Protein AF-A0A318ESX6-F1 (afdb_monomer)

Nearest PDB structures (foldseek):
  6gyp-assembly1_C  TM=5.063E-01  e=8.991E+00  Saccharomyces cerevisiae S288C
  4wpe-assembly1_A-2  TM=2.512E-01  e=9.941E+00  Saccharomyces cerevisiae S288C
  4wpc-assembly1_A  TM=1.739E-01  e=4.029E+00  Saccharomyces cerevisiae S288C

Organism: NCBI:txid1763509

Secondary structure (DSSP, 8-state):
------BPPPBPTT-EEEEEEETTEEEEEEEETTTTEEEEEPHHHHHHHHHHHHHHHH--BHHHHHHHHHHHTTTS--HHHHHHHHHHTT-BTT--S------GGGGTEEEEEEEE-HHHHHHHHHHHHHHHHHHHHHHHHHHHHHHHHHHH-HHHHHHHHHHS---GGG--HHHHHHHHHHHHHHHHHHHHHHHHHHHHTTPPEEEEEEEEETTTEEEEEEEETTGGGS-HHHHHHHHHHHHHHHHHHHHHHHHHHHHH--HHHHHHHHHHHHHHHHHHS-STT-HHHHHHHHHHT-TTHHHHHHHHHHHHHH-HHHHTTT--HHHHHHHHHHHHHHHHHHHHHHHHHHHHHHHHHHTT--HHHHHHHHHHHHHHHHHHHHHHHHHHHHH----

Foldseek 3Di:
DPDPQQFAFQFDPQWDKFWAQDPNDIWIWIDHLVLLFIDTDDPLRRQLCVVLVVVSNPGGRQVVSQVVSCVSSVNPDGVVNVSVVCVLRVRGPPRPDRRDNPPLQVLQKDWDDKDFCQVVCVVCLVVLQVVLVVVVVLLVVLVVVLCCCVVPVVVLLVVLCVLQDDDPVPDDPVNVVLLVVLLVVLVVQLQSQLVSLCSVLPWGWGIWIWIDGLVFRTDTDTDTPPLVRDYLVSNLSSLCRSLSSLVSQLSVLSVVCSVPSHNSSVSSNVSSVVVNVVLLPLADPHSVVCNVCSVVVVNCLLVLLLLLVLCCVVPVVPNVPPDDPVSVVSVVRNVVSVVVVVVVSVVVLVVVLVVCVVVVHPSPVCNCVSCVVSVVSSVVSVVSSSVVSNVSDSD

Mean predicted aligned error: 9.8 Å

pLDDT: mean 81.58, std 10.4, range [35.53, 94.94]

Structure (mmCIF, N/CA/C/O backbone):
data_AF-A0A318ESX6-F1
#
_entry.id   AF-A0A318ESX6-F1
#
loop_
_atom_site.group_PDB
_atom_site.id
_atom_site.type_symbol
_atom_site.label_atom_id
_atom_site.label_alt_id
_atom_site.label_comp_id
_atom_site.label_asym_id
_atom_site.label_entity_id
_atom_site.label_seq_id
_atom_site.pdbx_PDB_ins_code
_atom_site.Cartn_x
_atom_site.Cartn_y
_atom_site.Cartn_z
_atom_site.occupancy
_atom_site.B_iso_or_equiv
_atom_site.auth_seq_id
_atom_site.auth_comp_id
_atom_site.auth_asym_id
_atom_site.auth_atom_id
_atom_site.pdbx_PDB_model_num
ATOM 1 N N . MET A 1 1 ? -51.715 1.535 31.528 1.00 37.56 1 MET A N 1
ATOM 2 C CA . MET A 1 1 ? -5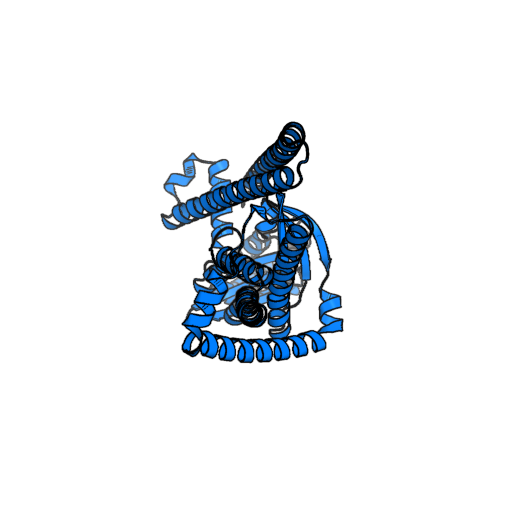0.611 2.458 31.181 1.00 37.56 1 MET A CA 1
ATOM 3 C C . MET A 1 1 ? -49.317 1.659 31.133 1.00 37.56 1 MET A C 1
ATOM 5 O O . MET A 1 1 ? -48.632 1.553 32.142 1.00 37.56 1 MET A O 1
ATOM 9 N N . LEU A 1 2 ? -49.022 1.033 29.993 1.00 35.53 2 LEU A N 1
ATOM 10 C CA . LEU A 1 2 ? -47.687 0.500 29.727 1.00 35.53 2 LEU A CA 1
ATOM 11 C C . LEU A 1 2 ? -46.808 1.723 29.458 1.00 35.53 2 LEU A C 1
ATOM 13 O O . LEU A 1 2 ? -47.060 2.452 28.505 1.00 35.53 2 LEU A O 1
ATOM 17 N N . LYS A 1 3 ? -45.884 2.030 30.374 1.00 40.41 3 LYS A N 1
ATOM 18 C CA . LYS A 1 3 ? -44.843 3.034 30.125 1.00 40.41 3 LYS A CA 1
ATOM 19 C C . LYS A 1 3 ? -44.093 2.573 28.882 1.00 40.41 3 LYS A C 1
ATOM 21 O O . LYS A 1 3 ? -43.575 1.463 28.920 1.00 40.41 3 LYS A O 1
ATOM 26 N N . ASP A 1 4 ? -44.050 3.408 27.847 1.00 44.81 4 ASP A N 1
ATOM 27 C CA . ASP A 1 4 ? -43.221 3.192 26.663 1.00 44.81 4 ASP A CA 1
ATOM 28 C C . ASP A 1 4 ? -41.825 2.747 27.110 1.00 44.81 4 ASP A C 1
ATOM 30 O O . ASP A 1 4 ? -41.072 3.502 27.736 1.00 44.81 4 ASP A O 1
ATOM 34 N N . GLU A 1 5 ? -41.512 1.473 26.882 1.00 55.41 5 GLU A N 1
ATOM 35 C CA . GLU A 1 5 ? -40.172 0.962 27.101 1.00 55.41 5 GLU A CA 1
ATOM 36 C C . GLU A 1 5 ? -39.287 1.615 26.048 1.00 55.41 5 GLU A C 1
ATOM 38 O O . GLU A 1 5 ? -39.493 1.453 24.845 1.00 55.41 5 GLU A O 1
ATOM 43 N N . CYS A 1 6 ? -38.339 2.431 26.505 1.00 72.56 6 CYS A N 1
ATOM 44 C CA . CYS A 1 6 ? -37.398 3.100 25.624 1.00 72.56 6 CYS A CA 1
ATOM 45 C C . CYS A 1 6 ? -36.512 2.018 24.992 1.00 72.56 6 CYS A C 1
ATOM 47 O O . CYS A 1 6 ? -35.630 1.453 25.643 1.00 72.56 6 CYS A O 1
ATOM 49 N N . MET A 1 7 ? -36.821 1.662 23.747 1.00 82.50 7 MET A N 1
ATOM 50 C CA . MET A 1 7 ? -36.078 0.668 22.984 1.00 82.50 7 MET A CA 1
ATOM 51 C C . MET A 1 7 ? -34.867 1.328 22.338 1.00 82.50 7 MET A C 1
ATOM 53 O O . MET A 1 7 ? -34.997 2.323 21.621 1.00 82.50 7 MET A O 1
ATOM 57 N N . ILE A 1 8 ? -33.686 0.751 22.537 1.00 84.25 8 ILE A N 1
ATOM 58 C CA . ILE A 1 8 ? -32.487 1.221 21.852 1.00 84.25 8 ILE A CA 1
ATOM 59 C C . ILE A 1 8 ? -32.527 0.836 20.360 1.00 84.25 8 ILE A C 1
ATOM 61 O O . ILE A 1 8 ? -33.114 -0.192 19.983 1.00 84.25 8 ILE A O 1
ATOM 65 N N . PRO A 1 9 ? -31.917 1.643 19.472 1.00 82.88 9 PRO A N 1
ATOM 66 C CA . PRO A 1 9 ? -31.775 1.291 18.063 1.00 82.88 9 PRO A CA 1
ATOM 67 C C . PRO A 1 9 ? -30.940 0.021 17.891 1.00 82.88 9 PRO A C 1
ATOM 69 O O . PRO A 1 9 ? -30.005 -0.225 18.653 1.00 82.88 9 PRO A O 1
ATOM 72 N N . GLN A 1 10 ? -31.256 -0.765 16.863 1.00 85.50 10 GLN A N 1
ATOM 73 C CA . GLN A 1 10 ? -30.525 -1.992 16.569 1.00 85.50 10 GLN A CA 1
ATOM 74 C C . GLN A 1 10 ? -29.088 -1.672 16.143 1.00 85.50 10 GLN A C 1
ATOM 76 O O . GLN A 1 10 ? -28.847 -0.821 15.277 1.00 85.50 10 GLN A O 1
ATOM 81 N N . ILE A 1 11 ? -28.123 -2.331 16.782 1.00 87.25 11 ILE A N 1
ATOM 82 C CA . ILE A 1 11 ? -26.711 -2.253 16.405 1.00 87.25 11 ILE A CA 1
ATOM 83 C C . ILE A 1 11 ? -26.443 -3.138 15.191 1.00 87.25 11 ILE A C 1
ATOM 85 O O . ILE A 1 11 ? -27.156 -4.111 14.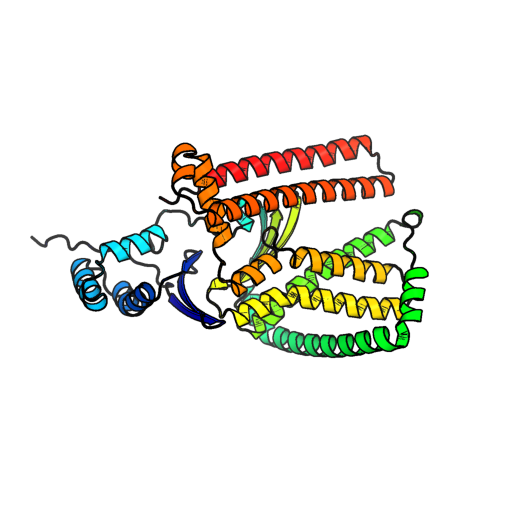959 1.00 87.25 11 ILE A O 1
ATOM 89 N N . VAL A 1 12 ? -25.404 -2.822 14.422 1.00 86.19 12 VAL A N 1
ATOM 90 C CA . VAL A 1 12 ? -25.008 -3.686 13.307 1.00 86.19 12 VAL A CA 1
ATOM 91 C C . VAL A 1 12 ? -24.542 -5.054 13.814 1.00 86.19 12 VAL A C 1
ATOM 93 O O . VAL A 1 12 ? -23.795 -5.173 14.787 1.00 86.19 12 VAL A O 1
ATOM 96 N N . ASP A 1 13 ? -25.006 -6.101 13.147 1.00 85.19 13 ASP A N 1
ATOM 97 C CA . ASP A 1 13 ? -24.739 -7.507 13.469 1.00 85.19 13 ASP A CA 1
ATOM 98 C C . ASP A 1 13 ? -23.251 -7.889 13.360 1.00 85.19 13 ASP A C 1
ATOM 100 O O . ASP A 1 13 ? -22.760 -8.745 14.103 1.00 85.19 13 ASP A O 1
ATOM 104 N N . ASP A 1 14 ? -22.517 -7.213 12.480 1.00 85.94 14 ASP A N 1
ATOM 105 C CA . ASP A 1 14 ? -21.124 -7.491 12.146 1.00 85.94 14 ASP A CA 1
ATOM 106 C C . ASP A 1 14 ? -20.102 -6.766 13.035 1.00 85.94 14 ASP A C 1
ATOM 108 O O . ASP A 1 14 ? -18.926 -6.705 12.680 1.00 85.94 14 ASP A O 1
ATOM 112 N N . ILE A 1 15 ? -20.509 -6.225 14.192 1.00 87.75 15 ILE A N 1
ATOM 113 C CA . ILE A 1 15 ? -19.540 -5.714 15.169 1.00 87.75 15 ILE A CA 1
ATOM 114 C C . ILE A 1 15 ? -18.765 -6.883 15.777 1.00 87.75 15 ILE A C 1
ATOM 116 O O . ILE A 1 15 ? -19.356 -7.821 16.330 1.00 87.75 15 ILE A O 1
ATOM 120 N N . PHE A 1 16 ? -17.439 -6.773 15.744 1.00 86.94 16 PHE A N 1
ATOM 121 C CA . PHE A 1 16 ? -16.528 -7.680 16.431 1.00 86.94 16 PHE A CA 1
ATOM 122 C C . PHE A 1 16 ? -15.358 -6.938 17.079 1.00 86.94 16 PHE A C 1
ATOM 124 O O . PHE A 1 16 ? -15.046 -5.785 16.758 1.00 86.94 16 PHE A O 1
ATOM 131 N N . LEU A 1 17 ? -14.716 -7.630 18.018 1.00 88.88 17 LEU A N 1
ATOM 132 C CA . LEU A 1 17 ? -13.588 -7.141 18.796 1.00 88.88 17 LEU A CA 1
ATOM 133 C C . LEU A 1 17 ? -12.337 -7.946 18.475 1.00 88.88 17 LEU A C 1
ATOM 135 O O . LEU A 1 17 ? -12.408 -9.142 18.198 1.00 88.88 17 LEU A O 1
ATOM 139 N N . ALA A 1 18 ? -11.181 -7.297 18.553 1.00 87.19 18 ALA A N 1
ATOM 140 C CA . ALA A 1 18 ? -9.905 -7.979 18.413 1.00 87.19 18 ALA A CA 1
ATOM 141 C C . ALA A 1 18 ? -8.823 -7.383 19.305 1.00 87.19 18 ALA A C 1
ATOM 143 O O . ALA A 1 18 ? -8.853 -6.205 19.672 1.00 87.19 18 ALA A O 1
ATOM 144 N N . LYS A 1 19 ? -7.829 -8.217 19.591 1.00 89.25 19 LYS A N 1
ATOM 145 C CA . LYS A 1 19 ? -6.649 -7.896 20.383 1.00 89.25 19 LYS A CA 1
ATOM 146 C C . LYS A 1 19 ? -5.401 -8.253 19.583 1.00 89.25 19 LYS A C 1
ATOM 148 O O . LYS A 1 19 ? -5.312 -9.344 19.026 1.00 89.25 19 LYS A O 1
ATOM 153 N N . ASP A 1 20 ? -4.431 -7.348 19.565 1.00 87.06 20 ASP A N 1
ATOM 154 C CA . ASP A 1 20 ? -3.139 -7.535 18.906 1.00 87.06 20 ASP A CA 1
ATOM 155 C C . ASP A 1 20 ? -2.006 -7.205 19.880 1.00 87.06 20 ASP A C 1
ATOM 157 O O . ASP A 1 20 ? -1.933 -6.095 20.408 1.00 87.06 20 ASP A O 1
ATOM 161 N N . CYS A 1 21 ? -1.123 -8.170 20.124 1.00 85.19 21 CYS A N 1
ATOM 162 C CA . CYS A 1 21 ? 0.046 -8.003 20.982 1.00 85.19 21 CYS A CA 1
ATOM 163 C C . CYS A 1 21 ? 1.294 -7.895 20.103 1.00 85.19 21 CYS A C 1
ATOM 165 O O . CYS A 1 21 ? 1.694 -8.869 19.468 1.00 85.19 21 CYS A O 1
ATOM 167 N N . PHE A 1 22 ? 1.931 -6.724 20.082 1.00 85.88 22 PHE A N 1
ATOM 168 C CA . PHE A 1 22 ? 3.110 -6.479 19.254 1.00 85.88 22 PHE A CA 1
ATOM 169 C C . PHE A 1 22 ? 4.143 -5.619 19.983 1.00 85.88 22 PHE A C 1
ATOM 171 O O . PHE A 1 22 ? 3.813 -4.561 20.517 1.00 85.88 22 PHE A O 1
ATOM 178 N N . ARG A 1 23 ? 5.408 -6.071 20.003 1.00 82.38 23 ARG A N 1
ATOM 179 C CA . ARG A 1 23 ? 6.535 -5.404 20.696 1.00 82.38 23 ARG A CA 1
ATOM 180 C C . ARG A 1 23 ? 6.207 -5.003 22.146 1.00 82.38 23 ARG A C 1
ATOM 182 O O . ARG A 1 23 ? 6.456 -3.874 22.558 1.00 82.38 23 ARG A O 1
ATOM 189 N N . GLY A 1 24 ? 5.580 -5.909 22.898 1.00 77.12 24 GLY A N 1
ATOM 190 C CA . GLY A 1 24 ? 5.195 -5.676 24.297 1.00 77.12 24 GLY A CA 1
ATOM 191 C C . GLY A 1 24 ? 4.026 -4.703 24.501 1.00 77.12 24 GLY A C 1
ATOM 192 O O . GLY A 1 24 ? 3.639 -4.458 25.638 1.00 77.12 24 GLY A O 1
ATOM 193 N N . LYS A 1 25 ? 3.434 -4.161 23.428 1.00 82.06 25 LYS A N 1
ATOM 194 C CA . LYS A 1 25 ? 2.236 -3.318 23.490 1.00 82.06 25 LYS A CA 1
ATOM 195 C C . LYS A 1 25 ? 1.015 -4.109 23.043 1.00 82.06 25 LYS A C 1
ATOM 197 O O . LYS A 1 25 ? 1.012 -4.708 21.967 1.00 82.06 25 LYS A O 1
ATOM 202 N N . THR A 1 26 ? -0.039 -4.047 23.845 1.00 85.69 26 THR A N 1
ATOM 203 C CA . THR A 1 26 ? -1.344 -4.610 23.498 1.00 85.69 26 THR A CA 1
ATOM 204 C C . THR A 1 26 ? -2.225 -3.521 22.904 1.00 85.69 26 THR A C 1
ATOM 206 O O . THR A 1 26 ? -2.413 -2.462 23.503 1.00 85.69 26 THR A O 1
ATOM 209 N N . LYS A 1 27 ? -2.764 -3.772 21.713 1.00 85.56 27 LYS A N 1
ATOM 210 C CA . LYS A 1 27 ? -3.733 -2.911 21.040 1.00 85.56 27 LYS A CA 1
ATOM 211 C C . LYS A 1 27 ? -5.089 -3.618 21.023 1.00 85.56 27 LYS A C 1
ATOM 213 O O . LYS A 1 27 ? -5.158 -4.816 20.752 1.00 85.56 27 LYS A O 1
ATOM 218 N N . TYR A 1 28 ? -6.149 -2.866 21.295 1.00 87.69 28 TYR A N 1
ATOM 219 C CA . TYR A 1 28 ? -7.520 -3.364 21.322 1.00 87.69 28 TYR A CA 1
ATOM 220 C C . TYR A 1 28 ? -8.353 -2.645 20.268 1.00 87.69 28 TYR A C 1
ATOM 222 O O . TYR A 1 28 ? -8.212 -1.431 20.090 1.00 87.69 28 TYR A O 1
ATOM 230 N N . PHE A 1 29 ? -9.216 -3.380 19.575 1.00 87.25 29 PHE A N 1
ATOM 231 C CA . PHE A 1 29 ? -9.964 -2.861 18.438 1.00 87.25 29 PHE A CA 1
ATOM 232 C C . PHE A 1 29 ? -11.421 -3.303 18.450 1.00 87.25 29 PHE A C 1
ATOM 234 O O . PHE A 1 29 ? -11.741 -4.401 18.899 1.00 87.25 29 PHE A O 1
ATOM 241 N N . MET A 1 30 ? -12.271 -2.445 17.892 1.00 87.12 30 MET A N 1
ATOM 242 C CA . MET A 1 30 ? -13.645 -2.737 17.499 1.00 87.12 30 MET A CA 1
ATOM 243 C C . MET A 1 30 ? -13.832 -2.346 16.038 1.00 87.12 30 MET A C 1
ATOM 245 O O . MET A 1 30 ? -13.343 -1.293 15.613 1.00 87.12 30 MET A O 1
ATOM 249 N N . ALA A 1 31 ? -14.554 -3.160 15.275 1.00 84.50 31 ALA A N 1
ATOM 250 C CA . ALA A 1 31 ? -14.853 -2.843 13.889 1.00 84.50 31 ALA A CA 1
ATOM 251 C C . ALA A 1 31 ? -16.209 -3.363 13.422 1.00 84.50 31 ALA A C 1
ATOM 253 O O . ALA A 1 31 ? -16.748 -4.300 14.001 1.00 84.50 31 ALA A O 1
ATOM 254 N N . SER A 1 32 ? -16.697 -2.746 12.346 1.00 83.50 32 SER A N 1
ATOM 255 C CA . SER A 1 32 ? -17.818 -3.198 11.518 1.00 83.50 32 SER A CA 1
ATOM 256 C C . SER A 1 32 ? -17.427 -3.008 10.055 1.00 83.50 32 SER A C 1
ATOM 258 O O . SER A 1 32 ? -17.035 -1.912 9.634 1.00 83.50 32 SER A O 1
ATOM 260 N N . GLU A 1 33 ? -17.530 -4.070 9.269 1.00 75.94 33 GLU A N 1
ATOM 261 C CA . GLU A 1 33 ? -17.241 -4.050 7.842 1.00 75.94 33 GLU A CA 1
ATOM 262 C C . GLU A 1 33 ? -18.374 -3.378 7.054 1.00 75.94 33 GLU A C 1
ATOM 264 O O . GLU A 1 33 ? -18.102 -2.525 6.200 1.00 75.94 33 GLU A O 1
ATOM 269 N N . LYS A 1 34 ? -19.634 -3.691 7.388 1.00 77.19 34 LYS A N 1
ATOM 270 C CA . LYS A 1 34 ? -20.853 -3.109 6.809 1.00 77.19 34 LYS A CA 1
ATOM 271 C C . LYS A 1 34 ? -20.837 -1.591 6.905 1.00 77.19 34 LYS A C 1
ATOM 273 O O . LYS A 1 34 ? -21.171 -0.909 5.939 1.00 77.19 34 LYS A O 1
ATOM 278 N N . LYS A 1 35 ? -20.398 -1.045 8.042 1.00 75.19 35 LYS A N 1
ATOM 279 C CA . LYS A 1 35 ? -20.288 0.408 8.238 1.00 75.19 35 LYS A CA 1
ATOM 280 C C . LYS A 1 35 ? -18.910 0.965 7.861 1.00 75.19 35 LYS A C 1
ATOM 282 O O . LYS A 1 35 ? -18.741 2.182 7.867 1.00 75.19 35 LYS A O 1
ATOM 287 N N . SER A 1 36 ? -17.941 0.114 7.496 1.00 69.25 36 SER A N 1
ATOM 288 C CA . SER A 1 36 ? -16.538 0.481 7.220 1.00 69.25 36 SER A CA 1
ATOM 289 C C . SER A 1 36 ? -15.908 1.287 8.362 1.00 69.25 36 SER A C 1
ATOM 291 O O . SER A 1 36 ? -15.229 2.297 8.157 1.00 69.25 36 SER A O 1
ATOM 293 N N . GLN A 1 37 ? -16.168 0.840 9.59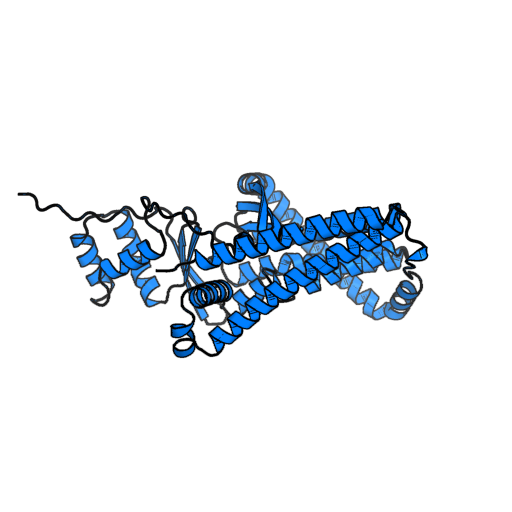1 1.00 75.19 37 GLN A N 1
ATOM 294 C CA . GLN A 1 37 ? -15.752 1.505 10.817 1.00 75.19 37 GLN A CA 1
ATOM 295 C C . GLN A 1 37 ? -14.710 0.687 11.556 1.00 75.19 37 GLN A C 1
ATOM 297 O O . GLN A 1 37 ? -14.815 -0.527 11.693 1.00 75.19 37 GLN A O 1
ATOM 302 N N . TYR A 1 38 ? -13.713 1.403 12.059 1.00 76.56 38 TYR A N 1
ATOM 303 C CA . TYR A 1 38 ? -12.636 0.867 12.871 1.00 76.56 38 TYR A CA 1
ATOM 304 C C . TYR A 1 38 ? -12.327 1.842 14.001 1.00 76.56 38 TYR A C 1
ATOM 306 O O . TYR A 1 38 ? -12.190 3.056 13.775 1.00 76.56 38 TYR A O 1
ATOM 314 N N . LEU A 1 39 ? -12.231 1.291 15.206 1.00 80.25 39 LEU A N 1
ATOM 315 C CA . LEU A 1 39 ? -12.031 2.004 16.453 1.00 80.25 39 LEU A CA 1
ATOM 316 C C . LEU A 1 39 ? -10.930 1.327 17.269 1.00 80.25 39 LEU A C 1
ATOM 318 O O . LEU A 1 39 ? -10.974 0.125 17.515 1.00 80.25 39 LEU A O 1
ATOM 322 N N . LYS A 1 40 ? -9.963 2.124 17.727 1.00 81.94 40 LYS A N 1
ATOM 323 C CA . LYS A 1 40 ? -8.985 1.713 18.734 1.00 81.94 40 LYS A CA 1
ATOM 324 C C . LYS A 1 40 ? -9.586 1.929 20.120 1.00 81.94 40 LYS A C 1
ATOM 326 O O . LYS A 1 40 ? -10.022 3.036 20.427 1.00 81.94 40 LYS A O 1
ATOM 331 N N . LEU A 1 41 ? -9.599 0.877 20.926 1.00 85.31 41 LEU A N 1
ATOM 332 C CA . LEU A 1 41 ? -10.094 0.871 22.297 1.00 85.31 41 LEU A CA 1
ATOM 333 C C . LEU A 1 41 ? -8.923 0.880 23.283 1.00 85.31 41 LEU A C 1
ATOM 335 O O . LEU A 1 41 ? -7.824 0.408 22.974 1.00 85.31 41 LEU A O 1
ATOM 339 N N . ASN A 1 42 ? -9.164 1.398 24.485 1.00 87.00 42 ASN A N 1
ATOM 340 C CA . ASN A 1 42 ? -8.326 1.067 25.634 1.00 87.00 42 ASN A CA 1
ATOM 341 C C . ASN A 1 42 ? -8.749 -0.292 26.231 1.00 87.00 42 ASN A C 1
ATOM 343 O O . ASN A 1 42 ? -9.781 -0.854 25.864 1.00 87.00 42 ASN A O 1
ATOM 347 N N . GLU A 1 43 ? -7.939 -0.830 27.141 1.00 87.50 43 GLU A N 1
ATOM 348 C CA . GLU A 1 43 ? -8.179 -2.149 27.742 1.00 87.50 43 GLU A CA 1
ATOM 349 C C . GLU A 1 43 ? -9.521 -2.239 28.470 1.00 87.50 43 GLU A C 1
ATOM 351 O O . GLU A 1 43 ? -10.270 -3.194 28.283 1.00 87.50 43 GLU A O 1
ATOM 356 N N . PHE A 1 44 ? -9.856 -1.207 29.240 1.00 86.00 44 PHE A N 1
ATOM 357 C CA . PHE A 1 44 ? -11.103 -1.147 29.993 1.00 86.00 44 PHE A CA 1
ATOM 358 C C . PHE A 1 44 ? -12.334 -1.147 29.076 1.00 86.00 44 PHE A C 1
ATOM 360 O O . PHE A 1 44 ? -13.282 -1.895 29.291 1.00 86.00 44 PHE A O 1
ATOM 367 N N . GLN A 1 45 ? -12.299 -0.348 28.008 1.00 87.56 45 GLN A N 1
ATOM 368 C CA . GLN A 1 45 ? -13.340 -0.321 26.986 1.00 87.56 45 GLN A CA 1
ATOM 369 C C . GLN A 1 45 ? -13.466 -1.676 26.297 1.00 87.56 45 GLN A C 1
ATOM 371 O O . GLN A 1 45 ? -14.580 -2.137 26.085 1.00 87.56 45 GLN A O 1
ATOM 376 N N . TYR A 1 46 ? -12.347 -2.315 25.952 1.00 90.06 46 TYR A N 1
ATOM 377 C CA . TYR A 1 46 ? -12.361 -3.633 25.328 1.00 90.06 46 TYR A CA 1
ATOM 378 C C . TYR A 1 46 ? -13.024 -4.679 26.220 1.00 90.06 46 TYR A C 1
ATOM 380 O O . TYR A 1 46 ? -13.875 -5.412 25.732 1.00 90.06 46 TYR A O 1
ATOM 388 N N . GLN A 1 47 ? -12.677 -4.717 27.509 1.00 88.75 47 GLN A N 1
ATOM 389 C CA . GLN A 1 47 ? -13.281 -5.639 28.474 1.00 88.75 47 GLN A CA 1
ATOM 390 C C . GLN A 1 47 ? -14.796 -5.426 28.561 1.00 88.75 47 GLN A C 1
ATOM 392 O O . GLN A 1 47 ? -15.559 -6.364 28.336 1.00 88.75 47 GLN A O 1
ATOM 397 N N . ILE A 1 48 ? -15.230 -4.174 28.746 1.00 88.06 48 ILE A N 1
ATOM 398 C CA . ILE A 1 48 ? -16.657 -3.830 28.790 1.00 88.06 48 ILE A CA 1
ATOM 399 C C . ILE A 1 48 ? -17.364 -4.268 27.516 1.00 88.06 48 ILE A C 1
ATOM 401 O O . ILE A 1 48 ? -18.381 -4.947 27.580 1.00 88.06 48 ILE A O 1
ATOM 405 N N . PHE A 1 49 ? -16.831 -3.907 26.350 1.00 89.88 49 PHE A N 1
ATOM 406 C CA . PHE A 1 49 ? -17.456 -4.275 25.090 1.00 89.88 49 PHE A CA 1
ATOM 407 C C . PHE A 1 49 ? -17.442 -5.784 24.861 1.00 89.88 49 PHE A C 1
ATOM 409 O O . PHE A 1 49 ? -18.405 -6.292 24.306 1.00 89.88 49 PHE A O 1
ATOM 416 N N . SER A 1 50 ? -16.410 -6.510 25.294 1.00 88.44 50 SER A N 1
ATOM 417 C CA . SER A 1 50 ? -16.333 -7.963 25.110 1.00 88.44 50 SER A CA 1
ATOM 418 C C . SER A 1 50 ? -17.407 -8.719 25.876 1.00 88.44 50 SER A C 1
ATOM 420 O O . SER A 1 50 ? -17.948 -9.690 25.356 1.00 88.44 50 SER A O 1
ATOM 422 N N . GLU A 1 51 ? -17.764 -8.227 27.058 1.00 88.12 51 GLU A N 1
ATOM 423 C CA . GLU A 1 51 ? -18.822 -8.811 27.874 1.00 88.12 51 GLU A CA 1
ATOM 424 C C . GLU A 1 51 ? -20.203 -8.280 27.484 1.00 88.12 51 GLU A C 1
ATOM 426 O O . GLU A 1 51 ? -21.177 -9.021 27.529 1.00 88.12 51 GLU A O 1
ATOM 431 N N . PHE A 1 52 ? -20.302 -7.013 27.071 1.00 88.50 52 PHE A N 1
ATOM 432 C CA . PHE A 1 52 ? -21.586 -6.344 26.862 1.00 88.50 52 PHE A CA 1
ATOM 433 C C . PHE A 1 52 ? -22.152 -6.473 25.438 1.00 88.50 52 PHE A C 1
ATOM 435 O O . PHE A 1 52 ? -23.369 -6.435 25.263 1.00 88.50 52 PHE A O 1
ATOM 442 N N . LEU A 1 53 ? -21.311 -6.651 24.408 1.00 87.88 53 LEU A N 1
ATOM 443 C CA . LEU A 1 53 ? -21.778 -6.776 23.017 1.00 87.88 53 LEU A CA 1
ATOM 444 C C . LEU A 1 53 ? -22.772 -7.920 22.772 1.00 87.88 53 LEU A C 1
ATOM 446 O O . LEU A 1 53 ? -23.718 -7.681 22.028 1.00 87.88 53 LEU A O 1
ATOM 450 N N . PRO A 1 54 ? -22.587 -9.130 23.337 1.00 87.56 54 PRO A N 1
ATOM 451 C CA . PRO A 1 54 ? -23.554 -10.214 23.180 1.00 87.56 54 PRO A CA 1
ATOM 452 C C . PRO A 1 54 ? -24.959 -9.804 23.640 1.00 87.56 54 PRO A C 1
ATOM 454 O O . PRO A 1 54 ? -25.912 -9.958 22.886 1.00 87.56 54 PRO A O 1
ATOM 457 N N . TYR A 1 55 ? -25.066 -9.155 24.804 1.00 87.19 55 TYR A N 1
ATOM 458 C CA . TYR A 1 55 ? -26.343 -8.658 25.328 1.00 87.19 55 TYR A CA 1
ATOM 459 C C . TYR A 1 55 ? -26.951 -7.568 24.441 1.00 87.19 55 TYR A C 1
ATOM 461 O O . TYR A 1 55 ? -28.140 -7.601 24.157 1.00 87.19 55 TYR A O 1
ATOM 469 N N . LEU A 1 56 ? -26.133 -6.632 23.951 1.00 85.50 56 LEU A N 1
ATOM 470 C CA . LEU A 1 56 ? -26.562 -5.580 23.019 1.00 85.50 56 LEU A CA 1
ATOM 471 C C . LEU A 1 56 ? -27.107 -6.116 21.682 1.00 85.50 56 LEU A C 1
ATOM 473 O O . LEU A 1 56 ? -27.810 -5.381 20.990 1.00 85.50 56 LEU A O 1
ATOM 477 N N . LYS A 1 57 ? -26.741 -7.342 21.281 1.00 84.62 57 LYS A N 1
ATOM 478 C CA . LYS A 1 57 ? -27.252 -7.980 20.055 1.00 84.62 57 LYS A CA 1
ATOM 479 C C . LYS A 1 57 ? -28.612 -8.652 20.261 1.00 84.62 57 LYS A C 1
ATOM 481 O O . LYS A 1 57 ? -29.333 -8.823 19.284 1.00 84.62 57 LYS A O 1
ATOM 486 N N . GLU A 1 58 ? -28.951 -9.024 21.492 1.00 85.31 58 GLU A N 1
ATOM 487 C CA . GLU A 1 58 ? -30.149 -9.811 21.816 1.00 85.31 58 GLU A CA 1
ATOM 488 C C . GLU A 1 58 ? -31.241 -8.978 22.499 1.00 85.31 58 GLU A C 1
ATOM 490 O O . GLU A 1 58 ? -32.424 -9.169 22.228 1.00 85.31 58 GLU A O 1
ATOM 495 N N . GLU A 1 59 ? -30.854 -8.027 23.348 1.00 86.50 59 GLU A N 1
ATOM 496 C CA . GLU A 1 59 ? -31.759 -7.199 24.142 1.00 86.50 59 GLU A CA 1
ATOM 497 C C . GLU A 1 59 ? -31.772 -5.751 23.632 1.00 86.50 59 GLU A C 1
ATOM 499 O O . GLU A 1 59 ? -30.747 -5.199 23.226 1.00 86.50 59 GLU A O 1
ATOM 504 N N . ARG A 1 60 ? -32.947 -5.113 23.667 1.00 85.56 60 ARG A N 1
ATOM 505 C CA . ARG A 1 60 ? -33.163 -3.729 23.215 1.00 85.56 60 ARG A CA 1
ATOM 506 C C . ARG A 1 60 ? -33.772 -2.824 24.280 1.00 85.56 60 ARG A C 1
ATOM 508 O O . ARG A 1 60 ? -33.797 -1.610 24.086 1.00 85.56 60 ARG A O 1
ATOM 515 N N . ASN A 1 61 ? -34.241 -3.362 25.397 1.00 86.75 61 ASN A N 1
ATOM 516 C CA . ASN A 1 61 ? -34.792 -2.564 26.478 1.00 86.75 61 ASN A CA 1
ATOM 517 C C . ASN A 1 61 ? -33.674 -1.775 27.185 1.00 86.75 61 ASN A C 1
ATOM 519 O O . ASN A 1 61 ? -32.778 -2.352 27.809 1.00 86.75 61 ASN A O 1
ATOM 523 N N . GLU A 1 62 ? -33.726 -0.438 27.110 1.00 85.69 62 GLU A N 1
ATOM 524 C CA . GLU A 1 62 ? -32.683 0.441 27.657 1.00 85.69 62 GLU A CA 1
ATOM 525 C C . GLU A 1 62 ? -32.454 0.223 29.159 1.00 85.69 62 GLU A C 1
ATOM 527 O O . GLU A 1 62 ? -31.316 0.316 29.616 1.00 85.69 62 GLU A O 1
ATOM 532 N N . LYS A 1 63 ? -33.498 -0.095 29.938 1.00 85.12 63 LYS A N 1
ATOM 533 C CA . LYS A 1 63 ? -33.360 -0.287 31.391 1.00 85.12 63 LYS A CA 1
ATOM 534 C C . LYS A 1 63 ? -32.574 -1.546 31.725 1.00 85.12 63 LYS A C 1
ATOM 536 O O . LYS A 1 63 ? -31.613 -1.462 32.485 1.00 85.12 63 LYS A O 1
ATOM 541 N N . ILE A 1 64 ? -32.946 -2.668 31.107 1.00 86.06 64 ILE A N 1
ATOM 542 C CA . ILE A 1 64 ? -32.282 -3.966 31.294 1.00 86.06 64 ILE A CA 1
ATOM 543 C C . ILE A 1 64 ? -30.809 -3.848 30.890 1.00 86.06 64 ILE A C 1
ATOM 545 O O . ILE A 1 64 ? -29.902 -4.229 31.633 1.00 86.06 64 ILE A O 1
ATOM 549 N N . LEU A 1 65 ? -30.554 -3.222 29.740 1.00 87.31 65 LEU A N 1
ATOM 550 C CA . LEU A 1 65 ? -29.201 -2.971 29.254 1.00 87.31 65 LEU A CA 1
ATOM 551 C C . LEU A 1 65 ? -28.408 -2.025 30.155 1.00 87.31 65 LEU A C 1
ATOM 553 O O . LEU A 1 65 ? -27.203 -2.212 30.320 1.00 87.31 65 LEU A O 1
ATOM 557 N N . ASN A 1 66 ? -29.043 -1.011 30.745 1.00 86.94 66 ASN A N 1
ATOM 558 C CA . ASN A 1 66 ? -28.367 -0.093 31.654 1.00 86.94 66 ASN A CA 1
ATOM 559 C C . ASN A 1 66 ? -27.958 -0.770 32.959 1.00 86.94 66 ASN A C 1
ATOM 561 O O . ASN A 1 66 ? -26.826 -0.576 33.390 1.00 86.94 66 ASN A O 1
ATOM 565 N N . GLU A 1 67 ? -28.829 -1.586 33.551 1.00 86.12 67 GLU A N 1
ATOM 566 C CA . GLU A 1 67 ? -28.506 -2.375 34.744 1.00 86.12 67 GLU A CA 1
ATOM 567 C C . GLU A 1 67 ? -27.342 -3.329 34.463 1.00 86.12 67 GLU A C 1
ATOM 569 O O . GLU A 1 67 ? -26.348 -3.331 35.194 1.00 86.12 67 GLU A O 1
ATOM 574 N N . LYS A 1 68 ? -27.392 -4.045 33.332 1.00 86.06 68 LYS A N 1
ATOM 575 C CA . LYS A 1 68 ? -26.326 -4.970 32.933 1.00 86.06 68 LYS A CA 1
ATOM 576 C C . LYS A 1 68 ? -25.005 -4.260 32.621 1.00 86.06 68 LYS A C 1
ATOM 578 O O . LYS A 1 68 ? -23.940 -4.717 33.032 1.00 86.06 68 LYS A O 1
ATOM 583 N N . CYS A 1 69 ? -25.052 -3.110 31.946 1.00 85.94 69 CYS A N 1
ATOM 584 C CA . CYS A 1 69 ? -23.875 -2.275 31.691 1.00 85.94 69 CYS A CA 1
ATOM 585 C C . CYS A 1 69 ? -23.262 -1.749 32.998 1.00 85.94 69 CYS A C 1
ATOM 587 O O . CYS A 1 69 ? -22.036 -1.677 33.135 1.00 85.94 69 CYS A O 1
ATOM 589 N N . TYR A 1 70 ? -24.099 -1.375 33.966 1.00 86.25 70 TYR A N 1
ATOM 590 C CA . TYR A 1 70 ? -23.649 -0.888 35.265 1.00 86.25 70 TYR A CA 1
ATOM 591 C C . TYR A 1 70 ? -22.974 -2.003 36.076 1.00 86.25 70 TYR A C 1
ATOM 593 O O . TYR A 1 70 ? -21.913 -1.774 36.653 1.00 86.25 70 TYR A O 1
ATOM 601 N N . GLU A 1 71 ? -23.526 -3.219 36.043 1.00 86.75 71 GLU A N 1
ATOM 602 C CA . GLU A 1 71 ? -22.941 -4.419 36.654 1.00 86.75 71 GLU A CA 1
ATOM 603 C C . GLU A 1 71 ? -21.561 -4.746 36.050 1.00 86.75 71 GLU A C 1
ATOM 605 O O . GLU A 1 71 ? -20.557 -4.764 36.766 1.00 86.75 71 GLU A O 1
ATOM 610 N N . ILE A 1 72 ? -21.484 -4.903 34.721 1.00 85.62 72 ILE A N 1
ATOM 611 C CA . ILE A 1 72 ? -20.251 -5.256 33.989 1.00 85.62 72 ILE A CA 1
ATOM 612 C C . ILE A 1 72 ? -19.161 -4.195 34.182 1.00 85.62 72 ILE A C 1
ATOM 614 O O . ILE A 1 72 ? -17.988 -4.501 34.400 1.00 85.62 72 ILE A O 1
ATOM 618 N N . SER A 1 73 ? -19.533 -2.914 34.145 1.00 83.94 73 SER A N 1
ATOM 619 C CA . SER A 1 73 ? -18.575 -1.818 34.311 1.00 83.94 73 SER A CA 1
ATOM 620 C C . SER A 1 73 ? -18.185 -1.542 35.768 1.00 83.94 73 SER A C 1
ATOM 622 O O . SER A 1 73 ? -17.378 -0.637 36.011 1.00 83.94 73 SER A O 1
ATOM 624 N N . LYS A 1 74 ? -18.737 -2.287 36.740 1.00 83.69 74 LYS A N 1
ATOM 625 C CA . LYS A 1 74 ? -18.584 -2.042 38.186 1.00 83.69 74 LYS A CA 1
ATOM 626 C C . LYS A 1 74 ? -18.957 -0.602 38.567 1.00 83.69 74 LYS A C 1
ATOM 628 O O . LYS A 1 74 ? -18.218 0.080 39.275 1.00 83.69 74 LYS A O 1
ATOM 633 N N . GLY A 1 75 ? -20.069 -0.121 38.016 1.00 78.31 75 GLY A N 1
ATOM 634 C CA . GLY A 1 75 ? -20.644 1.205 38.252 1.00 78.31 75 GLY A CA 1
ATOM 635 C C . GLY A 1 75 ? -19.933 2.375 37.566 1.00 78.31 75 GLY A C 1
ATOM 636 O O . GLY A 1 75 ? -20.285 3.530 37.801 1.00 78.31 75 GLY A O 1
ATOM 637 N N . LYS A 1 76 ? -18.930 2.113 36.719 1.00 79.31 76 LYS A N 1
ATOM 638 C CA . LYS A 1 76 ? -18.110 3.167 36.097 1.00 79.31 76 LYS A CA 1
ATOM 639 C C . LYS A 1 76 ? -18.694 3.728 34.803 1.00 79.31 76 LYS A C 1
ATOM 641 O O . LYS A 1 76 ? -18.335 4.839 34.418 1.00 79.31 76 LYS A O 1
ATOM 646 N N . ILE A 1 77 ? -19.527 2.966 34.094 1.00 82.94 77 ILE A N 1
ATOM 647 C CA . ILE A 1 77 ? -20.064 3.342 32.782 1.00 82.94 77 ILE A CA 1
ATOM 648 C C . ILE A 1 77 ? -21.579 3.111 32.750 1.00 82.94 77 ILE A C 1
ATOM 650 O O . ILE A 1 77 ? -22.076 2.092 33.218 1.00 82.94 77 ILE A O 1
ATOM 654 N N . THR A 1 78 ? -22.310 4.056 32.156 1.00 84.12 78 THR A N 1
ATOM 655 C CA . THR A 1 78 ? -23.751 3.919 31.882 1.00 84.12 78 THR A CA 1
ATOM 656 C C . THR A 1 78 ? -24.010 3.504 30.435 1.00 84.12 78 THR A C 1
ATOM 658 O O . THR A 1 78 ? -23.170 3.741 29.560 1.00 84.12 78 THR A O 1
ATOM 661 N N . ILE A 1 79 ? -25.206 2.978 30.145 1.00 84.31 79 ILE A N 1
ATOM 662 C CA . ILE A 1 79 ? -25.596 2.634 28.768 1.00 84.31 79 ILE A CA 1
ATOM 663 C C . ILE A 1 79 ? -25.486 3.831 27.823 1.00 84.31 79 ILE A C 1
ATOM 665 O O . ILE A 1 79 ? -25.058 3.683 26.683 1.00 84.31 79 ILE A O 1
ATOM 669 N N . LYS A 1 80 ? -25.767 5.048 28.307 1.00 84.75 80 LYS A N 1
ATOM 670 C CA . LYS A 1 80 ? -25.668 6.275 27.506 1.00 84.75 80 LYS A CA 1
ATOM 671 C C . LYS A 1 80 ? -24.256 6.509 26.986 1.00 84.75 80 LYS A C 1
ATOM 673 O O . LYS A 1 80 ? -24.089 6.918 25.843 1.00 84.75 80 LYS A O 1
ATOM 678 N N . ASN A 1 81 ? -23.231 6.217 27.785 1.00 84.19 81 ASN A N 1
ATOM 679 C CA . ASN A 1 81 ? -21.842 6.323 27.340 1.00 84.19 81 ASN A CA 1
ATOM 680 C C . ASN A 1 81 ? -21.552 5.334 26.202 1.00 84.19 81 ASN A C 1
ATOM 682 O O . ASN A 1 81 ? -20.906 5.703 25.222 1.00 84.19 81 ASN A O 1
ATOM 686 N N . VAL A 1 82 ? -22.048 4.100 26.320 1.00 84.94 82 VAL A N 1
ATOM 687 C CA . VAL A 1 82 ? -21.892 3.057 25.299 1.00 84.94 82 VAL A CA 1
ATOM 688 C C . VAL A 1 82 ? -22.628 3.444 24.014 1.00 84.94 82 VAL A C 1
ATOM 690 O O . VAL A 1 82 ? -22.024 3.453 22.941 1.00 84.94 82 VAL A O 1
ATOM 693 N N . LEU A 1 83 ? -23.894 3.852 24.120 1.00 85.50 83 LEU A N 1
ATOM 694 C CA . LEU A 1 83 ? -24.709 4.300 22.989 1.00 85.50 83 LEU A CA 1
ATOM 695 C C . LEU A 1 83 ? -24.099 5.526 22.303 1.00 85.50 83 LEU A C 1
ATOM 697 O O . LEU A 1 83 ? -24.064 5.571 21.078 1.00 85.50 83 LEU A O 1
ATOM 701 N N . ASN A 1 84 ? -23.542 6.477 23.057 1.00 83.50 84 ASN A N 1
ATOM 702 C CA . ASN A 1 84 ? -22.843 7.632 22.491 1.00 83.50 84 ASN A CA 1
ATOM 703 C C . ASN A 1 84 ? -21.619 7.220 21.667 1.00 83.50 84 ASN A C 1
ATOM 705 O O . ASN A 1 84 ? -21.382 7.793 20.604 1.00 83.50 84 ASN A O 1
ATOM 709 N N . ILE A 1 85 ? -20.850 6.221 22.118 1.00 82.75 85 ILE A N 1
ATOM 710 C CA . ILE A 1 85 ? -19.733 5.674 21.334 1.00 82.75 85 ILE A CA 1
ATOM 711 C C . ILE A 1 85 ? -20.274 5.048 20.044 1.00 82.75 85 ILE A C 1
ATOM 713 O O . ILE A 1 85 ? -19.836 5.418 18.956 1.00 82.75 85 ILE A O 1
ATOM 717 N N . LEU A 1 86 ? -21.258 4.152 20.136 1.00 85.06 86 LEU A N 1
ATOM 718 C CA . LEU A 1 86 ? -21.837 3.479 18.967 1.00 85.06 86 LEU A CA 1
ATOM 719 C C . LEU A 1 86 ? -22.449 4.475 17.967 1.00 85.06 86 LEU A C 1
ATOM 721 O O . LEU A 1 86 ? -22.262 4.332 16.757 1.00 85.06 86 LEU A O 1
ATOM 725 N N . TYR A 1 87 ? -23.097 5.529 18.465 1.00 81.62 87 TYR A N 1
ATOM 726 C CA . TYR A 1 87 ? -23.682 6.594 17.655 1.00 81.62 87 TYR A CA 1
ATOM 727 C C . TYR A 1 87 ? -22.599 7.405 16.944 1.00 81.62 87 TYR A C 1
ATOM 729 O O . TYR A 1 87 ? -22.647 7.577 15.726 1.00 81.62 87 TYR A O 1
ATOM 737 N N . LYS A 1 88 ? -21.568 7.832 17.686 1.00 76.88 88 LYS A N 1
ATOM 738 C CA . LYS A 1 88 ? -20.416 8.569 17.149 1.00 76.88 88 LYS A CA 1
ATOM 739 C C . LYS A 1 88 ? -19.709 7.805 16.031 1.00 76.88 88 LYS A C 1
ATOM 741 O O . LYS A 1 88 ? -19.220 8.414 15.081 1.00 76.88 88 LYS A O 1
ATOM 746 N N . TYR A 1 89 ? -19.656 6.479 16.133 1.00 74.38 89 TYR A N 1
ATOM 747 C CA . TYR A 1 89 ? -19.039 5.618 15.126 1.00 74.38 89 TYR A CA 1
ATOM 748 C C . TYR A 1 89 ? -20.024 5.049 14.103 1.00 74.38 89 TYR A C 1
ATOM 750 O O . TYR A 1 89 ? -19.609 4.234 13.291 1.00 74.38 89 TYR A O 1
ATOM 758 N N . ASN A 1 90 ? -21.279 5.505 14.061 1.00 78.00 90 ASN A N 1
ATOM 759 C CA . ASN A 1 90 ? -22.269 5.085 13.064 1.00 78.00 90 ASN A CA 1
ATOM 760 C C . ASN A 1 90 ? -22.542 3.565 13.049 1.00 78.00 90 ASN A C 1
ATOM 762 O O . ASN A 1 90 ? -22.702 2.969 11.984 1.00 78.00 90 ASN A O 1
ATOM 766 N N . LEU A 1 91 ? -22.557 2.932 14.225 1.00 85.00 91 LEU A N 1
ATOM 767 C CA . LEU A 1 91 ? -22.661 1.475 14.396 1.00 85.00 91 LEU A CA 1
ATOM 768 C C . LEU A 1 91 ? -24.102 0.971 14.608 1.00 85.00 91 LEU A C 1
ATOM 770 O O . LEU A 1 91 ? -24.300 -0.188 14.960 1.00 85.00 91 LEU A O 1
ATOM 774 N N . PHE A 1 92 ? -25.106 1.816 14.369 1.00 86.19 92 PHE A N 1
ATOM 775 C CA . PHE A 1 92 ? -26.525 1.435 14.365 1.00 86.19 92 PHE A CA 1
ATOM 776 C C . PHE A 1 92 ? -27.022 1.159 12.943 1.00 86.19 92 PHE A C 1
ATOM 778 O O . PHE A 1 92 ? -26.572 1.824 12.002 1.00 86.19 92 PHE A O 1
ATOM 785 N N . GLU A 1 93 ? -27.958 0.224 12.767 1.00 81.12 93 GLU A N 1
ATOM 786 C CA . GLU A 1 93 ? -28.523 -0.124 11.455 1.00 81.12 93 GLU A CA 1
ATOM 787 C C . GLU A 1 93 ? -29.179 1.092 10.786 1.00 81.12 93 GLU A C 1
ATOM 789 O O . GLU A 1 93 ? -28.720 1.504 9.716 1.00 81.12 93 GLU A O 1
ATOM 794 N N . ASP A 1 94 ? -30.100 1.757 11.491 1.00 71.19 94 ASP A N 1
ATOM 795 C CA . ASP A 1 94 ? -30.925 2.888 11.018 1.00 71.19 94 ASP A CA 1
ATOM 796 C C . ASP A 1 94 ? -30.195 4.236 10.905 1.00 71.19 94 ASP A C 1
ATOM 798 O O . ASP A 1 94 ? -30.796 5.294 10.685 1.00 71.19 94 ASP A O 1
ATOM 802 N N . SER A 1 95 ? -28.876 4.241 11.071 1.00 63.62 95 SER A N 1
ATOM 803 C CA . SER A 1 95 ? -28.105 5.472 10.981 1.00 63.62 95 SER A CA 1
ATOM 804 C C . SER A 1 95 ? -28.102 6.029 9.546 1.00 63.62 95 SER A C 1
ATOM 806 O O . SER A 1 95 ? -27.418 5.529 8.655 1.00 63.62 95 SER A O 1
ATOM 808 N N . LYS A 1 96 ? -28.862 7.115 9.324 1.00 56.00 96 LYS A N 1
ATOM 809 C CA . LYS A 1 96 ? -28.953 7.844 8.037 1.00 56.00 96 LYS A CA 1
ATOM 810 C C . LYS A 1 96 ? -27.658 8.559 7.629 1.00 56.00 96 LYS A C 1
ATOM 812 O O . LYS A 1 96 ? -27.568 9.087 6.519 1.00 56.00 96 LYS A O 1
ATOM 817 N N . ASN A 1 97 ? -26.657 8.610 8.507 1.00 54.00 97 ASN A N 1
ATOM 818 C CA . ASN A 1 97 ? -25.394 9.263 8.202 1.00 54.00 97 ASN A CA 1
ATOM 819 C C . ASN A 1 97 ? -24.605 8.412 7.203 1.00 54.00 97 ASN A C 1
ATOM 821 O O . ASN A 1 97 ? -24.233 7.270 7.487 1.00 54.00 97 ASN A O 1
ATOM 825 N N . LYS A 1 98 ? -24.321 8.992 6.028 1.00 47.59 98 LYS A N 1
ATOM 826 C CA . LYS A 1 98 ? -23.363 8.425 5.074 1.00 47.59 98 LYS A CA 1
ATOM 827 C C . LYS A 1 98 ? -22.054 8.170 5.815 1.00 47.59 98 LYS A C 1
ATOM 829 O O . LYS A 1 98 ? -21.462 9.098 6.366 1.00 47.59 98 LYS A O 1
ATOM 834 N N . SER A 1 99 ? -21.600 6.919 5.822 1.00 47.94 99 SER A N 1
ATOM 835 C CA . SER A 1 99 ? -20.273 6.569 6.316 1.00 47.94 99 SER A CA 1
ATOM 836 C C . SER A 1 99 ? -19.243 7.366 5.517 1.00 47.94 99 SER A C 1
ATOM 838 O O . SER A 1 99 ? -19.063 7.127 4.321 1.00 47.94 99 SER A O 1
ATOM 840 N N . VAL A 1 100 ? -18.580 8.331 6.154 1.00 49.81 100 VAL A N 1
ATOM 841 C CA . VAL A 1 100 ? -17.412 8.972 5.552 1.00 49.81 100 VAL A CA 1
ATOM 842 C C . VAL A 1 100 ? -16.339 7.895 5.463 1.00 49.81 100 VAL A C 1
ATOM 844 O O . VAL A 1 100 ? -15.893 7.377 6.489 1.00 49.81 100 VAL A O 1
ATOM 847 N N . SER A 1 101 ? -15.968 7.516 4.240 1.00 46.31 101 SER A N 1
ATOM 848 C CA . SER A 1 101 ? -14.871 6.580 4.013 1.00 46.31 101 SER A CA 1
ATOM 849 C C . SER A 1 101 ? -13.622 7.129 4.698 1.00 46.31 101 SER A C 1
ATOM 851 O O . SER A 1 101 ? -13.146 8.212 4.369 1.00 46.31 101 SER A O 1
ATOM 853 N N . LYS A 1 102 ? -13.090 6.388 5.674 1.00 53.06 102 LYS A N 1
ATOM 854 C CA . LYS A 1 102 ? -11.797 6.690 6.312 1.00 53.06 102 LYS A CA 1
ATOM 855 C C . LYS A 1 102 ? -10.612 6.311 5.417 1.00 53.06 102 LYS A C 1
ATOM 857 O O . LYS A 1 102 ? -9.463 6.455 5.832 1.00 53.06 102 LYS A O 1
ATOM 862 N N . VAL A 1 103 ? -10.867 5.799 4.208 1.00 53.66 103 VAL A N 1
ATOM 863 C CA . VAL A 1 103 ? -9.814 5.482 3.244 1.00 53.66 103 VAL A CA 1
ATOM 864 C C . VAL A 1 103 ? -9.247 6.802 2.739 1.00 53.66 103 VAL A C 1
ATOM 866 O O . VAL A 1 103 ? -9.887 7.529 1.991 1.00 53.66 103 VAL A O 1
ATOM 869 N N . MET A 1 104 ? -8.038 7.129 3.189 1.00 55.06 104 MET A N 1
ATOM 870 C CA . MET A 1 104 ? -7.399 8.433 2.968 1.00 55.06 104 MET A CA 1
ATOM 871 C C . MET A 1 104 ? -7.258 8.794 1.486 1.00 55.06 104 MET A C 1
ATOM 873 O O . MET A 1 104 ? -7.371 9.965 1.133 1.00 55.06 104 MET A O 1
ATOM 877 N N . ILE A 1 105 ? -7.067 7.785 0.632 1.00 54.69 105 ILE A N 1
ATOM 878 C CA . ILE A 1 105 ? -6.988 7.926 -0.826 1.00 54.69 105 ILE A CA 1
ATOM 879 C C . ILE A 1 105 ? -8.295 8.512 -1.388 1.00 54.69 105 ILE A C 1
ATOM 881 O O . ILE A 1 105 ? -8.269 9.252 -2.365 1.00 54.69 105 ILE A O 1
ATOM 885 N N . ASP A 1 106 ? -9.444 8.287 -0.750 1.00 57.25 106 ASP A N 1
ATOM 886 C CA . ASP A 1 106 ? -10.743 8.762 -1.243 1.00 57.25 106 ASP A CA 1
ATOM 887 C C . ASP A 1 106 ? -10.912 10.296 -1.112 1.00 57.25 106 ASP A C 1
ATOM 889 O O . ASP A 1 106 ? -11.819 10.863 -1.717 1.00 57.25 106 ASP A O 1
ATOM 893 N N . PHE A 1 107 ? -10.042 10.998 -0.365 1.00 59.50 107 PHE A N 1
ATOM 894 C CA . PHE A 1 107 ? -10.142 12.456 -0.169 1.00 59.50 107 PHE A CA 1
ATOM 895 C C . PHE A 1 107 ? -9.602 13.276 -1.335 1.00 59.50 107 PHE A C 1
ATOM 897 O O . PHE A 1 107 ? -10.128 14.349 -1.635 1.00 59.50 107 PHE A O 1
ATOM 904 N N . ASN A 1 108 ? -8.529 12.803 -1.960 1.00 65.94 108 ASN A N 1
ATOM 905 C CA . ASN A 1 108 ? -7.814 13.512 -3.017 1.00 65.94 108 ASN A CA 1
ATOM 906 C C . ASN A 1 108 ? -7.775 12.723 -4.329 1.00 65.94 108 ASN A C 1
ATOM 908 O O . ASN A 1 108 ? -7.078 13.136 -5.257 1.00 65.94 108 ASN A O 1
ATOM 912 N N . SER A 1 109 ? -8.500 11.606 -4.416 1.00 68.75 109 SER A N 1
ATOM 913 C CA . SER A 1 109 ? -8.557 10.796 -5.624 1.00 68.75 109 SER A CA 1
ATOM 914 C C . SER A 1 109 ? -9.952 10.732 -6.232 1.00 68.75 109 SER A C 1
ATOM 916 O O . SER A 1 109 ? -10.972 10.857 -5.553 1.00 68.75 109 SER A O 1
ATOM 918 N N . LYS A 1 110 ? -9.992 10.513 -7.546 1.00 76.50 110 LYS A N 1
ATOM 919 C CA . LYS A 1 110 ? -11.192 10.046 -8.232 1.00 76.50 110 LYS A CA 1
ATOM 920 C C . LYS A 1 110 ? -11.038 8.571 -8.519 1.00 76.50 110 LYS A C 1
ATOM 922 O O . LYS A 1 110 ? -10.172 8.170 -9.291 1.00 76.50 110 LYS A O 1
ATOM 927 N N . LYS A 1 111 ? -11.926 7.792 -7.922 1.00 79.38 111 LYS A N 1
ATOM 928 C CA . LYS A 1 111 ? -12.090 6.383 -8.232 1.00 79.38 111 LYS A CA 1
ATOM 929 C C . LYS A 1 111 ? -12.593 6.215 -9.664 1.00 79.38 111 LYS A C 1
ATOM 931 O O . LYS A 1 111 ? -13.560 6.867 -10.057 1.00 79.38 111 LYS A O 1
ATOM 936 N N . ILE A 1 112 ? -11.918 5.363 -10.425 1.00 81.75 112 ILE A N 1
ATOM 937 C CA . ILE A 1 112 ? -12.245 5.075 -11.825 1.00 81.75 112 ILE A CA 1
ATOM 938 C C . ILE A 1 112 ? -12.907 3.706 -11.908 1.00 81.75 112 ILE A C 1
ATOM 940 O O . ILE A 1 112 ? -13.993 3.576 -12.461 1.00 81.75 112 ILE A O 1
ATOM 944 N N . VAL A 1 113 ? -12.252 2.699 -11.328 1.00 85.75 113 VAL A N 1
ATOM 945 C CA . VAL A 1 113 ? -12.647 1.294 -11.427 1.00 85.75 113 VAL A CA 1
ATOM 946 C C . VAL A 1 113 ? -12.519 0.634 -10.058 1.00 85.75 113 VAL A C 1
ATOM 948 O O . VAL A 1 113 ? -11.546 0.865 -9.337 1.00 85.75 113 VAL A O 1
ATOM 951 N N . GLU A 1 114 ? -13.504 -0.195 -9.711 1.00 85.56 114 GLU A N 1
ATOM 952 C CA . GLU A 1 114 ? -13.428 -1.157 -8.611 1.00 85.56 114 GLU A CA 1
ATOM 953 C C . GLU A 1 114 ? -13.723 -2.548 -9.135 1.00 85.56 114 GLU A C 1
ATOM 955 O O . GLU A 1 114 ? -14.798 -2.795 -9.676 1.00 85.56 114 GLU A O 1
ATOM 960 N N . ILE A 1 115 ? -12.779 -3.457 -8.935 1.00 87.69 115 ILE A N 1
ATOM 961 C CA . ILE A 1 115 ? -12.933 -4.858 -9.303 1.00 87.69 115 ILE A CA 1
ATOM 962 C C . ILE A 1 115 ? -13.035 -5.651 -8.009 1.00 87.69 115 ILE A C 1
ATOM 964 O O . ILE A 1 115 ? -12.111 -5.629 -7.197 1.00 87.69 115 ILE A O 1
ATOM 968 N N . SER A 1 116 ? -14.162 -6.333 -7.796 1.00 90.25 116 SER A N 1
ATOM 969 C CA . SER A 1 116 ? -14.320 -7.239 -6.654 1.00 90.25 116 SER A CA 1
ATOM 970 C C . SER A 1 116 ? -13.388 -8.437 -6.812 1.00 90.25 116 SER A C 1
ATOM 972 O O . SER A 1 116 ? -13.395 -9.098 -7.850 1.00 90.25 116 SER A O 1
ATOM 974 N N . LEU A 1 117 ? -12.591 -8.719 -5.782 1.00 90.12 117 LEU A N 1
ATOM 975 C CA . LEU A 1 117 ? -11.589 -9.788 -5.812 1.00 90.12 117 LEU A CA 1
ATOM 976 C C . LEU A 1 117 ? -11.962 -11.001 -4.954 1.00 90.12 117 LEU A C 1
ATOM 978 O O . LEU A 1 117 ? -11.280 -12.019 -5.022 1.00 90.12 117 LEU A O 1
ATOM 982 N N . GLU A 1 118 ? -13.040 -10.934 -4.174 1.00 89.56 118 GLU A N 1
ATOM 983 C CA . GLU A 1 118 ? -13.342 -11.962 -3.172 1.00 89.56 118 GLU A CA 1
ATOM 984 C C . GLU A 1 118 ? -13.611 -13.337 -3.800 1.00 89.56 118 GLU A C 1
ATOM 986 O O . GLU A 1 118 ? -13.051 -14.350 -3.376 1.00 89.56 118 GLU A O 1
ATOM 991 N N . ASN A 1 119 ? -14.442 -13.381 -4.843 1.00 90.44 119 ASN A N 1
ATOM 992 C CA . ASN A 1 119 ? -14.760 -14.630 -5.538 1.00 90.44 119 ASN A CA 1
ATOM 993 C C . ASN A 1 119 ? -13.545 -15.172 -6.299 1.00 90.44 119 ASN A C 1
ATOM 995 O O . ASN A 1 119 ? -13.311 -16.380 -6.315 1.00 90.44 119 ASN A O 1
ATOM 999 N N . PHE A 1 120 ? -12.745 -14.273 -6.875 1.00 91.19 120 PHE A N 1
ATOM 1000 C CA . PHE A 1 120 ? -11.521 -14.616 -7.589 1.00 91.19 120 PHE A CA 1
ATOM 1001 C C . PHE A 1 120 ? -10.479 -15.237 -6.650 1.00 91.19 120 PHE A C 1
ATOM 1003 O O . PHE A 1 120 ? -9.934 -16.300 -6.943 1.00 91.19 120 PHE A O 1
ATOM 1010 N N . GLN A 1 121 ? -10.273 -14.644 -5.471 1.00 93.06 121 GLN A N 1
ATOM 1011 C CA . GLN A 1 121 ? -9.402 -15.207 -4.445 1.00 93.06 121 GLN A CA 1
ATOM 1012 C C . GLN A 1 121 ? -9.864 -16.605 -4.026 1.00 93.06 121 GLN A C 1
ATOM 1014 O O . GLN A 1 121 ? -9.052 -17.526 -3.969 1.00 93.06 121 GLN A O 1
ATOM 1019 N N . LYS A 1 122 ? -11.163 -16.783 -3.744 1.00 91.62 122 LYS A N 1
ATOM 1020 C CA . LYS A 1 122 ? -11.711 -18.080 -3.315 1.00 91.62 122 LYS A CA 1
ATOM 1021 C C . LYS A 1 122 ? -11.472 -19.162 -4.369 1.00 91.62 122 LYS A C 1
ATOM 1023 O O . LYS A 1 122 ? -10.977 -20.233 -4.018 1.00 91.62 122 LYS A O 1
ATOM 1028 N N . ALA A 1 123 ? -11.747 -18.858 -5.638 1.00 93.69 123 ALA A N 1
ATOM 1029 C CA . ALA A 1 123 ? -11.569 -19.789 -6.751 1.00 93.69 123 ALA A CA 1
ATOM 1030 C C . ALA A 1 123 ? -10.104 -20.228 -6.939 1.00 93.69 123 ALA A C 1
ATOM 1032 O O . ALA A 1 123 ? -9.840 -21.410 -7.151 1.00 93.69 123 ALA A O 1
ATOM 1033 N N . TYR A 1 124 ? -9.149 -19.302 -6.805 1.00 94.25 124 TYR A N 1
ATOM 1034 C CA . TYR A 1 124 ? -7.739 -19.541 -7.146 1.00 94.25 124 TYR A CA 1
ATOM 1035 C C . TYR A 1 124 ? -6.784 -19.579 -5.941 1.00 94.25 124 TYR A C 1
ATOM 1037 O O . TYR A 1 124 ? -5.565 -19.606 -6.107 1.00 94.25 124 TYR A O 1
ATOM 1045 N N . SER A 1 125 ? -7.311 -19.646 -4.716 1.00 92.19 125 SER A N 1
ATOM 1046 C CA . SER A 1 125 ? -6.538 -19.603 -3.460 1.00 92.19 125 SER A CA 1
ATOM 1047 C C . SER A 1 125 ? -5.373 -20.599 -3.403 1.00 92.19 125 SER A C 1
ATOM 1049 O O . SER A 1 125 ? -4.283 -20.256 -2.939 1.00 92.19 125 SER A O 1
ATOM 1051 N N . LYS A 1 126 ? -5.576 -21.827 -3.902 1.00 93.00 126 LYS A N 1
ATOM 1052 C CA . LYS A 1 126 ? -4.533 -22.864 -3.976 1.00 93.00 126 LYS A CA 1
ATOM 1053 C C . LYS A 1 126 ? -3.407 -22.478 -4.935 1.00 93.00 126 LYS A C 1
ATOM 1055 O O . LYS A 1 126 ? -2.244 -22.661 -4.590 1.00 93.00 126 LYS A O 1
ATOM 1060 N N . ILE A 1 127 ? -3.745 -21.911 -6.094 1.00 94.38 127 ILE A N 1
ATOM 1061 C CA . ILE A 1 127 ? -2.764 -21.466 -7.091 1.00 94.38 127 ILE A CA 1
ATOM 1062 C C . ILE A 1 127 ? -1.910 -20.343 -6.506 1.00 94.38 127 ILE A C 1
ATOM 1064 O O . ILE A 1 127 ? -0.688 -20.426 -6.559 1.00 94.38 127 ILE A O 1
ATOM 1068 N N . PHE A 1 128 ? -2.526 -19.355 -5.851 1.00 93.38 128 PHE A N 1
ATOM 1069 C CA . PHE A 1 128 ? -1.782 -18.278 -5.191 1.00 93.38 128 PHE A CA 1
ATOM 1070 C C . PHE A 1 128 ? -0.834 -18.787 -4.102 1.00 93.38 128 PHE A C 1
ATOM 1072 O O . PHE A 1 128 ? 0.277 -18.280 -3.967 1.00 93.38 128 PHE A O 1
ATOM 1079 N N . ASN A 1 129 ? -1.221 -19.824 -3.357 1.00 92.31 129 ASN A N 1
ATOM 1080 C CA . ASN A 1 129 ? -0.323 -20.441 -2.381 1.00 92.31 129 ASN A CA 1
ATOM 1081 C C . ASN A 1 129 ? 0.880 -21.121 -3.045 1.00 92.31 129 ASN A C 1
ATOM 1083 O O . ASN A 1 129 ? 1.995 -20.981 -2.552 1.00 92.31 129 ASN A O 1
ATOM 1087 N N . VAL A 1 130 ? 0.682 -21.825 -4.162 1.00 94.25 130 VAL A N 1
ATOM 1088 C CA . VAL A 1 130 ? 1.789 -22.425 -4.925 1.00 94.25 130 VAL A CA 1
ATOM 1089 C C . VAL A 1 130 ? 2.697 -21.337 -5.500 1.00 94.25 130 VAL A C 1
ATOM 1091 O O . VAL A 1 130 ? 3.910 -21.397 -5.313 1.00 94.25 130 VAL A O 1
ATOM 1094 N N . MET A 1 131 ? 2.119 -20.302 -6.117 1.00 93.44 131 MET A N 1
ATOM 1095 C CA . MET A 1 131 ? 2.861 -19.153 -6.645 1.00 93.44 131 MET A CA 1
ATOM 1096 C C . MET A 1 131 ? 3.704 -18.469 -5.569 1.00 93.44 131 MET A C 1
ATOM 1098 O O . MET A 1 131 ? 4.843 -18.109 -5.837 1.00 93.44 131 MET A O 1
ATOM 1102 N N . TYR A 1 132 ? 3.185 -18.334 -4.345 1.00 93.06 132 TYR A N 1
ATOM 1103 C CA . TYR A 1 132 ? 3.942 -17.788 -3.220 1.00 93.06 132 TYR A CA 1
ATOM 1104 C C . TYR A 1 132 ? 5.218 -18.595 -2.924 1.00 93.06 132 TYR A C 1
ATOM 1106 O O . TYR A 1 132 ? 6.284 -18.008 -2.753 1.00 93.06 132 TYR A O 1
ATOM 1114 N N . TYR A 1 133 ? 5.142 -19.931 -2.897 1.00 93.38 133 TYR A N 1
ATOM 1115 C CA . TYR A 1 133 ? 6.320 -20.772 -2.651 1.00 93.38 133 TYR A CA 1
ATOM 1116 C C . TYR A 1 133 ? 7.314 -20.752 -3.814 1.00 93.38 133 TYR A C 1
ATOM 1118 O O . TYR A 1 133 ? 8.519 -20.705 -3.575 1.00 93.38 133 TYR A O 1
ATOM 1126 N N . ILE A 1 134 ? 6.824 -20.735 -5.057 1.00 92.69 134 ILE A N 1
ATOM 1127 C CA . ILE A 1 134 ? 7.674 -20.573 -6.245 1.00 92.69 134 ILE A CA 1
ATOM 1128 C C . ILE A 1 134 ? 8.421 -19.240 -6.169 1.00 92.69 134 ILE A C 1
ATOM 1130 O O . ILE A 1 134 ? 9.635 -19.202 -6.336 1.00 92.69 134 ILE A O 1
ATOM 1134 N N . LEU A 1 135 ? 7.714 -18.155 -5.853 1.00 90.44 135 LEU A N 1
ATOM 1135 C CA . LEU A 1 135 ? 8.298 -16.825 -5.725 1.00 90.44 135 LEU A CA 1
ATOM 1136 C C . LEU A 1 135 ? 9.351 -16.763 -4.617 1.00 90.44 135 LEU A C 1
ATOM 1138 O O . LEU A 1 135 ? 10.392 -16.147 -4.805 1.00 90.44 135 LEU A O 1
ATOM 1142 N N . LEU A 1 136 ? 9.110 -17.429 -3.485 1.00 88.88 136 LEU A N 1
ATOM 1143 C CA . LEU A 1 136 ? 10.082 -17.535 -2.397 1.00 88.88 136 LEU A CA 1
ATOM 1144 C C . LEU A 1 136 ? 11.348 -18.290 -2.836 1.00 88.88 136 LEU A C 1
ATOM 1146 O O . LEU A 1 136 ? 12.454 -17.872 -2.499 1.00 88.88 136 LEU A O 1
ATOM 1150 N N . ALA A 1 137 ? 11.193 -19.373 -3.601 1.00 91.56 137 ALA A N 1
ATOM 1151 C CA . ALA A 1 137 ? 12.317 -20.132 -4.142 1.00 91.56 137 ALA A CA 1
ATOM 1152 C C . ALA A 1 137 ? 13.128 -19.307 -5.153 1.00 91.56 137 ALA A C 1
ATOM 1154 O O . ALA A 1 137 ? 14.353 -19.263 -5.052 1.00 91.56 137 ALA A O 1
ATOM 1155 N N . ILE A 1 138 ? 12.448 -18.603 -6.070 1.00 89.81 138 ILE A N 1
ATOM 1156 C CA . ILE A 1 138 ? 13.084 -17.671 -7.013 1.00 89.81 138 ILE A CA 1
ATOM 1157 C C . ILE A 1 138 ? 13.836 -16.596 -6.234 1.00 89.81 138 ILE A C 1
ATOM 1159 O O . ILE A 1 138 ? 15.014 -16.389 -6.493 1.00 89.81 138 ILE A O 1
ATOM 1163 N N . LEU A 1 139 ? 13.198 -15.981 -5.235 1.00 88.75 139 LEU A N 1
ATOM 1164 C CA . LEU A 1 139 ? 13.803 -14.931 -4.423 1.00 88.75 139 LEU A CA 1
ATOM 1165 C C . LEU A 1 139 ? 15.070 -15.392 -3.713 1.00 88.75 139 LEU A C 1
ATOM 1167 O O . LEU A 1 139 ? 16.071 -14.679 -3.717 1.00 88.75 139 LEU A O 1
ATOM 1171 N N . PHE A 1 140 ? 15.043 -16.587 -3.130 1.00 89.31 140 PHE A N 1
ATOM 1172 C CA . PHE A 1 140 ? 16.214 -17.163 -2.485 1.00 89.31 140 PHE A CA 1
ATOM 1173 C C . PHE A 1 140 ? 17.344 -17.428 -3.489 1.00 89.31 140 PHE A C 1
ATOM 1175 O O . PHE A 1 140 ? 18.486 -17.042 -3.241 1.00 89.31 140 PHE A O 1
ATOM 1182 N N . ALA A 1 141 ? 17.028 -18.020 -4.644 1.00 91.88 141 ALA A N 1
ATOM 1183 C CA . ALA A 1 141 ? 18.008 -18.307 -5.688 1.00 91.88 141 ALA A CA 1
ATOM 1184 C C . ALA A 1 141 ? 18.636 -17.026 -6.263 1.00 91.88 141 ALA A C 1
ATOM 1186 O O . ALA A 1 141 ? 19.859 -16.906 -6.318 1.00 91.88 141 ALA A O 1
ATOM 1187 N N . THR A 1 142 ? 17.820 -16.034 -6.632 1.00 89.81 142 THR A N 1
ATOM 1188 C CA . THR A 1 142 ? 18.302 -14.764 -7.192 1.00 89.81 142 THR A CA 1
ATOM 1189 C C . THR A 1 142 ? 19.108 -13.968 -6.179 1.00 89.81 142 THR A C 1
ATOM 1191 O O . THR A 1 142 ? 20.072 -13.309 -6.555 1.00 89.81 142 THR A O 1
ATOM 1194 N N . PHE A 1 143 ? 18.746 -14.033 -4.896 1.00 87.62 143 PHE A N 1
ATOM 1195 C CA . PHE A 1 143 ? 19.488 -13.368 -3.831 1.00 87.62 143 PHE A CA 1
ATOM 1196 C C . PHE A 1 143 ? 20.889 -13.968 -3.661 1.00 87.62 143 PHE A C 1
ATOM 1198 O O . PHE A 1 143 ? 21.865 -13.221 -3.633 1.00 87.62 143 PHE A O 1
ATOM 1205 N N . LEU A 1 144 ? 21.008 -15.302 -3.619 1.00 90.75 144 LEU A N 1
ATOM 1206 C CA . LEU A 1 144 ? 22.311 -15.977 -3.554 1.00 90.75 144 LEU A CA 1
ATOM 1207 C C . LEU A 1 144 ? 23.181 -15.668 -4.777 1.00 90.75 144 LEU A C 1
ATOM 1209 O O . LEU A 1 144 ? 24.363 -15.363 -4.624 1.00 90.75 144 LEU A O 1
ATOM 1213 N N . LEU A 1 145 ? 22.589 -15.697 -5.973 1.00 89.75 145 LEU A N 1
ATOM 1214 C CA . LEU A 1 145 ? 23.278 -15.340 -7.214 1.00 89.75 145 LEU A CA 1
ATOM 1215 C C . LEU A 1 145 ? 23.748 -13.881 -7.206 1.00 89.75 145 LEU A C 1
ATOM 1217 O O . LEU A 1 145 ? 24.900 -13.614 -7.519 1.00 89.75 145 LEU A O 1
ATOM 1221 N N . THR A 1 146 ? 22.901 -12.951 -6.758 1.00 87.94 146 THR A N 1
ATOM 1222 C CA . THR A 1 146 ? 23.267 -11.528 -6.653 1.00 87.94 146 THR A CA 1
ATOM 1223 C C . THR A 1 146 ? 24.432 -11.324 -5.684 1.00 87.94 146 THR A C 1
ATOM 1225 O O . THR A 1 146 ? 25.349 -10.563 -5.977 1.00 87.94 146 THR A O 1
ATOM 1228 N N . ILE A 1 147 ? 24.431 -12.009 -4.532 1.00 88.75 147 ILE A N 1
ATOM 1229 C CA . ILE A 1 147 ? 25.557 -11.956 -3.584 1.00 88.75 147 ILE A CA 1
ATOM 1230 C C . ILE A 1 147 ? 26.836 -12.461 -4.247 1.00 88.75 147 ILE A C 1
ATOM 1232 O O . ILE A 1 147 ? 27.881 -11.827 -4.101 1.00 88.75 147 ILE A O 1
ATOM 1236 N N . TYR A 1 148 ? 26.762 -13.583 -4.963 1.00 89.62 148 TYR A N 1
ATOM 1237 C CA . TYR A 1 148 ? 27.906 -14.132 -5.680 1.00 89.62 148 TYR A CA 1
ATOM 1238 C C . TYR A 1 148 ? 28.447 -13.135 -6.720 1.00 89.62 148 TYR A C 1
ATOM 1240 O O . TYR A 1 148 ? 29.631 -12.808 -6.694 1.00 89.62 148 TYR A O 1
ATOM 1248 N N . GLU A 1 149 ? 27.585 -12.575 -7.567 1.00 85.50 149 GLU A N 1
ATOM 1249 C CA . GLU A 1 149 ? 27.960 -11.604 -8.603 1.00 85.50 149 GLU A CA 1
ATOM 1250 C C . GLU A 1 149 ? 28.580 -10.334 -8.012 1.00 85.50 149 GLU A C 1
ATOM 1252 O O . GLU A 1 149 ? 29.644 -9.898 -8.447 1.00 85.50 149 GLU A O 1
ATOM 1257 N N . VAL A 1 150 ? 27.972 -9.760 -6.972 1.00 85.19 150 VAL A N 1
ATOM 1258 C CA . VAL A 1 150 ? 28.503 -8.558 -6.311 1.00 85.19 150 VAL A CA 1
ATOM 1259 C C . VAL A 1 150 ? 29.828 -8.843 -5.601 1.00 85.19 150 VAL A C 1
ATOM 1261 O O . VAL A 1 150 ? 30.697 -7.978 -5.579 1.00 85.19 150 VAL A O 1
ATOM 1264 N N . SER A 1 151 ? 30.013 -10.036 -5.030 1.00 87.44 151 SER A N 1
ATOM 1265 C CA . SER A 1 151 ? 31.236 -10.359 -4.278 1.00 87.44 151 SER A CA 1
ATOM 1266 C C . SER A 1 151 ? 32.407 -10.732 -5.187 1.00 87.44 151 SER A C 1
ATOM 1268 O O . SER A 1 151 ? 33.546 -10.385 -4.886 1.00 87.44 151 SER A O 1
ATOM 1270 N N . PHE A 1 152 ? 32.141 -11.439 -6.289 1.00 87.50 152 PHE A N 1
ATOM 1271 C CA . PHE A 1 152 ? 33.181 -12.054 -7.120 1.00 87.50 152 PHE A CA 1
ATOM 1272 C C . PHE A 1 152 ? 33.291 -11.455 -8.528 1.00 87.50 152 PHE A C 1
ATOM 1274 O O . PHE A 1 152 ? 34.349 -11.565 -9.136 1.00 87.50 152 PHE A O 1
ATOM 1281 N N . MET A 1 153 ? 32.251 -10.787 -9.036 1.00 85.31 153 MET A N 1
ATOM 1282 C CA . MET A 1 153 ? 32.181 -10.236 -10.402 1.00 85.31 153 MET A CA 1
ATOM 1283 C C . MET A 1 153 ? 31.934 -8.717 -10.418 1.00 85.31 153 MET A C 1
ATOM 1285 O O . MET A 1 153 ? 31.385 -8.161 -11.370 1.00 85.31 153 MET A O 1
ATOM 1289 N N . HIS A 1 154 ? 32.335 -8.015 -9.355 1.00 81.31 154 HIS A N 1
ATOM 1290 C CA . HIS A 1 154 ? 32.075 -6.580 -9.205 1.00 81.31 154 HIS A CA 1
ATOM 1291 C C . HIS A 1 154 ? 32.670 -5.722 -10.338 1.00 81.31 154 HIS A C 1
ATOM 1293 O O . HIS A 1 154 ? 32.037 -4.755 -10.767 1.00 81.31 154 HIS A O 1
ATOM 1299 N N . GLU A 1 155 ? 33.854 -6.070 -10.856 1.00 83.81 155 GLU A N 1
ATOM 1300 C CA . GLU A 1 155 ? 34.474 -5.351 -11.977 1.00 83.81 155 GLU A CA 1
ATOM 1301 C C . GLU A 1 155 ? 33.660 -5.502 -13.268 1.00 83.81 155 GLU A C 1
ATOM 1303 O O . GLU A 1 155 ? 33.412 -4.510 -13.958 1.00 83.81 155 GLU A O 1
ATOM 1308 N N . ASP A 1 156 ? 33.176 -6.711 -13.563 1.00 79.94 156 ASP A N 1
ATOM 1309 C CA . ASP A 1 156 ? 32.318 -6.981 -14.720 1.00 79.94 156 ASP A CA 1
ATOM 1310 C C . ASP A 1 156 ? 30.990 -6.234 -14.621 1.00 79.94 156 ASP A C 1
ATOM 1312 O O . ASP A 1 156 ? 30.496 -5.703 -15.616 1.00 79.94 156 ASP A O 1
ATOM 1316 N N . LEU A 1 157 ? 30.442 -6.121 -13.413 1.00 77.31 157 LEU A N 1
ATOM 1317 C CA . LEU A 1 157 ? 29.218 -5.379 -13.141 1.00 77.31 157 LEU A CA 1
ATOM 1318 C C . LEU A 1 157 ? 29.411 -3.882 -13.410 1.00 77.31 157 LEU A C 1
ATOM 1320 O O . LEU A 1 157 ? 28.650 -3.287 -14.174 1.00 77.31 157 LEU A O 1
ATOM 1324 N N . ILE A 1 158 ? 30.484 -3.284 -12.883 1.00 80.38 158 ILE A N 1
ATOM 1325 C CA . ILE A 1 158 ? 30.840 -1.881 -13.154 1.00 80.38 158 ILE A CA 1
ATOM 1326 C C . ILE A 1 158 ? 31.068 -1.657 -14.653 1.00 80.38 158 ILE A C 1
ATOM 1328 O O . ILE A 1 158 ? 30.581 -0.675 -15.219 1.00 80.38 158 ILE A O 1
ATOM 1332 N N . ASN A 1 159 ? 31.792 -2.560 -15.312 1.00 80.88 159 ASN A N 1
ATOM 1333 C CA . ASN A 1 159 ? 32.076 -2.463 -16.740 1.00 80.88 159 ASN A CA 1
ATOM 1334 C C . ASN A 1 159 ? 30.810 -2.616 -17.588 1.00 80.88 159 ASN A C 1
ATOM 1336 O O . ASN A 1 159 ? 30.670 -1.919 -18.591 1.00 80.88 159 ASN A O 1
ATOM 1340 N N . THR A 1 160 ? 29.873 -3.466 -17.175 1.00 79.00 160 THR A N 1
ATOM 1341 C CA . THR A 1 160 ? 28.581 -3.642 -17.842 1.00 79.00 160 THR A CA 1
ATOM 1342 C C . THR A 1 160 ? 27.754 -2.370 -17.752 1.00 79.00 160 THR A C 1
ATOM 1344 O O . THR A 1 160 ? 27.324 -1.879 -18.789 1.00 79.00 160 THR A O 1
ATOM 1347 N N . PHE A 1 161 ? 27.634 -1.750 -16.572 1.00 76.00 161 PHE A N 1
ATOM 1348 C CA . PHE A 1 161 ? 26.934 -0.465 -16.435 1.00 76.00 161 PHE A CA 1
ATOM 1349 C C . PHE A 1 161 ? 27.592 0.667 -17.232 1.00 76.00 161 PHE A C 1
ATOM 1351 O O . PHE A 1 161 ? 26.906 1.516 -17.802 1.00 76.00 161 PHE A O 1
ATOM 1358 N N . LYS A 1 162 ? 28.929 0.672 -17.310 1.00 77.94 162 LYS A N 1
ATOM 1359 C CA . LYS A 1 162 ? 29.680 1.617 -18.148 1.00 77.94 162 LYS A CA 1
ATOM 1360 C C . LYS A 1 162 ? 29.517 1.367 -19.643 1.00 77.94 162 LYS A C 1
ATOM 1362 O O . LYS A 1 162 ? 29.759 2.287 -20.408 1.00 77.94 162 LYS A O 1
ATOM 1367 N N . LYS A 1 163 ? 29.187 0.148 -20.073 1.00 74.06 163 LYS A N 1
ATOM 1368 C CA . LYS A 1 163 ? 28.960 -0.199 -21.486 1.00 74.06 163 LYS A CA 1
ATOM 1369 C C . LYS A 1 163 ? 27.499 -0.049 -21.882 1.00 74.06 163 LYS A C 1
ATOM 1371 O O . LYS A 1 163 ? 27.216 0.356 -23.003 1.00 74.06 163 LYS A O 1
ATOM 1376 N N . SER A 1 164 ? 26.577 -0.290 -20.956 1.00 69.19 164 SER A N 1
ATOM 1377 C CA . SER A 1 164 ? 25.138 -0.105 -21.130 1.00 69.19 164 SER A CA 1
ATOM 1378 C C . SER A 1 164 ? 24.730 1.374 -21.077 1.00 69.19 164 SER A C 1
ATOM 1380 O O . SER A 1 164 ? 23.639 1.678 -20.590 1.00 69.19 164 SER A O 1
ATOM 1382 N N . VAL A 1 165 ? 25.606 2.301 -21.501 1.00 61.22 165 VAL A N 1
ATOM 1383 C CA . VAL A 1 165 ? 25.369 3.749 -21.410 1.00 61.22 165 VAL A CA 1
ATOM 1384 C C . VAL A 1 165 ? 24.083 4.075 -22.140 1.00 61.22 165 VAL A C 1
ATOM 1386 O O . VAL A 1 165 ? 23.977 3.948 -23.358 1.00 61.22 165 VAL A O 1
ATOM 1389 N N . PHE A 1 166 ? 23.102 4.511 -21.364 1.00 63.41 166 PHE A N 1
ATOM 1390 C CA . PHE A 1 166 ? 21.855 5.017 -21.885 1.00 63.41 166 PHE A CA 1
ATOM 1391 C C . PHE A 1 166 ? 22.110 6.384 -22.522 1.00 63.41 166 PHE A C 1
ATOM 1393 O O . PHE A 1 166 ? 22.442 7.340 -21.819 1.00 63.41 166 PHE A O 1
ATOM 1400 N N . ASN A 1 167 ? 21.984 6.476 -23.847 1.00 63.06 167 ASN A N 1
ATOM 1401 C CA . ASN A 1 167 ? 22.038 7.748 -24.556 1.00 63.06 167 ASN A CA 1
ATOM 1402 C C . ASN A 1 167 ? 20.622 8.180 -24.958 1.00 63.06 167 ASN A C 1
ATOM 1404 O O . ASN A 1 167 ? 19.966 7.503 -25.753 1.00 63.06 167 ASN A O 1
ATOM 1408 N N . TRP A 1 168 ? 20.172 9.318 -24.422 1.00 61.34 168 TRP A N 1
ATOM 1409 C CA . TRP A 1 168 ? 18.861 9.900 -24.723 1.00 61.34 168 TRP A CA 1
ATOM 1410 C C . TRP A 1 168 ? 18.678 10.201 -26.216 1.00 61.34 168 TRP A C 1
ATOM 1412 O O . TRP A 1 168 ? 17.566 10.087 -26.727 1.00 61.34 168 TRP A O 1
ATOM 1422 N N . ASP A 1 169 ? 19.771 10.464 -26.935 1.00 62.25 169 ASP A N 1
ATOM 1423 C CA . ASP A 1 169 ? 19.755 10.760 -28.371 1.00 62.25 169 ASP A CA 1
ATOM 1424 C C . ASP A 1 169 ? 19.449 9.526 -29.245 1.00 62.25 169 ASP A C 1
ATOM 1426 O O . ASP A 1 169 ? 19.172 9.654 -30.435 1.00 62.25 169 ASP A O 1
ATOM 1430 N N . GLN A 1 170 ? 19.493 8.317 -28.672 1.00 64.94 170 GLN A N 1
ATOM 1431 C CA . GLN A 1 170 ? 19.238 7.050 -29.371 1.00 64.94 170 GLN A CA 1
ATOM 1432 C C . GLN A 1 170 ? 17.855 6.456 -29.061 1.00 64.94 170 GLN A C 1
ATOM 1434 O O . GLN A 1 170 ? 17.543 5.337 -29.480 1.00 64.94 170 GLN A O 1
ATOM 1439 N N . ILE A 1 171 ? 17.012 7.179 -28.320 1.00 69.50 171 ILE A N 1
ATOM 1440 C CA . ILE A 1 171 ? 15.678 6.707 -27.953 1.00 69.50 171 ILE A CA 1
ATOM 1441 C C . ILE A 1 171 ? 14.767 6.780 -29.175 1.00 69.50 171 ILE A C 1
ATOM 1443 O O . ILE A 1 171 ? 14.363 7.851 -29.621 1.00 69.50 171 ILE A O 1
ATOM 1447 N N . ASN A 1 172 ? 14.397 5.613 -29.696 1.00 74.19 172 ASN A N 1
ATOM 1448 C CA . ASN A 1 172 ? 13.333 5.493 -30.682 1.00 74.19 172 ASN A CA 1
ATOM 1449 C C . ASN A 1 172 ? 11.979 5.226 -29.992 1.00 74.19 172 ASN A C 1
ATOM 1451 O O . ASN A 1 172 ? 11.890 4.977 -28.789 1.00 74.19 172 ASN A O 1
ATOM 1455 N N . VAL A 1 173 ? 10.894 5.246 -30.766 1.00 77.62 173 VAL A N 1
ATOM 1456 C CA . VAL A 1 173 ? 9.533 4.977 -30.258 1.00 77.62 173 VAL A CA 1
ATOM 1457 C C . VAL A 1 173 ? 9.427 3.595 -29.596 1.00 77.62 173 VAL A C 1
ATOM 1459 O O . VAL A 1 173 ? 8.707 3.424 -28.613 1.00 77.62 173 VAL A O 1
ATOM 1462 N N . ILE A 1 174 ? 10.175 2.611 -30.100 1.00 79.88 174 ILE A N 1
ATOM 1463 C CA . ILE A 1 174 ? 10.201 1.247 -29.562 1.00 79.88 174 ILE A CA 1
ATOM 1464 C C . ILE A 1 174 ? 10.819 1.239 -28.151 1.00 79.88 174 ILE A C 1
ATOM 1466 O O . ILE A 1 174 ? 10.289 0.586 -27.256 1.00 79.88 174 ILE A O 1
ATOM 1470 N N . SER A 1 175 ? 11.877 2.016 -27.918 1.00 81.25 175 SER A N 1
ATOM 1471 C CA . SER A 1 175 ? 12.493 2.209 -26.603 1.00 81.25 175 SER A CA 1
ATOM 1472 C C . SER A 1 175 ? 11.503 2.772 -25.583 1.00 81.25 175 SER A C 1
ATOM 1474 O O . SER A 1 175 ? 11.437 2.283 -24.458 1.00 81.25 175 SER A O 1
ATOM 1476 N N . ILE A 1 176 ? 10.686 3.752 -25.983 1.00 81.31 176 ILE A N 1
ATOM 1477 C CA . ILE A 1 176 ? 9.634 4.322 -25.125 1.00 81.31 176 ILE A CA 1
ATOM 1478 C C . ILE A 1 176 ? 8.589 3.257 -24.774 1.00 81.31 176 ILE A C 1
ATOM 1480 O O . ILE A 1 176 ? 8.180 3.153 -23.617 1.00 81.31 176 ILE A O 1
ATOM 1484 N N . LEU A 1 177 ? 8.185 2.433 -25.746 1.00 84.50 177 LEU A N 1
ATOM 1485 C CA . LEU A 1 177 ? 7.240 1.342 -25.509 1.00 84.50 177 LEU A CA 1
ATOM 1486 C C . LEU A 1 177 ? 7.785 0.338 -24.483 1.00 84.50 177 LEU A C 1
ATOM 1488 O O . LEU A 1 177 ? 7.048 -0.054 -23.580 1.00 84.50 177 LEU A O 1
ATOM 1492 N N . TYR A 1 178 ? 9.069 -0.024 -24.569 1.00 84.88 178 TYR A N 1
ATOM 1493 C CA . TYR A 1 178 ? 9.705 -0.893 -23.574 1.00 84.88 178 TYR A CA 1
ATOM 1494 C C . TYR A 1 178 ? 9.689 -0.276 -22.175 1.00 84.88 178 TYR A C 1
ATOM 1496 O O . TYR A 1 178 ? 9.279 -0.947 -21.234 1.00 84.88 178 TYR A O 1
ATOM 1504 N N . ILE A 1 179 ? 10.044 1.005 -22.033 1.00 85.81 179 ILE A N 1
ATOM 1505 C CA . ILE A 1 179 ? 10.006 1.703 -20.735 1.00 85.81 179 ILE A CA 1
ATOM 1506 C C . ILE A 1 179 ? 8.599 1.649 -20.127 1.00 85.81 179 ILE A C 1
ATOM 1508 O O . ILE A 1 179 ? 8.441 1.364 -18.941 1.00 85.81 179 ILE A O 1
ATOM 1512 N N . ILE A 1 180 ? 7.566 1.896 -20.937 1.00 85.88 180 ILE A N 1
ATOM 1513 C CA . ILE A 1 180 ? 6.173 1.841 -20.482 1.00 85.88 180 ILE A CA 1
ATOM 1514 C C . ILE A 1 180 ? 5.823 0.430 -19.999 1.00 85.88 180 ILE A C 1
ATOM 1516 O O . ILE A 1 180 ? 5.262 0.283 -18.913 1.00 85.88 180 ILE A O 1
ATOM 1520 N N . VAL A 1 181 ? 6.170 -0.603 -20.772 1.00 89.62 181 VAL A N 1
ATOM 1521 C CA . VAL A 1 181 ? 5.921 -2.004 -20.398 1.00 89.62 181 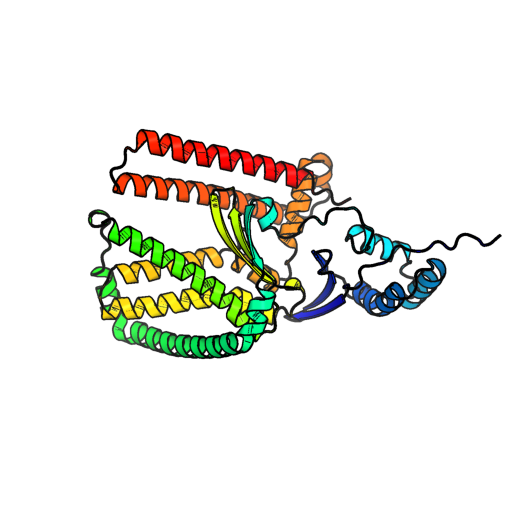VAL A CA 1
ATOM 1522 C C . VAL A 1 181 ? 6.624 -2.360 -19.087 1.00 89.62 181 VAL A C 1
ATOM 1524 O O . VAL A 1 181 ? 5.989 -2.944 -18.214 1.00 89.62 181 VAL A O 1
ATOM 1527 N N . GLU A 1 182 ? 7.880 -1.952 -18.911 1.00 88.69 182 GLU A N 1
ATOM 1528 C CA . GLU A 1 182 ? 8.660 -2.176 -17.687 1.00 88.69 182 GLU A CA 1
ATOM 1529 C C . GLU A 1 182 ? 8.018 -1.511 -16.458 1.00 88.69 182 GLU A C 1
ATOM 1531 O O . GLU A 1 1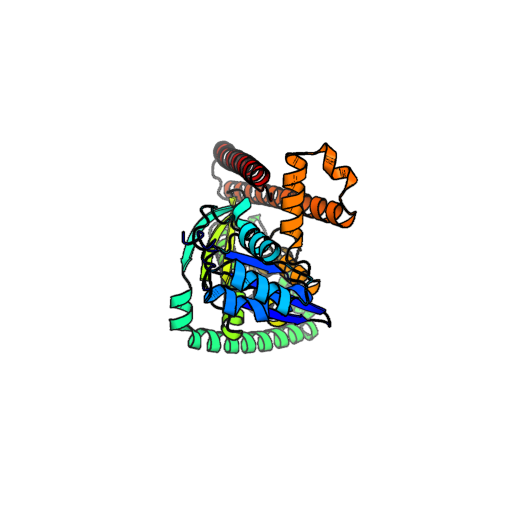82 ? 7.878 -2.136 -15.405 1.00 88.69 182 GLU A O 1
ATOM 1536 N N . ILE A 1 183 ? 7.543 -0.267 -16.592 1.00 89.31 183 ILE A N 1
ATOM 1537 C CA . ILE A 1 183 ? 6.826 0.438 -15.517 1.00 89.31 183 ILE A CA 1
ATOM 1538 C C . ILE A 1 183 ? 5.543 -0.308 -15.138 1.00 89.31 183 ILE A C 1
ATOM 1540 O O . ILE A 1 183 ? 5.283 -0.535 -13.954 1.00 89.31 183 ILE A O 1
ATOM 1544 N N . PHE A 1 184 ? 4.738 -0.706 -16.126 1.00 89.19 184 PHE A N 1
ATOM 1545 C CA . PHE A 1 184 ? 3.502 -1.445 -15.866 1.00 89.19 184 PHE A CA 1
ATOM 1546 C C . PHE A 1 184 ? 3.772 -2.806 -15.226 1.00 89.19 184 PHE A C 1
ATOM 1548 O O . PHE A 1 184 ? 3.085 -3.175 -14.272 1.00 89.19 184 PHE A O 1
ATOM 1555 N N . LEU A 1 185 ? 4.775 -3.536 -15.715 1.00 90.88 185 LEU A N 1
ATOM 1556 C CA . LEU A 1 185 ? 5.156 -4.834 -15.174 1.00 90.88 185 LEU A CA 1
ATOM 1557 C C . LEU A 1 185 ? 5.612 -4.709 -13.716 1.00 90.88 185 LEU A C 1
ATOM 1559 O O . LEU A 1 185 ? 5.136 -5.469 -12.873 1.00 90.88 185 LEU A O 1
ATOM 1563 N N . SER A 1 186 ? 6.440 -3.706 -13.407 1.00 92.31 186 SER A N 1
ATOM 1564 C CA . SER A 1 186 ? 6.897 -3.428 -12.043 1.00 92.31 186 SER A CA 1
ATOM 1565 C C . SER A 1 186 ? 5.726 -3.198 -11.086 1.00 92.31 186 SER A C 1
ATOM 1567 O O . SER A 1 186 ? 5.650 -3.846 -10.041 1.00 92.31 186 SER A O 1
ATOM 1569 N N . ILE A 1 187 ? 4.754 -2.364 -11.473 1.00 90.56 187 ILE A N 1
ATOM 1570 C CA . ILE A 1 187 ? 3.559 -2.085 -10.661 1.00 90.56 187 ILE A CA 1
ATOM 1571 C C . ILE A 1 187 ? 2.698 -3.344 -10.480 1.00 90.56 187 ILE A C 1
ATOM 1573 O O . ILE A 1 187 ? 2.253 -3.637 -9.371 1.00 90.56 187 ILE A O 1
ATOM 1577 N N . ILE A 1 188 ? 2.459 -4.111 -11.548 1.00 90.88 188 ILE A N 1
ATOM 1578 C CA . ILE A 1 188 ? 1.632 -5.326 -11.477 1.00 90.88 188 ILE A CA 1
ATOM 1579 C C . ILE A 1 188 ? 2.273 -6.362 -10.549 1.00 90.88 188 ILE A C 1
ATOM 1581 O O . ILE A 1 188 ? 1.588 -6.937 -9.702 1.00 90.88 188 ILE A O 1
ATOM 1585 N N . LEU A 1 189 ? 3.579 -6.598 -10.690 1.00 92.69 189 LEU A N 1
ATOM 1586 C CA . LEU A 1 189 ? 4.305 -7.553 -9.857 1.00 92.69 189 LEU A CA 1
ATOM 1587 C C . LEU A 1 189 ? 4.383 -7.088 -8.397 1.00 92.69 189 LEU A C 1
ATOM 1589 O O . LEU A 1 189 ? 4.228 -7.910 -7.492 1.00 92.69 189 LEU A O 1
ATOM 1593 N N . HIS A 1 190 ? 4.541 -5.786 -8.156 1.00 93.56 190 HIS A N 1
ATOM 1594 C CA . HIS A 1 190 ? 4.485 -5.191 -6.822 1.00 93.56 190 HIS A CA 1
ATOM 1595 C C . HIS A 1 190 ? 3.158 -5.502 -6.109 1.00 93.56 190 HIS A C 1
ATOM 1597 O O . HIS A 1 190 ? 3.151 -6.093 -5.024 1.00 93.56 190 HIS A O 1
ATOM 1603 N N . GLU A 1 191 ? 2.027 -5.187 -6.747 1.00 90.12 191 GLU A N 1
ATOM 1604 C CA . GLU A 1 191 ? 0.695 -5.457 -6.192 1.00 90.12 191 GLU A CA 1
ATOM 1605 C C . GLU A 1 191 ? 0.430 -6.962 -6.042 1.00 90.12 191 GLU A C 1
ATOM 1607 O O . GLU A 1 191 ? -0.157 -7.407 -5.049 1.00 90.12 191 GLU A O 1
ATOM 1612 N N . LEU A 1 192 ? 0.925 -7.781 -6.979 1.00 92.06 192 LEU A N 1
ATOM 1613 C CA . LEU A 1 192 ? 0.866 -9.238 -6.873 1.00 92.06 192 LEU A CA 1
ATOM 1614 C C . LEU A 1 192 ? 1.619 -9.742 -5.632 1.00 92.06 192 LEU A C 1
ATOM 1616 O O . LEU A 1 192 ? 1.133 -10.647 -4.954 1.00 92.06 192 LEU A O 1
ATOM 1620 N N . GLY A 1 193 ? 2.756 -9.135 -5.286 1.00 93.75 193 GLY A N 1
ATOM 1621 C CA . GLY A 1 193 ? 3.485 -9.419 -4.051 1.00 93.75 193 GLY A CA 1
ATOM 1622 C C . GLY A 1 193 ? 2.608 -9.264 -2.809 1.00 93.75 193 GLY A C 1
ATOM 1623 O O . GLY A 1 193 ? 2.527 -10.182 -1.985 1.00 93.75 193 GLY A O 1
ATOM 1624 N N . HIS A 1 194 ? 1.889 -8.142 -2.702 1.00 93.44 194 HIS A N 1
ATOM 1625 C CA . HIS A 1 194 ? 0.936 -7.916 -1.615 1.00 93.44 194 HIS A CA 1
ATOM 1626 C C . HIS A 1 194 ? -0.167 -8.976 -1.589 1.00 93.44 194 HIS A C 1
ATOM 1628 O O . HIS A 1 194 ? -0.429 -9.552 -0.530 1.00 93.44 194 HIS A O 1
ATOM 1634 N N . LEU A 1 195 ? -0.769 -9.285 -2.743 1.00 94.12 195 LEU A N 1
ATOM 1635 C CA . LEU A 1 195 ? -1.826 -10.292 -2.865 1.00 94.12 195 LEU A CA 1
ATOM 1636 C C . LEU A 1 195 ? -1.366 -11.673 -2.395 1.00 94.12 195 LEU A C 1
ATOM 1638 O O . LEU A 1 195 ? -2.042 -12.300 -1.577 1.00 94.12 195 LEU A O 1
ATOM 1642 N N . LEU A 1 196 ? -0.215 -12.145 -2.877 1.00 94.44 196 LEU A N 1
ATOM 1643 C CA . LEU A 1 196 ? 0.300 -13.480 -2.571 1.00 94.44 196 LEU A CA 1
ATOM 1644 C C . LEU A 1 196 ? 0.548 -13.658 -1.069 1.00 94.44 196 LEU A C 1
ATOM 1646 O O . LEU A 1 196 ? 0.087 -14.636 -0.473 1.00 94.44 196 LEU A O 1
ATOM 1650 N N . VAL A 1 197 ? 1.206 -12.684 -0.433 1.00 94.50 197 VAL A N 1
ATOM 1651 C CA . VAL A 1 197 ? 1.458 -12.720 1.016 1.00 94.50 197 VAL A CA 1
ATOM 1652 C C . VAL A 1 197 ? 0.160 -12.566 1.810 1.00 94.50 197 VAL A C 1
ATOM 1654 O O . VAL A 1 197 ? -0.040 -13.263 2.806 1.00 94.50 197 VAL A O 1
ATOM 1657 N N . ALA A 1 198 ? -0.756 -11.708 1.358 1.00 93.44 198 ALA A N 1
ATOM 1658 C CA . ALA A 1 198 ? -2.064 -11.531 1.981 1.00 93.44 198 ALA A CA 1
ATOM 1659 C C . ALA A 1 198 ? -2.874 -12.834 1.964 1.00 93.44 198 ALA A C 1
ATOM 1661 O O . ALA A 1 198 ? -3.401 -13.238 3.001 1.00 93.44 198 ALA A O 1
ATOM 1662 N N . ASN A 1 199 ? -2.917 -13.534 0.827 1.00 93.44 199 ASN A N 1
ATOM 1663 C CA . ASN A 1 199 ? -3.598 -14.822 0.710 1.00 93.44 199 ASN A CA 1
ATOM 1664 C C . ASN A 1 199 ? -2.984 -15.873 1.636 1.00 93.44 199 ASN A C 1
ATOM 1666 O O . ASN A 1 199 ? -3.713 -16.566 2.344 1.00 93.44 199 ASN A O 1
ATOM 1670 N N . LYS A 1 200 ? -1.648 -15.948 1.693 1.00 92.94 200 LYS A N 1
ATOM 1671 C CA . LYS A 1 200 ? -0.957 -16.893 2.576 1.00 92.94 200 LYS A CA 1
ATOM 1672 C C . LYS A 1 200 ? -1.247 -16.634 4.058 1.00 92.94 200 LYS A C 1
ATOM 1674 O O . LYS A 1 200 ? -1.364 -17.585 4.830 1.00 92.94 200 LYS A O 1
ATOM 1679 N N . ASN A 1 201 ? -1.398 -15.368 4.438 1.00 90.94 201 ASN A N 1
ATOM 1680 C CA . ASN A 1 201 ? -1.719 -14.954 5.803 1.00 90.94 201 ASN A CA 1
ATOM 1681 C C . ASN A 1 201 ? -3.235 -14.942 6.096 1.00 90.94 201 ASN A C 1
ATOM 1683 O O . ASN A 1 201 ? -3.639 -14.490 7.165 1.00 90.94 201 ASN A O 1
ATOM 1687 N N . GLY A 1 202 ? -4.082 -15.411 5.171 1.00 88.94 202 GLY A N 1
ATOM 1688 C CA . GLY A 1 202 ? -5.531 -15.527 5.372 1.00 88.94 202 GLY A CA 1
ATOM 1689 C C . GLY A 1 202 ? -6.318 -14.216 5.252 1.00 88.94 202 GLY A C 1
ATOM 1690 O O . GLY A 1 202 ? -7.460 -14.144 5.701 1.00 88.94 202 GLY A O 1
ATOM 1691 N N . PHE A 1 203 ? -5.743 -13.170 4.656 1.00 90.06 203 PHE A N 1
ATOM 1692 C CA . PHE A 1 203 ? -6.450 -11.913 4.405 1.00 90.06 203 PHE A CA 1
ATOM 1693 C C . PHE A 1 203 ? -7.429 -12.101 3.247 1.00 90.06 203 PHE A C 1
ATOM 1695 O O . PHE A 1 203 ? -7.064 -12.640 2.202 1.00 90.06 203 PHE A O 1
ATOM 1702 N N . ILE A 1 204 ? -8.652 -11.595 3.403 1.00 89.25 204 ILE A N 1
ATOM 1703 C CA . ILE A 1 204 ? -9.669 -11.645 2.349 1.00 89.25 204 ILE A CA 1
ATOM 1704 C C . ILE A 1 204 ? -9.552 -10.394 1.474 1.00 89.25 204 ILE A C 1
ATOM 1706 O O . ILE A 1 204 ? -9.592 -9.263 1.970 1.00 89.25 204 ILE A O 1
ATOM 1710 N N . TRP A 1 205 ? -9.419 -10.594 0.169 1.00 91.06 205 TRP A N 1
ATOM 1711 C CA . TRP A 1 205 ? -9.342 -9.541 -0.833 1.00 91.06 205 TRP A CA 1
ATOM 1712 C C . TRP A 1 205 ? -10.745 -8.989 -1.083 1.00 91.06 205 TRP A C 1
ATOM 1714 O O . TRP A 1 205 ? -11.645 -9.718 -1.494 1.00 91.06 205 TRP A O 1
ATOM 1724 N N . LYS A 1 206 ? -10.951 -7.695 -0.823 1.00 86.88 206 LYS A N 1
ATOM 1725 C CA . LYS A 1 206 ? -12.235 -7.027 -1.064 1.00 86.88 206 LYS A CA 1
ATOM 1726 C C . LYS A 1 206 ? -12.303 -6.539 -2.504 1.00 86.88 206 LYS A C 1
ATOM 1728 O O . LYS A 1 206 ? -13.135 -7.007 -3.277 1.00 86.88 206 LYS A O 1
ATOM 1733 N N . SER A 1 207 ? -11.415 -5.621 -2.873 1.00 86.31 207 SER A N 1
ATOM 1734 C CA . SER A 1 207 ? -11.411 -5.057 -4.219 1.00 86.31 207 SER A CA 1
ATOM 1735 C C . SER A 1 207 ? -10.062 -4.486 -4.635 1.00 86.31 207 SER A C 1
ATOM 1737 O O . SER A 1 207 ? -9.332 -3.939 -3.810 1.00 86.31 207 SER A O 1
ATOM 1739 N N . LEU A 1 208 ? -9.757 -4.572 -5.929 1.00 86.44 208 LEU A N 1
ATOM 1740 C CA . LEU A 1 208 ? -8.722 -3.767 -6.571 1.00 86.44 208 LEU A CA 1
ATOM 1741 C C . LEU A 1 208 ? -9.347 -2.434 -6.975 1.00 86.44 208 LEU A C 1
ATOM 1743 O O . LEU A 1 208 ? -10.364 -2.418 -7.672 1.00 86.44 208 LEU A O 1
ATOM 1747 N N . ASN A 1 209 ? -8.758 -1.326 -6.536 1.00 84.38 209 ASN A N 1
ATOM 1748 C CA . ASN A 1 209 ? -9.206 0.006 -6.914 1.00 84.38 209 ASN A CA 1
ATOM 1749 C C . ASN A 1 209 ? -8.139 0.692 -7.753 1.00 84.38 209 ASN A C 1
ATOM 1751 O O . ASN A 1 209 ? -6.963 0.710 -7.392 1.00 84.38 209 ASN A O 1
ATOM 1755 N N . ILE A 1 210 ? -8.593 1.290 -8.848 1.00 83.62 210 ILE A N 1
ATOM 1756 C CA . ILE A 1 210 ? -7.785 2.170 -9.682 1.00 83.62 210 ILE A CA 1
ATOM 1757 C C . ILE A 1 210 ? -8.363 3.570 -9.528 1.00 83.62 210 ILE A C 1
ATOM 1759 O O . ILE A 1 210 ? -9.541 3.812 -9.827 1.00 83.62 210 ILE A O 1
ATOM 1763 N N . SER A 1 211 ? -7.532 4.484 -9.044 1.00 83.25 211 SER A N 1
ATOM 1764 C CA . SER A 1 211 ? -7.911 5.864 -8.764 1.00 83.25 211 SER A CA 1
ATOM 1765 C C . SER A 1 211 ? -6.883 6.835 -9.329 1.00 83.25 211 SER A C 1
ATOM 1767 O O . SER A 1 211 ? -5.701 6.528 -9.378 1.00 83.25 211 SER A O 1
ATOM 1769 N N . PHE A 1 212 ? -7.311 8.042 -9.696 1.00 79.69 212 PHE A N 1
ATOM 1770 C CA . PHE A 1 212 ? -6.395 9.135 -10.028 1.00 79.69 212 PHE A CA 1
ATOM 1771 C C . PHE A 1 212 ? -6.251 10.086 -8.846 1.00 79.69 212 PHE A C 1
ATOM 1773 O O . PHE A 1 212 ? -7.196 10.811 -8.522 1.00 79.69 212 PHE A O 1
ATOM 1780 N N . ILE A 1 213 ? -5.073 10.120 -8.225 1.00 76.56 213 ILE A N 1
ATOM 1781 C CA . ILE A 1 213 ? -4.717 11.138 -7.236 1.00 76.56 213 ILE A CA 1
ATOM 1782 C C . ILE A 1 213 ? -4.572 12.489 -7.940 1.00 76.56 213 ILE A C 1
ATOM 1784 O O . ILE A 1 213 ? -3.950 12.595 -8.998 1.00 76.56 213 ILE A O 1
ATOM 1788 N N . TRP A 1 214 ? -5.195 13.520 -7.364 1.00 73.69 214 TRP A N 1
ATOM 1789 C CA . TRP A 1 214 ? -5.296 14.872 -7.928 1.00 73.69 214 TRP A CA 1
ATOM 1790 C C . TRP A 1 214 ? -5.902 14.924 -9.341 1.00 73.69 214 TRP A C 1
ATOM 1792 O O . TRP A 1 214 ? -5.817 15.946 -10.016 1.00 73.69 214 TRP A O 1
ATOM 1802 N N . GLY A 1 215 ? -6.537 13.832 -9.784 1.00 71.38 215 GLY A N 1
ATOM 1803 C CA . GLY A 1 215 ? -7.044 13.671 -11.146 1.00 71.38 215 GLY A CA 1
ATOM 1804 C C . GLY A 1 215 ? -5.974 13.394 -12.206 1.00 71.38 215 GLY A C 1
ATOM 1805 O O . GLY A 1 215 ? -6.310 13.433 -13.383 1.00 71.38 215 GLY A O 1
ATOM 1806 N N . ILE A 1 216 ? -4.725 13.128 -11.803 1.00 73.12 216 ILE A N 1
ATOM 1807 C CA . ILE A 1 216 ? -3.565 13.032 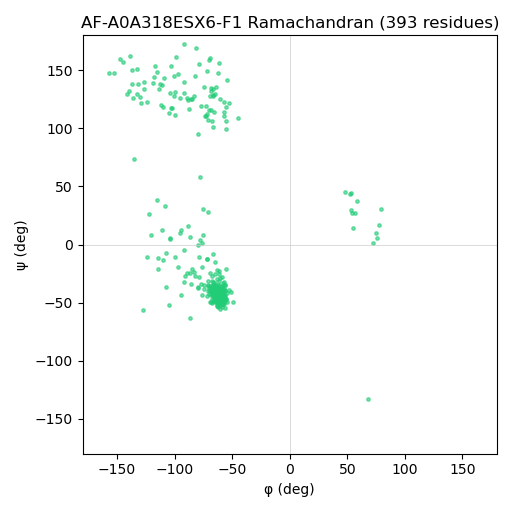-12.704 1.00 73.12 216 ILE A CA 1
ATOM 1808 C C . ILE A 1 216 ? -2.804 11.727 -12.509 1.00 73.12 216 ILE A C 1
ATOM 1810 O O . ILE A 1 216 ? -2.602 10.980 -13.459 1.00 73.12 216 ILE A O 1
ATOM 1814 N N . SER A 1 217 ? -2.364 11.460 -11.280 1.00 76.75 217 SER A N 1
ATOM 1815 C CA . SER A 1 217 ? -1.446 10.358 -11.005 1.00 76.75 217 SER A CA 1
ATOM 1816 C C . SER A 1 217 ? -2.232 9.068 -10.760 1.00 76.75 217 SER A C 1
ATOM 1818 O O . SER A 1 217 ? -3.031 9.039 -9.814 1.00 76.75 217 SER A O 1
ATOM 1820 N N . PRO A 1 218 ? -2.085 8.025 -11.600 1.00 77.69 218 PRO A N 1
ATOM 1821 C CA . PRO A 1 218 ? -2.774 6.763 -11.388 1.00 77.69 218 PRO A CA 1
ATOM 1822 C C . PRO A 1 218 ? -2.216 6.076 -10.144 1.00 77.69 218 PRO A C 1
ATOM 1824 O O . PRO A 1 218 ? -1.008 5.984 -9.949 1.00 77.69 218 PRO A O 1
ATOM 1827 N N . VAL A 1 219 ? -3.115 5.574 -9.309 1.00 79.12 219 VAL A N 1
ATOM 1828 C CA . VAL A 1 219 ? -2.789 4.782 -8.132 1.00 79.12 219 VAL A CA 1
ATOM 1829 C C . VAL A 1 219 ? -3.620 3.519 -8.148 1.00 79.12 219 VAL A C 1
ATOM 1831 O O . VAL A 1 219 ? -4.851 3.553 -8.246 1.00 79.12 219 VAL A O 1
ATOM 1834 N N . PHE A 1 220 ? -2.905 2.412 -8.034 1.00 81.31 220 PHE A N 1
ATOM 1835 C CA . PHE A 1 220 ? -3.435 1.076 -7.865 1.00 81.31 220 PHE A CA 1
ATOM 1836 C C . PHE A 1 220 ? -3.337 0.761 -6.381 1.00 81.31 220 PHE A C 1
ATOM 1838 O O . PHE A 1 220 ? -2.320 1.042 -5.758 1.00 81.31 220 PHE A O 1
ATOM 1845 N N . PHE A 1 221 ? -4.419 0.272 -5.789 1.00 80.50 221 PHE A N 1
ATOM 1846 C CA . PHE A 1 221 ? -4.358 -0.210 -4.418 1.00 80.50 221 PHE A CA 1
ATOM 1847 C C . PHE A 1 221 ? -5.402 -1.286 -4.172 1.00 80.50 221 PHE A C 1
ATOM 1849 O O . PHE A 1 221 ? -6.521 -1.261 -4.703 1.00 80.50 221 PHE A O 1
ATOM 1856 N N . ILE A 1 222 ? -5.047 -2.222 -3.304 1.00 84.62 222 ILE A N 1
ATOM 1857 C CA . ILE A 1 222 ? -5.904 -3.339 -2.934 1.00 84.62 222 ILE A CA 1
ATOM 1858 C C . ILE A 1 222 ? -6.559 -3.050 -1.588 1.00 84.62 222 ILE A C 1
ATOM 1860 O O . ILE A 1 222 ? -5.909 -2.746 -0.588 1.00 84.62 222 ILE A O 1
ATOM 1864 N N . ARG A 1 223 ? -7.885 -3.170 -1.544 1.00 83.12 223 ARG A N 1
ATOM 1865 C CA . ARG A 1 223 ? -8.653 -3.160 -0.301 1.00 83.12 223 ARG A CA 1
ATOM 1866 C C . ARG A 1 223 ? -8.745 -4.582 0.231 1.00 83.12 223 ARG A C 1
ATOM 1868 O O . ARG A 1 223 ? -9.270 -5.469 -0.439 1.00 83.12 223 ARG A O 1
ATOM 1875 N N . TYR A 1 224 ? -8.306 -4.772 1.468 1.00 85.94 224 TYR A N 1
ATOM 1876 C CA . TYR A 1 224 ? -8.495 -6.013 2.217 1.00 85.94 224 TYR A CA 1
ATOM 1877 C C . TYR A 1 224 ? -9.647 -5.861 3.206 1.00 85.94 224 TYR A C 1
ATOM 1879 O O . TYR A 1 224 ? -9.829 -4.791 3.800 1.00 85.94 224 TYR A O 1
ATOM 1887 N N . LYS A 1 225 ? -10.407 -6.934 3.430 1.00 80.88 225 LYS A N 1
ATOM 1888 C CA . LYS A 1 225 ? -11.372 -6.964 4.532 1.00 80.88 225 LYS A CA 1
ATOM 1889 C C . LYS A 1 225 ? -10.619 -6.931 5.853 1.00 80.88 225 LYS A C 1
ATOM 1891 O O . LYS A 1 225 ? -9.651 -7.667 6.036 1.00 80.88 225 LYS A O 1
ATOM 1896 N N . ASN A 1 226 ? -11.073 -6.081 6.772 1.00 76.50 226 ASN A N 1
ATOM 1897 C CA . ASN A 1 226 ? -10.623 -6.079 8.166 1.00 76.50 226 ASN A CA 1
ATOM 1898 C C . ASN A 1 226 ? -9.103 -5.916 8.356 1.00 76.50 226 ASN A C 1
ATOM 1900 O O . ASN A 1 226 ? -8.557 -6.312 9.384 1.00 76.50 226 ASN A O 1
ATOM 1904 N N . PHE A 1 227 ? -8.428 -5.265 7.396 1.00 81.19 227 PHE A N 1
ATOM 1905 C CA . PHE A 1 227 ? -6.969 -5.123 7.371 1.00 81.19 227 PHE A CA 1
ATOM 1906 C C . PHE A 1 227 ? -6.392 -4.640 8.701 1.00 81.19 227 PHE A C 1
ATOM 1908 O O . PHE A 1 227 ? -5.467 -5.245 9.228 1.00 81.19 227 PHE A O 1
ATOM 1915 N N . CYS A 1 228 ? -6.958 -3.566 9.262 1.00 73.81 228 CYS A N 1
ATOM 1916 C CA . CYS A 1 228 ? -6.436 -2.918 10.464 1.00 73.81 228 CYS A CA 1
ATOM 1917 C C . CYS A 1 228 ? -6.428 -3.837 11.695 1.00 73.81 228 CYS A C 1
ATOM 1919 O O . CYS A 1 228 ? -5.612 -3.647 12.597 1.00 73.81 228 CYS A O 1
ATOM 1921 N N . ILE A 1 229 ? -7.308 -4.836 11.705 1.00 77.38 229 ILE A N 1
ATOM 1922 C CA . ILE A 1 229 ? -7.605 -5.696 12.847 1.00 77.38 229 ILE A CA 1
ATOM 1923 C C . ILE A 1 229 ? -6.694 -6.921 12.884 1.00 77.38 229 ILE A C 1
ATOM 1925 O O . ILE A 1 229 ? -6.440 -7.478 13.951 1.00 77.38 229 ILE A O 1
ATOM 1929 N N . ASN A 1 230 ? -6.158 -7.312 11.729 1.00 84.44 230 ASN A N 1
ATOM 1930 C CA . ASN A 1 230 ? -5.192 -8.393 11.649 1.00 84.44 230 ASN A CA 1
ATOM 1931 C C . ASN A 1 230 ? -3.926 -8.068 12.452 1.00 84.44 230 ASN A C 1
ATOM 1933 O O . ASN A 1 230 ? -3.592 -6.902 12.705 1.00 84.44 230 ASN A O 1
ATOM 1937 N N . ARG A 1 231 ? -3.214 -9.128 12.849 1.00 86.44 231 ARG A N 1
ATOM 1938 C CA . ARG A 1 231 ? -2.004 -9.039 13.674 1.00 86.44 231 ARG A CA 1
ATOM 1939 C C . ARG A 1 231 ? -0.977 -8.109 13.037 1.00 86.44 231 ARG A C 1
ATOM 1941 O O . ARG A 1 231 ? -0.776 -8.131 11.821 1.00 86.44 231 ARG A O 1
ATOM 1948 N N . SER A 1 232 ? -0.280 -7.319 13.855 1.00 88.19 232 SER A N 1
ATOM 1949 C CA . SER A 1 232 ? 0.726 -6.362 13.362 1.00 88.19 232 SER A CA 1
ATOM 1950 C C . SER A 1 232 ? 1.813 -7.026 12.513 1.00 88.19 232 SER A C 1
ATOM 1952 O O . SER A 1 232 ? 2.183 -6.476 11.482 1.00 88.19 232 SER A O 1
ATOM 1954 N N . ILE A 1 233 ? 2.271 -8.226 12.886 1.00 89.25 233 ILE A N 1
ATOM 1955 C CA . ILE A 1 233 ? 3.263 -8.990 12.108 1.00 89.25 233 ILE A CA 1
ATOM 1956 C C . ILE A 1 233 ? 2.755 -9.343 10.713 1.00 89.25 233 ILE A C 1
ATOM 1958 O O . ILE A 1 233 ? 3.492 -9.198 9.741 1.00 89.25 233 ILE A O 1
ATOM 1962 N N . ASP A 1 234 ? 1.505 -9.777 10.598 1.00 91.50 234 ASP A N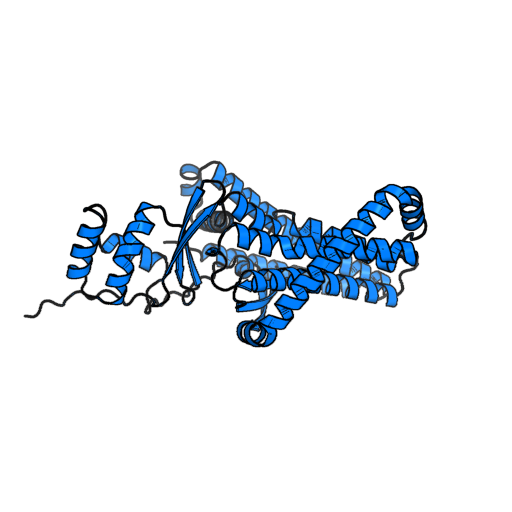 1
ATOM 1963 C CA . ASP A 1 234 ? 0.969 -10.201 9.310 1.00 91.50 234 ASP A CA 1
ATOM 1964 C C . ASP A 1 234 ? 0.684 -8.993 8.414 1.00 91.50 234 ASP A C 1
ATOM 1966 O O . ASP A 1 234 ? 0.965 -9.049 7.219 1.00 91.50 234 ASP A O 1
ATOM 1970 N N . LYS A 1 235 ? 0.255 -7.862 8.997 1.00 91.06 235 LYS A N 1
ATOM 1971 C CA . LYS A 1 235 ? 0.181 -6.569 8.296 1.00 91.06 235 LYS A CA 1
ATOM 1972 C C . LYS A 1 235 ? 1.549 -6.129 7.780 1.00 91.06 235 LYS A C 1
ATOM 1974 O O . LYS A 1 235 ? 1.650 -5.738 6.625 1.00 91.06 235 LYS A O 1
ATOM 1979 N N . ILE A 1 236 ? 2.592 -6.214 8.610 1.00 91.88 236 ILE A N 1
ATOM 1980 C CA . ILE A 1 236 ? 3.968 -5.869 8.222 1.00 91.88 236 ILE A CA 1
ATOM 1981 C C . ILE A 1 236 ? 4.420 -6.726 7.042 1.00 91.88 236 ILE A C 1
ATOM 1983 O O . ILE A 1 236 ? 4.879 -6.166 6.057 1.00 91.88 236 ILE A O 1
ATOM 1987 N N . LYS A 1 237 ? 4.229 -8.052 7.108 1.00 93.12 237 LYS A N 1
ATOM 1988 C CA . LYS A 1 237 ? 4.582 -8.969 6.013 1.00 93.12 237 LYS A CA 1
ATOM 1989 C C . LYS A 1 237 ? 3.885 -8.593 4.709 1.00 93.12 237 LYS A C 1
ATOM 1991 O O . LYS A 1 237 ? 4.537 -8.556 3.671 1.00 93.12 237 LYS A O 1
ATOM 1996 N N . VAL A 1 238 ? 2.578 -8.317 4.767 1.00 93.31 238 VAL A N 1
ATOM 1997 C CA . VAL A 1 238 ? 1.802 -7.909 3.589 1.00 93.31 238 VAL A CA 1
ATOM 1998 C C . VAL A 1 238 ? 2.327 -6.585 3.047 1.00 93.31 238 VAL A C 1
ATOM 2000 O O . VAL A 1 238 ? 2.635 -6.525 1.868 1.00 93.31 238 VAL A O 1
ATOM 2003 N N . LEU A 1 239 ? 2.507 -5.558 3.882 1.00 92.00 239 LEU A N 1
ATOM 2004 C CA . LEU A 1 239 ? 2.987 -4.233 3.457 1.00 92.00 239 LEU A CA 1
ATOM 2005 C C . LEU A 1 239 ? 4.424 -4.256 2.922 1.00 92.00 239 LEU A C 1
ATOM 2007 O O . LEU A 1 239 ? 4.749 -3.514 2.008 1.00 92.00 239 LEU A O 1
ATOM 2011 N N . SER A 1 240 ? 5.296 -5.115 3.450 1.00 93.19 240 SER A N 1
ATOM 2012 C CA . SER A 1 240 ? 6.661 -5.250 2.933 1.00 93.19 240 SER A CA 1
ATOM 2013 C C . SER A 1 240 ? 6.732 -6.042 1.627 1.00 93.19 240 SER A C 1
ATOM 2015 O O . SER A 1 240 ? 7.736 -5.959 0.928 1.00 93.19 240 SER A O 1
ATOM 2017 N N . ALA A 1 241 ? 5.703 -6.831 1.301 1.00 94.06 241 ALA A N 1
ATOM 2018 C CA . ALA A 1 241 ? 5.751 -7.781 0.196 1.00 94.06 241 ALA A CA 1
ATOM 2019 C C . ALA A 1 241 ? 5.991 -7.106 -1.160 1.00 94.06 241 ALA A C 1
ATOM 2021 O O . ALA A 1 241 ? 6.897 -7.525 -1.872 1.00 94.06 241 ALA A O 1
ATOM 2022 N N . GLY A 1 242 ? 5.251 -6.045 -1.495 1.00 92.62 242 GLY A N 1
ATOM 2023 C CA . GLY A 1 242 ? 5.437 -5.331 -2.762 1.00 92.62 242 GLY A CA 1
ATOM 2024 C C . GLY A 1 242 ? 6.848 -4.754 -2.913 1.00 92.62 242 GLY A C 1
ATOM 2025 O O . GLY A 1 242 ? 7.478 -4.901 -3.960 1.00 92.62 242 GLY A O 1
ATOM 2026 N N . VAL A 1 243 ? 7.403 -4.176 -1.841 1.00 94.06 243 VAL A N 1
ATOM 2027 C CA . VAL A 1 243 ? 8.790 -3.675 -1.829 1.00 94.06 243 VAL A CA 1
ATOM 2028 C C . VAL A 1 243 ? 9.791 -4.813 -2.042 1.00 94.06 243 VAL A C 1
ATOM 2030 O O . VAL A 1 243 ? 10.712 -4.675 -2.843 1.00 94.06 243 VAL A O 1
ATOM 2033 N N . ILE A 1 244 ? 9.591 -5.955 -1.378 1.00 93.62 244 ILE A N 1
ATOM 2034 C CA . ILE A 1 244 ? 10.430 -7.149 -1.549 1.00 93.62 244 ILE A CA 1
ATOM 2035 C C . ILE A 1 244 ? 10.373 -7.658 -2.997 1.00 93.62 244 ILE A C 1
ATOM 2037 O O . ILE A 1 244 ? 11.409 -8.033 -3.540 1.00 93.62 244 ILE A O 1
ATOM 2041 N N . ILE A 1 245 ? 9.206 -7.632 -3.650 1.00 94.38 245 ILE A N 1
ATOM 2042 C CA . ILE A 1 245 ? 9.084 -8.029 -5.061 1.00 94.38 245 ILE A CA 1
ATOM 2043 C C . ILE A 1 245 ? 9.790 -7.055 -6.002 1.00 94.38 245 ILE A C 1
ATOM 2045 O O . ILE A 1 245 ? 10.407 -7.497 -6.966 1.00 94.38 245 ILE A O 1
ATOM 2049 N N . ASN A 1 246 ? 9.789 -5.755 -5.723 1.00 94.94 246 ASN A N 1
ATOM 2050 C CA . ASN A 1 246 ? 10.584 -4.819 -6.523 1.00 94.94 246 ASN A CA 1
ATOM 2051 C C . ASN A 1 246 ? 12.090 -5.035 -6.323 1.00 94.94 246 ASN A C 1
ATOM 2053 O O . ASN A 1 246 ? 12.846 -4.975 -7.288 1.00 94.94 246 ASN A O 1
ATOM 2057 N N . ILE A 1 247 ? 12.538 -5.356 -5.104 1.00 93.56 247 ILE A N 1
ATOM 2058 C CA . ILE A 1 247 ? 13.938 -5.743 -4.852 1.00 93.56 247 ILE A CA 1
ATOM 2059 C C . ILE A 1 247 ? 14.290 -7.025 -5.618 1.00 93.56 247 ILE A C 1
ATOM 2061 O O . ILE A 1 247 ? 15.349 -7.100 -6.236 1.00 93.56 247 ILE A O 1
ATOM 2065 N N . LEU A 1 248 ? 13.392 -8.011 -5.634 1.00 93.00 248 LEU A N 1
ATOM 2066 C CA . LEU A 1 248 ? 13.569 -9.231 -6.418 1.00 93.00 248 LEU A CA 1
ATOM 2067 C C . LEU A 1 248 ? 13.718 -8.930 -7.911 1.00 93.00 248 LEU A C 1
ATOM 2069 O O . LEU A 1 248 ? 14.618 -9.456 -8.560 1.00 93.00 248 LEU A O 1
ATOM 2073 N N . GLN A 1 249 ? 12.857 -8.066 -8.447 1.00 93.75 249 GLN A N 1
ATOM 2074 C CA . GLN A 1 249 ? 12.954 -7.627 -9.834 1.00 93.75 249 GLN A CA 1
ATOM 2075 C C . GLN A 1 249 ? 14.312 -6.974 -10.115 1.00 93.75 249 GLN A C 1
ATOM 2077 O O . GLN A 1 249 ? 14.935 -7.321 -11.110 1.00 93.75 249 GLN A O 1
ATOM 2082 N N . ILE A 1 250 ? 14.822 -6.111 -9.224 1.00 93.25 250 ILE A N 1
ATOM 2083 C CA . ILE A 1 250 ? 16.170 -5.525 -9.359 1.00 93.25 250 ILE A CA 1
ATOM 2084 C C . ILE A 1 250 ? 17.236 -6.619 -9.484 1.00 93.25 250 ILE A C 1
ATOM 2086 O O . ILE A 1 250 ? 18.065 -6.542 -10.386 1.00 93.25 250 ILE A O 1
ATOM 2090 N N . CYS A 1 251 ? 17.202 -7.643 -8.627 1.00 92.19 251 CYS A N 1
ATOM 2091 C CA . CYS A 1 251 ? 18.138 -8.768 -8.696 1.00 92.19 251 CYS A CA 1
ATOM 2092 C C . CYS A 1 251 ? 18.051 -9.514 -10.036 1.00 92.19 251 CYS A C 1
ATOM 2094 O O . CYS A 1 251 ? 19.076 -9.799 -10.648 1.00 92.19 251 CYS A O 1
ATOM 2096 N N . VAL A 1 252 ? 16.839 -9.795 -10.521 1.00 91.94 252 VAL A N 1
ATOM 2097 C CA . VAL A 1 252 ? 16.633 -10.462 -11.818 1.00 91.94 252 VAL A CA 1
ATOM 2098 C C . VAL A 1 252 ? 17.152 -9.598 -12.970 1.00 91.94 252 VAL A C 1
ATOM 2100 O O . VAL A 1 252 ? 17.872 -10.092 -13.835 1.00 91.94 252 VAL A O 1
ATOM 2103 N N . TYR A 1 253 ? 16.841 -8.301 -12.982 1.00 91.50 253 TYR A N 1
ATOM 2104 C CA . TYR A 1 253 ? 17.320 -7.399 -14.029 1.00 91.50 253 TYR A CA 1
ATOM 2105 C C . TYR A 1 253 ? 18.832 -7.200 -13.992 1.00 91.50 253 TYR A C 1
ATOM 2107 O O . TYR A 1 253 ? 19.436 -7.044 -15.049 1.00 91.50 253 TYR A O 1
ATOM 2115 N N . LEU A 1 254 ? 19.455 -7.238 -12.813 1.00 89.06 254 LEU A N 1
ATOM 2116 C CA . LEU A 1 254 ? 20.909 -7.194 -12.678 1.00 89.06 254 LEU A CA 1
ATOM 2117 C C . LEU A 1 254 ? 21.561 -8.386 -13.390 1.00 89.06 254 LEU A C 1
ATOM 2119 O O . LEU A 1 254 ? 22.454 -8.190 -14.211 1.00 89.06 254 LEU A O 1
ATOM 2123 N N . GLN A 1 255 ? 21.040 -9.592 -13.155 1.00 88.25 255 GLN A N 1
ATOM 2124 C CA . GLN A 1 255 ? 21.503 -10.822 -13.806 1.00 88.25 255 GLN A CA 1
ATOM 2125 C C . GLN A 1 255 ? 21.317 -10.759 -15.324 1.00 88.25 255 GLN A C 1
ATOM 2127 O O . GLN A 1 255 ? 22.238 -11.040 -16.089 1.00 88.25 255 GLN A O 1
ATOM 2132 N N . LEU A 1 256 ? 20.135 -10.336 -15.780 1.00 89.12 256 LEU A N 1
ATOM 2133 C CA . LEU A 1 256 ? 19.857 -10.176 -17.209 1.00 89.12 256 LEU A CA 1
ATOM 2134 C C . LEU A 1 256 ? 20.769 -9.124 -17.852 1.00 89.12 256 LEU A C 1
ATOM 2136 O O . LEU A 1 256 ? 21.260 -9.333 -18.959 1.00 89.12 256 LEU A O 1
ATOM 2140 N N . CYS A 1 257 ? 21.050 -8.026 -17.150 1.00 86.69 257 CYS A N 1
ATOM 2141 C CA . CYS A 1 257 ? 21.964 -6.990 -17.616 1.00 86.69 257 CYS A CA 1
ATOM 2142 C C . CYS A 1 257 ? 23.391 -7.532 -17.777 1.00 86.69 257 CYS A C 1
ATOM 2144 O O . CYS A 1 257 ? 24.017 -7.269 -18.800 1.00 86.69 257 CYS A O 1
ATOM 2146 N N . LEU A 1 258 ? 23.886 -8.341 -16.834 1.00 84.19 258 LEU A N 1
ATOM 2147 C CA . LEU A 1 258 ? 25.198 -8.993 -16.947 1.00 84.19 258 LEU A CA 1
ATOM 2148 C C . LEU A 1 258 ? 25.267 -9.958 -18.138 1.00 84.19 258 LEU A C 1
ATOM 2150 O O . LEU A 1 258 ? 26.255 -9.967 -18.869 1.00 84.19 258 LEU A O 1
ATOM 2154 N N . LEU A 1 259 ? 24.207 -10.740 -18.358 1.00 85.50 259 LEU A N 1
ATOM 2155 C CA . LEU A 1 259 ? 24.157 -11.736 -19.429 1.00 85.50 259 LEU A CA 1
ATOM 2156 C C . LEU A 1 259 ? 24.048 -11.113 -20.824 1.00 85.50 259 LEU A C 1
ATOM 2158 O O . LEU A 1 259 ? 24.663 -11.612 -21.763 1.00 85.50 259 LEU A O 1
ATOM 2162 N N . THR A 1 260 ? 23.254 -10.050 -20.984 1.00 85.50 260 THR A N 1
ATOM 2163 C CA . THR A 1 260 ? 22.942 -9.504 -22.315 1.00 85.50 260 THR A CA 1
ATOM 2164 C C . THR A 1 260 ? 23.574 -8.147 -22.599 1.00 85.50 260 THR A C 1
ATOM 2166 O O . THR A 1 260 ? 23.507 -7.689 -23.736 1.00 85.50 260 THR A O 1
ATOM 2169 N N . GLN A 1 261 ? 24.101 -7.460 -21.581 1.00 82.31 261 GLN A N 1
ATOM 2170 C CA . GLN A 1 261 ? 24.636 -6.092 -21.659 1.00 82.31 261 GLN A CA 1
ATOM 2171 C C . GLN A 1 261 ? 23.645 -5.085 -22.277 1.00 82.31 261 GLN A C 1
ATOM 2173 O O . GLN A 1 261 ? 24.035 -4.109 -22.916 1.00 82.31 261 GLN A O 1
ATOM 2178 N N . SER A 1 262 ? 22.339 -5.326 -22.100 1.00 83.31 262 SER A N 1
ATOM 2179 C CA . SER A 1 262 ? 21.279 -4.507 -22.699 1.00 83.31 262 SER A CA 1
ATOM 2180 C C . SER A 1 262 ? 20.850 -3.388 -21.757 1.00 83.31 262 SER A C 1
ATOM 2182 O O . SER A 1 262 ? 20.498 -3.633 -20.601 1.00 83.31 262 SER A O 1
ATOM 2184 N N . TRP A 1 263 ? 20.788 -2.159 -22.274 1.00 82.69 263 TRP A N 1
ATOM 2185 C CA . TRP A 1 263 ? 20.319 -0.992 -21.522 1.00 82.69 263 TRP A CA 1
ATOM 2186 C C . TRP A 1 263 ? 18.844 -1.106 -21.093 1.00 82.69 263 TRP A C 1
ATOM 2188 O O . TRP A 1 263 ? 18.453 -0.475 -20.115 1.00 82.69 263 TRP A O 1
ATOM 2198 N N . ILE A 1 264 ? 18.031 -1.933 -21.766 1.00 84.88 264 ILE A N 1
ATOM 2199 C CA . ILE A 1 264 ? 16.615 -2.145 -21.412 1.00 84.88 264 ILE A CA 1
ATOM 2200 C C . ILE A 1 264 ? 16.500 -2.720 -19.994 1.00 84.88 264 ILE A C 1
ATOM 2202 O O . ILE A 1 264 ? 15.712 -2.235 -19.185 1.00 84.88 264 ILE A O 1
ATOM 2206 N N . PHE A 1 265 ? 17.342 -3.697 -19.647 1.00 87.94 265 PHE A N 1
ATOM 2207 C CA . PHE A 1 265 ? 17.345 -4.273 -18.301 1.00 87.94 265 PHE A CA 1
ATOM 2208 C C . PHE A 1 265 ? 17.914 -3.303 -17.264 1.00 87.94 265 PHE A C 1
ATOM 2210 O O . PHE A 1 265 ? 17.433 -3.274 -16.133 1.00 87.94 265 PHE A O 1
ATOM 2217 N N . ALA A 1 266 ? 18.857 -2.436 -17.651 1.00 85.56 266 ALA A N 1
ATOM 2218 C CA . ALA A 1 266 ? 19.304 -1.348 -16.784 1.00 85.56 266 ALA A CA 1
ATOM 2219 C C . ALA A 1 266 ? 18.147 -0.392 -16.433 1.00 85.56 266 ALA A C 1
ATOM 2221 O O . ALA A 1 266 ? 18.024 0.019 -15.281 1.00 85.56 266 ALA A O 1
ATOM 2222 N N . ILE A 1 267 ? 17.239 -0.100 -17.373 1.00 86.38 267 ILE A N 1
ATOM 2223 C CA . ILE A 1 267 ? 16.014 0.653 -17.067 1.00 86.38 267 ILE A CA 1
ATOM 2224 C C . ILE A 1 267 ? 15.124 -0.100 -16.084 1.00 86.38 267 ILE A C 1
ATOM 2226 O O . ILE A 1 267 ? 14.654 0.516 -15.129 1.00 86.38 267 ILE A O 1
ATOM 2230 N N . GLY A 1 268 ? 14.922 -1.407 -16.268 1.00 90.19 268 GLY A N 1
ATOM 2231 C CA . GLY A 1 268 ? 14.164 -2.236 -15.323 1.00 90.19 268 GLY A CA 1
ATOM 2232 C C . GLY A 1 268 ? 14.682 -2.113 -13.882 1.00 90.19 268 GLY A C 1
ATOM 2233 O O . GLY A 1 268 ? 13.889 -1.988 -12.943 1.00 90.19 268 GLY A O 1
ATOM 2234 N N . ILE A 1 269 ? 16.008 -2.032 -13.706 1.00 90.62 269 ILE A N 1
ATOM 2235 C CA . ILE A 1 269 ? 16.654 -1.749 -12.412 1.00 90.62 269 ILE A CA 1
ATOM 2236 C C . ILE A 1 269 ? 16.264 -0.360 -11.898 1.00 90.62 269 ILE A C 1
ATOM 2238 O O . ILE A 1 269 ? 15.792 -0.244 -10.767 1.00 90.62 269 ILE A O 1
ATOM 2242 N N . TYR A 1 270 ? 16.429 0.694 -12.706 1.00 89.00 270 TYR A N 1
ATOM 2243 C CA . TYR A 1 270 ? 16.107 2.068 -12.296 1.00 89.00 270 TYR A CA 1
ATOM 2244 C C . TYR A 1 270 ? 14.627 2.255 -11.957 1.00 89.00 270 TYR A C 1
ATOM 2246 O O . TYR A 1 270 ? 14.311 2.927 -10.973 1.00 89.00 270 TYR A O 1
ATOM 2254 N N . VAL A 1 271 ? 13.721 1.648 -12.726 1.00 90.88 271 VAL A N 1
ATOM 2255 C CA . VAL A 1 271 ? 12.273 1.689 -12.487 1.00 90.88 271 VAL A CA 1
ATOM 2256 C C . VAL A 1 271 ? 11.955 1.046 -11.143 1.00 90.88 271 VAL A C 1
ATOM 2258 O O . VAL A 1 271 ? 11.370 1.696 -10.277 1.00 90.88 271 VAL A O 1
ATOM 2261 N N . ASN A 1 272 ? 12.410 -0.188 -10.915 1.00 93.88 272 ASN A N 1
ATOM 2262 C CA . ASN A 1 272 ? 12.121 -0.894 -9.670 1.00 93.88 272 ASN A CA 1
ATOM 2263 C C . ASN A 1 272 ? 12.788 -0.240 -8.455 1.00 93.88 272 ASN A C 1
ATOM 2265 O O . ASN A 1 272 ? 12.165 -0.153 -7.398 1.00 93.88 272 ASN A O 1
ATOM 2269 N N . LEU A 1 273 ? 14.007 0.286 -8.596 1.00 92.69 273 LEU A N 1
ATOM 2270 C CA . LEU A 1 273 ? 14.669 1.058 -7.542 1.00 92.69 273 LEU A CA 1
ATOM 2271 C C . LEU A 1 273 ? 13.875 2.323 -7.198 1.00 92.69 273 LEU A C 1
ATOM 2273 O O . LEU A 1 273 ? 13.644 2.610 -6.023 1.00 92.69 273 LEU A O 1
ATOM 2277 N N . SER A 1 274 ? 13.400 3.044 -8.216 1.00 89.19 274 SER A N 1
ATOM 2278 C CA . SER A 1 274 ? 12.538 4.212 -8.027 1.00 89.19 274 SER A CA 1
ATOM 2279 C C . SER A 1 274 ? 11.239 3.832 -7.317 1.00 89.19 274 SER A C 1
ATOM 2281 O O . SER A 1 274 ? 10.815 4.533 -6.398 1.00 89.19 274 SER A O 1
ATOM 2283 N N . CYS A 1 275 ? 10.632 2.697 -7.673 1.00 89.88 275 CYS A N 1
ATOM 2284 C CA . CYS A 1 275 ? 9.457 2.171 -6.984 1.00 89.88 275 CYS A CA 1
ATOM 2285 C C . CYS A 1 275 ? 9.758 1.810 -5.521 1.00 89.88 275 CYS A C 1
ATOM 2287 O O . CYS A 1 275 ? 8.985 2.187 -4.648 1.00 89.88 275 CYS A O 1
ATOM 2289 N N . VAL A 1 276 ? 10.884 1.150 -5.217 1.00 92.38 276 VAL A N 1
ATOM 2290 C CA . VAL A 1 276 ? 11.302 0.844 -3.833 1.00 92.38 276 VAL A CA 1
ATOM 2291 C C . VAL A 1 276 ? 11.424 2.122 -3.007 1.00 92.38 276 VAL A C 1
ATOM 2293 O O . VAL A 1 276 ? 10.863 2.202 -1.914 1.00 92.38 276 VAL A O 1
ATOM 2296 N N . ILE A 1 277 ? 12.112 3.136 -3.536 1.00 89.12 277 ILE A N 1
ATOM 2297 C CA . ILE A 1 277 ? 12.287 4.427 -2.862 1.00 89.12 277 ILE A CA 1
ATOM 2298 C C . ILE A 1 277 ? 10.923 5.087 -2.628 1.00 89.12 277 ILE A C 1
ATOM 2300 O O . ILE A 1 277 ? 10.603 5.444 -1.495 1.00 89.12 277 ILE A O 1
ATOM 2304 N N . ASN A 1 278 ? 10.087 5.192 -3.663 1.00 85.12 278 ASN A N 1
ATOM 2305 C CA . ASN A 1 278 ? 8.775 5.831 -3.564 1.00 85.12 278 ASN A CA 1
ATOM 2306 C C . ASN A 1 278 ? 7.822 5.100 -2.606 1.00 85.12 278 ASN A C 1
ATOM 2308 O O . ASN A 1 278 ? 7.102 5.756 -1.851 1.00 85.12 278 ASN A O 1
ATOM 2312 N N . CYS A 1 279 ? 7.838 3.765 -2.584 1.00 87.56 279 CYS A N 1
ATOM 2313 C CA . CYS A 1 279 ? 7.031 2.979 -1.655 1.00 87.56 279 CYS A CA 1
ATOM 2314 C C . CYS A 1 279 ? 7.543 3.096 -0.215 1.00 87.56 279 CYS A C 1
ATOM 2316 O O . CYS A 1 279 ? 6.731 3.137 0.701 1.00 87.56 279 CYS A O 1
ATOM 2318 N N . MET A 1 280 ? 8.857 3.187 0.017 1.00 86.50 280 MET A N 1
ATOM 2319 C CA . MET A 1 280 ? 9.433 3.250 1.370 1.00 86.50 280 MET A CA 1
ATOM 2320 C C . MET A 1 280 ? 9.415 4.648 1.988 1.00 86.50 280 MET A C 1
ATOM 2322 O O . MET A 1 280 ? 9.362 4.773 3.216 1.00 86.50 280 MET A O 1
ATOM 2326 N N . ILE A 1 281 ? 9.441 5.701 1.169 1.00 83.38 281 ILE A N 1
ATOM 2327 C CA . ILE A 1 281 ? 9.311 7.070 1.655 1.00 83.38 281 ILE A CA 1
ATOM 2328 C C . ILE A 1 281 ? 7.951 7.207 2.361 1.00 83.38 281 ILE A C 1
ATOM 2330 O O . ILE A 1 281 ? 6.913 6.935 1.753 1.00 83.38 281 ILE A O 1
ATOM 2334 N N . PRO A 1 282 ? 7.905 7.655 3.632 1.00 79.00 282 PRO A N 1
ATOM 2335 C CA . PRO A 1 282 ? 6.661 7.795 4.378 1.00 79.00 282 PRO A CA 1
ATOM 2336 C C . PRO A 1 282 ? 5.915 9.056 3.952 1.00 79.00 282 PRO A C 1
ATOM 2338 O O . PRO A 1 282 ? 5.658 9.930 4.770 1.00 79.00 282 PRO A O 1
ATOM 2341 N N . LEU A 1 283 ? 5.579 9.195 2.676 1.00 72.38 283 LEU A N 1
ATOM 2342 C CA . LEU A 1 283 ? 4.771 10.287 2.152 1.00 72.38 283 LEU A CA 1
ATOM 2343 C C . LEU A 1 283 ? 3.490 9.719 1.550 1.00 72.38 283 LEU A C 1
ATOM 2345 O O . LEU A 1 283 ? 3.465 8.656 0.941 1.00 72.38 283 LEU A O 1
ATOM 2349 N N . GLY A 1 284 ? 2.400 10.458 1.713 1.00 72.38 284 GLY A N 1
ATOM 2350 C CA . GLY A 1 284 ? 1.099 10.067 1.188 1.00 72.38 284 GLY A CA 1
ATOM 2351 C C . GLY A 1 284 ? 0.545 8.832 1.894 1.00 72.38 284 GLY A C 1
ATOM 2352 O O . GLY A 1 284 ? 0.505 8.771 3.124 1.00 72.38 284 GLY A O 1
ATOM 2353 N N . THR A 1 285 ? 0.071 7.890 1.089 1.00 73.94 285 THR A N 1
ATOM 2354 C CA . THR A 1 285 ? -0.482 6.587 1.484 1.00 73.94 285 THR A CA 1
ATOM 2355 C C . THR A 1 285 ? 0.407 5.456 0.964 1.00 73.94 285 THR A C 1
ATOM 2357 O O . THR A 1 285 ? -0.100 4.460 0.462 1.00 73.94 285 THR A O 1
ATOM 2360 N N . SER A 1 286 ? 1.726 5.655 0.999 1.00 83.19 286 SER A N 1
ATOM 2361 C CA . SER A 1 286 ? 2.708 4.652 0.585 1.00 83.19 286 SER A CA 1
ATOM 2362 C C . SER A 1 286 ? 2.755 3.461 1.548 1.00 83.19 286 SER A C 1
ATOM 2364 O O . SER A 1 286 ? 2.372 3.572 2.723 1.00 83.19 286 SER A O 1
ATOM 2366 N N . ASP A 1 287 ? 3.293 2.333 1.085 1.00 85.81 287 ASP A N 1
ATOM 2367 C CA . ASP A 1 287 ? 3.503 1.153 1.932 1.00 85.81 287 ASP A CA 1
ATOM 2368 C C . ASP A 1 287 ? 4.399 1.460 3.125 1.00 85.81 287 ASP A C 1
ATOM 2370 O O . ASP A 1 287 ? 4.120 1.019 4.235 1.00 85.81 287 ASP A O 1
ATOM 2374 N N . GLY A 1 288 ? 5.436 2.272 2.927 1.00 85.75 288 GLY A N 1
ATOM 2375 C CA . GLY A 1 288 ? 6.375 2.714 3.949 1.00 85.75 288 GLY A CA 1
ATOM 2376 C C . GLY A 1 288 ? 5.691 3.522 5.046 1.00 85.75 288 GLY A C 1
ATOM 2377 O O . GLY A 1 288 ? 5.937 3.280 6.230 1.00 85.75 288 GLY A O 1
ATOM 2378 N N . TYR A 1 289 ? 4.760 4.417 4.688 1.00 86.62 289 TYR A N 1
ATOM 2379 C CA . TYR A 1 289 ? 3.929 5.106 5.679 1.00 86.62 289 TYR A CA 1
ATOM 2380 C C . TYR A 1 289 ? 3.121 4.103 6.511 1.00 86.62 289 TYR A C 1
ATOM 2382 O O . TYR A 1 289 ? 3.153 4.143 7.746 1.00 86.62 289 TYR A O 1
ATOM 2390 N N . HIS A 1 290 ? 2.420 3.178 5.851 1.00 86.81 290 HIS A N 1
ATOM 2391 C CA . HIS A 1 290 ? 1.594 2.186 6.533 1.00 86.81 290 HIS A CA 1
ATOM 2392 C C . HIS A 1 290 ? 2.432 1.236 7.399 1.00 86.81 290 HIS A C 1
ATOM 2394 O O . HIS A 1 290 ? 2.063 0.970 8.546 1.00 86.81 290 HIS A O 1
ATOM 2400 N N . LEU A 1 291 ? 3.592 0.805 6.912 1.00 88.12 291 LEU A N 1
ATOM 2401 C CA . LEU A 1 291 ? 4.544 -0.048 7.612 1.00 88.12 291 LEU A CA 1
ATOM 2402 C C . LEU A 1 291 ? 5.034 0.620 8.899 1.00 88.12 291 LEU A C 1
ATOM 2404 O O . LEU A 1 291 ? 4.923 0.042 9.983 1.00 88.12 291 LEU A O 1
ATOM 2408 N N . LEU A 1 292 ? 5.508 1.865 8.803 1.00 86.31 292 LEU A N 1
ATOM 2409 C CA . LEU A 1 292 ? 5.959 2.637 9.961 1.00 86.31 292 LEU A CA 1
ATOM 2410 C C . LEU A 1 292 ? 4.805 2.884 10.939 1.00 86.31 292 LEU A C 1
ATOM 2412 O O . LEU A 1 292 ? 4.983 2.747 12.149 1.00 86.31 292 LEU A O 1
ATOM 2416 N N . SER A 1 293 ? 3.598 3.144 10.432 1.00 85.50 293 SER A N 1
ATOM 2417 C CA . SER A 1 293 ? 2.423 3.344 11.281 1.00 85.50 293 SER A CA 1
ATOM 2418 C C . SER A 1 293 ? 2.079 2.117 12.126 1.00 85.50 293 SER A C 1
ATOM 2420 O O . SER A 1 293 ? 1.747 2.263 13.304 1.00 85.50 293 SER A O 1
ATOM 2422 N N . VAL A 1 294 ? 2.233 0.908 11.575 1.00 86.25 294 VAL A N 1
ATOM 2423 C CA . VAL A 1 294 ? 2.024 -0.347 12.311 1.00 86.25 294 VAL A CA 1
ATOM 2424 C C . VAL A 1 294 ? 3.157 -0.578 13.313 1.00 86.25 294 VAL A C 1
ATOM 2426 O O . VAL A 1 294 ? 2.885 -0.899 14.476 1.00 86.25 294 VAL A O 1
ATOM 2429 N N . LEU A 1 295 ? 4.410 -0.363 12.889 1.00 85.62 295 LEU A N 1
ATOM 2430 C CA . LEU A 1 295 ? 5.612 -0.570 13.707 1.00 85.62 295 LEU A CA 1
ATOM 2431 C C . LEU A 1 295 ? 5.635 0.299 14.967 1.00 85.62 295 LEU A C 1
ATOM 2433 O O . LEU A 1 295 ? 6.009 -0.179 16.041 1.00 85.62 295 LEU A O 1
ATOM 2437 N N . PHE A 1 296 ? 5.224 1.558 14.842 1.00 81.69 296 PHE A N 1
ATOM 2438 C CA . PHE A 1 296 ? 5.221 2.529 15.936 1.00 81.69 296 PHE A CA 1
ATOM 2439 C C . PHE A 1 296 ? 3.839 2.705 16.593 1.00 81.69 296 PHE A C 1
ATOM 2441 O O . PHE A 1 296 ? 3.745 3.282 17.676 1.00 81.69 296 PHE A O 1
ATOM 2448 N N . GLY A 1 297 ? 2.769 2.163 15.999 1.00 75.75 297 GLY A N 1
ATOM 2449 C CA . GLY A 1 297 ? 1.416 2.163 16.568 1.00 75.75 297 GLY A CA 1
ATOM 2450 C C . GLY A 1 297 ? 0.647 3.478 16.411 1.00 75.75 297 GLY A C 1
ATOM 2451 O O . GLY A 1 297 ? -0.173 3.811 17.277 1.00 75.75 297 GLY A O 1
ATOM 2452 N N . PHE A 1 298 ? 0.925 4.216 15.332 1.00 77.19 298 PHE A N 1
ATOM 2453 C CA . PHE A 1 298 ? 0.278 5.480 14.971 1.00 77.19 298 PHE A CA 1
ATOM 2454 C C . PHE A 1 298 ? -0.659 5.353 13.755 1.00 77.19 298 PHE A C 1
ATOM 2456 O O . PHE A 1 298 ? -0.836 6.304 13.001 1.00 77.19 298 PHE A O 1
ATOM 2463 N N . GLU A 1 299 ? -1.316 4.203 13.571 1.00 73.00 299 GLU A N 1
ATOM 2464 C CA . GLU A 1 299 ? -2.133 3.872 12.385 1.00 73.00 299 GLU A CA 1
ATOM 2465 C C . GLU A 1 299 ? -3.252 4.892 12.071 1.00 73.00 299 GLU A C 1
ATOM 2467 O O . GLU A 1 299 ? -3.718 4.985 10.938 1.00 73.00 299 GLU A O 1
ATOM 2472 N N . SER A 1 300 ? -3.676 5.692 13.056 1.00 71.25 300 SER A N 1
ATOM 2473 C CA . SER A 1 300 ? -4.693 6.742 12.910 1.00 71.25 300 SER A CA 1
ATOM 2474 C C . SER A 1 300 ? -4.135 8.171 12.862 1.00 71.25 300 SER A C 1
ATOM 2476 O O . SER A 1 300 ? -4.920 9.119 12.848 1.00 71.25 300 SER A O 1
ATOM 2478 N N . ALA A 1 301 ? -2.812 8.366 12.863 1.00 74.06 301 ALA A N 1
ATOM 2479 C CA . ALA A 1 301 ? -2.204 9.693 12.997 1.00 74.06 301 ALA A CA 1
ATOM 2480 C C . ALA A 1 301 ? -2.559 10.635 11.844 1.00 74.06 301 ALA A C 1
ATOM 2482 O O . ALA A 1 301 ? -2.906 11.787 12.083 1.00 74.06 301 ALA A O 1
ATOM 2483 N N . ARG A 1 302 ? -2.559 10.150 10.596 1.00 77.00 302 ARG A N 1
ATOM 2484 C CA . ARG A 1 302 ? -2.916 10.985 9.439 1.00 77.00 302 ARG A CA 1
ATOM 2485 C C . ARG A 1 302 ? -4.398 11.351 9.441 1.00 77.00 302 ARG A C 1
ATOM 2487 O O . ARG A 1 302 ? -4.736 12.482 9.117 1.00 77.00 302 ARG A O 1
ATOM 2494 N N . TRP A 1 303 ? -5.275 10.448 9.886 1.00 76.06 303 TRP A N 1
ATOM 2495 C CA . TRP A 1 303 ? -6.693 10.769 10.071 1.00 76.06 303 TRP A CA 1
ATOM 2496 C C . TRP A 1 303 ? -6.880 11.840 11.147 1.00 76.06 303 TRP A C 1
ATOM 2498 O O . TRP A 1 303 ? -7.573 12.825 10.912 1.00 76.06 303 TRP A O 1
ATOM 2508 N N . LYS A 1 304 ? -6.189 11.691 12.287 1.00 77.75 304 LYS A N 1
ATOM 2509 C CA . LYS A 1 304 ? -6.168 12.693 13.359 1.00 77.75 304 LYS A CA 1
ATOM 2510 C C . LYS A 1 304 ? -5.705 14.052 12.823 1.00 77.75 304 LYS A C 1
ATOM 2512 O O . LYS A 1 304 ? -6.393 15.048 13.015 1.00 77.75 304 LYS A O 1
ATOM 2517 N N . ALA A 1 305 ? -4.605 14.086 12.075 1.00 81.06 305 ALA A N 1
ATOM 2518 C CA . ALA A 1 305 ? -4.089 15.309 11.467 1.00 81.06 305 ALA A CA 1
ATOM 2519 C C . ALA A 1 305 ? -5.089 15.952 10.490 1.00 81.06 305 ALA A C 1
ATOM 2521 O O . ALA A 1 305 ? -5.297 17.157 10.552 1.00 81.06 305 ALA A O 1
ATOM 2522 N N . LEU A 1 306 ? -5.770 15.175 9.640 1.00 81.19 306 LEU A N 1
ATOM 2523 C CA . LEU A 1 306 ? -6.805 15.707 8.742 1.00 81.19 306 LEU A CA 1
ATOM 2524 C C . LEU A 1 306 ? -8.005 16.274 9.510 1.00 81.19 306 LEU A C 1
ATOM 2526 O O . LEU A 1 306 ? -8.522 17.325 9.134 1.00 81.19 306 LEU A O 1
ATOM 2530 N N . THR A 1 307 ? -8.431 15.621 10.596 1.00 78.44 307 THR A N 1
ATOM 2531 C CA . THR A 1 307 ? -9.508 16.149 11.449 1.00 78.44 307 THR A CA 1
ATOM 2532 C C . THR A 1 307 ? -9.101 17.442 12.153 1.00 78.44 307 THR A C 1
ATOM 2534 O O . THR A 1 307 ? -9.908 18.363 12.226 1.00 78.44 307 THR A O 1
ATOM 2537 N N . LEU A 1 308 ? -7.842 17.555 12.585 1.00 80.62 308 LEU A N 1
ATOM 2538 C CA . LEU A 1 308 ? -7.302 18.787 13.162 1.00 80.62 308 LEU A CA 1
ATOM 2539 C C . LEU A 1 308 ? -7.207 19.904 12.111 1.00 80.62 308 LEU A C 1
ATOM 2541 O O . LEU A 1 308 ? -7.631 21.023 12.369 1.00 80.62 308 LEU A O 1
ATOM 2545 N N . ILE A 1 309 ? -6.749 19.603 10.891 1.00 82.44 309 ILE A N 1
ATOM 2546 C CA . ILE A 1 309 ? -6.723 20.569 9.778 1.00 82.44 309 ILE A CA 1
ATOM 2547 C C . ILE A 1 309 ? -8.144 21.050 9.441 1.00 82.44 309 ILE A C 1
ATOM 2549 O O . ILE A 1 309 ? -8.358 22.243 9.242 1.00 82.44 309 ILE A O 1
ATOM 2553 N N . SER A 1 310 ? -9.126 20.147 9.407 1.00 82.06 310 SER A N 1
ATOM 2554 C CA . SER A 1 310 ? -10.547 20.489 9.235 1.00 82.06 310 SER A CA 1
ATOM 2555 C C . SER A 1 310 ? -11.036 21.456 10.318 1.00 82.06 310 SER A C 1
ATOM 2557 O O . SER A 1 310 ? -11.645 22.484 10.010 1.00 82.06 310 SER A O 1
ATOM 2559 N N . GLN A 1 311 ? -10.718 21.176 11.585 1.00 79.56 311 GLN A N 1
ATOM 2560 C CA . GLN A 1 311 ? -11.051 22.058 12.703 1.00 79.56 311 GLN A CA 1
ATOM 2561 C C . GLN A 1 311 ? -10.379 23.427 12.560 1.00 79.56 311 GLN A C 1
ATOM 2563 O O . GLN A 1 311 ? -11.043 24.440 12.757 1.00 79.56 311 GLN A O 1
ATOM 2568 N N . MET A 1 312 ? -9.115 23.475 12.127 1.00 79.94 312 MET A N 1
ATOM 2569 C CA . MET A 1 312 ? -8.377 24.720 11.886 1.00 79.94 312 MET A CA 1
ATOM 2570 C C . MET A 1 312 ? -9.033 25.583 10.806 1.00 79.94 312 MET A C 1
ATOM 2572 O O . MET A 1 312 ? -9.134 26.798 10.956 1.00 79.94 312 MET A O 1
ATOM 2576 N N . LEU A 1 313 ? -9.482 24.956 9.715 1.00 81.31 313 LEU A N 1
ATOM 2577 C CA . LEU A 1 313 ? -10.135 25.642 8.599 1.00 81.31 313 LEU A CA 1
ATOM 2578 C C . LEU A 1 313 ? -11.500 26.225 8.981 1.00 81.31 313 LEU A C 1
ATOM 2580 O O . LEU A 1 313 ? -11.931 27.196 8.360 1.00 81.31 313 LEU A O 1
ATOM 2584 N N . ASN A 1 314 ? -12.172 25.631 9.970 1.00 80.00 314 ASN A N 1
ATOM 2585 C CA . ASN A 1 314 ? -13.497 26.049 10.418 1.00 80.00 314 ASN A CA 1
ATOM 2586 C C . ASN A 1 314 ? -13.430 27.031 11.606 1.00 80.00 314 ASN A C 1
ATOM 2588 O O . ASN A 1 314 ? -14.123 28.042 11.579 1.00 80.00 314 ASN A O 1
ATOM 2592 N N . ASN A 1 315 ? -12.570 26.781 12.603 1.00 80.75 315 ASN A N 1
ATOM 2593 C CA . ASN A 1 315 ? -12.449 27.552 13.849 1.00 80.75 315 ASN A CA 1
ATOM 2594 C C . ASN A 1 315 ? -10.969 27.835 14.212 1.00 80.75 315 ASN A C 1
ATOM 2596 O O . ASN A 1 315 ? -10.430 27.264 15.165 1.00 80.75 315 ASN A O 1
ATOM 2600 N N . PRO A 1 316 ? -10.282 28.752 13.506 1.00 74.38 316 PRO A N 1
ATOM 2601 C CA . PRO A 1 316 ? -8.836 28.955 13.658 1.00 74.38 316 PRO A CA 1
ATOM 2602 C C . PRO A 1 316 ? -8.402 29.486 15.039 1.00 74.38 316 PRO A C 1
ATOM 2604 O O . PRO A 1 316 ? -7.267 29.261 15.456 1.00 74.38 316 PRO A O 1
ATOM 2607 N N . ARG A 1 317 ? -9.283 30.187 15.772 1.00 68.62 317 ARG A N 1
ATOM 2608 C CA . ARG A 1 317 ? -8.941 30.876 17.035 1.00 68.62 317 ARG A CA 1
ATOM 2609 C C . ARG A 1 317 ? -8.856 29.958 18.262 1.00 68.62 317 ARG A C 1
ATOM 2611 O O . ARG A 1 317 ? -8.113 30.272 19.187 1.00 68.62 317 ARG A O 1
ATOM 2618 N N . GLU A 1 318 ? -9.581 28.841 18.287 1.00 65.44 318 GLU A N 1
ATOM 2619 C CA . GLU A 1 318 ? -9.610 27.930 19.448 1.00 65.44 318 GLU A CA 1
ATOM 2620 C C . GLU A 1 318 ? -8.449 26.918 19.442 1.00 65.44 318 GLU A C 1
ATOM 2622 O O . GLU A 1 318 ? -8.045 26.413 20.489 1.00 65.44 318 GLU A O 1
ATOM 2627 N N . MET A 1 319 ? -7.841 26.670 18.278 1.00 62.09 319 MET A N 1
ATOM 2628 C CA . MET A 1 319 ? -6.884 25.577 18.083 1.00 62.09 319 MET A CA 1
ATOM 2629 C C . MET A 1 319 ? -5.478 25.820 18.639 1.00 62.09 319 MET A C 1
ATOM 2631 O O . MET A 1 319 ? -4.835 24.875 19.099 1.00 62.09 319 MET A O 1
ATOM 2635 N N . LEU A 1 320 ? -4.976 27.059 18.614 1.00 58.97 320 LEU A N 1
ATOM 2636 C CA . LEU A 1 320 ? -3.619 27.370 19.096 1.00 58.97 320 LEU A CA 1
ATOM 2637 C C . LEU A 1 320 ? -3.451 27.123 20.606 1.00 58.97 320 LEU A C 1
ATOM 2639 O O . LEU A 1 320 ? -2.326 27.052 21.087 1.00 58.97 320 LEU A O 1
ATOM 2643 N N . LYS A 1 321 ? -4.556 26.965 21.349 1.00 61.00 321 LYS A N 1
ATOM 2644 C CA . LYS A 1 321 ? -4.549 26.769 22.804 1.00 61.00 321 LYS A CA 1
ATOM 2645 C C . LYS A 1 321 ? -4.649 25.307 23.254 1.00 61.00 321 LYS A C 1
ATOM 2647 O O . LYS A 1 321 ? -4.308 25.030 24.396 1.00 61.00 321 LYS A O 1
ATOM 2652 N N . GLN A 1 322 ? -5.121 24.388 22.406 1.00 64.75 322 GLN A N 1
ATOM 2653 C CA . GLN A 1 322 ? -5.481 23.020 22.827 1.00 64.75 322 GLN A CA 1
ATOM 2654 C C . GLN A 1 322 ? -4.613 21.902 22.233 1.00 64.75 322 GLN A C 1
ATOM 2656 O O . GLN A 1 322 ? -4.696 20.766 22.697 1.00 64.75 322 GLN A O 1
ATOM 2661 N N . ASN A 1 323 ? -3.781 22.186 21.229 1.00 72.94 323 ASN A N 1
ATOM 2662 C CA . ASN A 1 323 ? -3.029 21.138 20.540 1.00 72.94 323 ASN A CA 1
ATOM 2663 C C . ASN A 1 323 ? -1.648 20.891 21.143 1.00 72.94 323 ASN A C 1
ATOM 2665 O O . ASN A 1 323 ? -0.919 21.822 21.484 1.00 72.94 323 ASN A O 1
ATOM 2669 N N . SER A 1 324 ? -1.268 19.615 21.215 1.00 79.69 324 SER A N 1
ATOM 2670 C CA . SER A 1 324 ? 0.089 19.219 21.587 1.00 79.69 324 SER A CA 1
ATOM 2671 C C . SER A 1 324 ? 1.096 19.576 20.481 1.00 79.69 324 SER A C 1
ATOM 2673 O O . SER A 1 324 ? 0.730 19.731 19.313 1.00 79.69 324 SER A O 1
ATOM 2675 N N . LYS A 1 325 ? 2.389 19.678 20.823 1.00 81.19 325 LYS A N 1
ATOM 2676 C CA . LYS A 1 325 ? 3.463 19.883 19.828 1.00 81.19 325 LYS A CA 1
ATOM 2677 C C . LYS A 1 325 ? 3.466 18.781 18.763 1.00 81.19 325 LYS A C 1
ATOM 2679 O O . LYS A 1 325 ? 3.648 19.074 17.583 1.00 81.19 325 LYS A O 1
ATOM 2684 N N . ASP A 1 326 ? 3.201 17.544 19.176 1.00 78.81 326 ASP A N 1
ATOM 2685 C CA . ASP A 1 326 ? 3.143 16.385 18.285 1.00 78.81 326 ASP A CA 1
ATOM 2686 C C . ASP A 1 326 ? 2.022 16.532 17.252 1.00 78.81 326 ASP A C 1
ATOM 2688 O O . ASP A 1 326 ? 2.231 16.280 16.068 1.00 78.81 326 ASP A O 1
ATOM 2692 N N . ASP A 1 327 ? 0.850 17.014 17.672 1.00 81.50 327 ASP A N 1
ATOM 2693 C CA . ASP A 1 327 ? -0.286 17.253 16.777 1.00 81.50 327 ASP A CA 1
ATOM 2694 C C . ASP A 1 327 ? 0.038 18.289 15.695 1.00 81.50 327 ASP A C 1
ATOM 2696 O O . ASP A 1 327 ? -0.299 18.096 14.524 1.00 81.50 327 ASP A O 1
ATOM 2700 N N . ILE A 1 328 ? 0.752 19.356 16.063 1.00 81.62 328 ILE A N 1
ATOM 2701 C CA . ILE A 1 328 ? 1.219 20.380 15.120 1.00 81.62 328 ILE A CA 1
ATOM 2702 C C . ILE A 1 328 ? 2.219 19.786 14.126 1.00 81.62 328 ILE A C 1
ATOM 2704 O O . ILE A 1 328 ? 2.091 19.998 12.918 1.00 81.62 328 ILE A O 1
ATOM 2708 N N . LEU A 1 329 ? 3.177 18.996 14.610 1.00 82.31 329 LEU A N 1
ATOM 2709 C CA . LEU A 1 329 ? 4.185 18.359 13.768 1.00 82.31 329 LEU A CA 1
ATOM 2710 C C . LEU A 1 329 ? 3.553 17.373 12.772 1.00 82.31 329 LEU A C 1
ATOM 2712 O O . LEU A 1 329 ? 3.912 17.373 11.593 1.00 82.31 329 LEU A O 1
ATOM 2716 N N . PHE A 1 330 ? 2.549 16.600 13.198 1.00 82.19 330 PHE A N 1
ATOM 2717 C CA . PHE A 1 330 ? 1.789 15.720 12.307 1.00 82.19 330 PHE A CA 1
ATOM 2718 C C . PHE A 1 330 ? 0.998 16.487 11.244 1.00 82.19 330 PHE A C 1
ATOM 2720 O O . PHE A 1 330 ? 0.945 16.047 10.095 1.00 82.19 330 PHE A O 1
ATOM 2727 N N . MET A 1 331 ? 0.400 17.632 11.586 1.00 82.75 331 MET A N 1
ATOM 2728 C CA . MET A 1 331 ? -0.274 18.478 10.596 1.00 82.75 331 MET A CA 1
ATOM 2729 C C . MET A 1 331 ? 0.708 19.009 9.548 1.00 82.75 331 MET A C 1
ATOM 2731 O O . MET A 1 331 ? 0.435 18.888 8.354 1.00 82.75 331 MET A O 1
ATOM 2735 N N . ILE A 1 332 ? 1.862 19.530 9.978 1.00 84.19 332 ILE A N 1
ATOM 2736 C CA . ILE A 1 332 ? 2.920 20.014 9.077 1.00 84.19 332 ILE A CA 1
ATOM 2737 C C . ILE A 1 332 ? 3.371 18.891 8.140 1.00 84.19 332 ILE A C 1
ATOM 2739 O O . ILE A 1 332 ? 3.413 19.081 6.925 1.00 84.19 332 ILE A O 1
ATOM 2743 N N . TYR A 1 333 ? 3.627 17.699 8.681 1.00 85.50 333 TYR A N 1
ATOM 2744 C CA . TYR A 1 333 ? 3.973 16.517 7.895 1.00 85.50 333 TYR A CA 1
ATOM 2745 C C . TYR A 1 333 ? 2.917 16.195 6.822 1.00 85.50 333 TYR A C 1
ATOM 2747 O O . TYR A 1 333 ? 3.262 15.971 5.660 1.00 85.50 333 TYR A O 1
ATOM 2755 N N . VAL A 1 334 ? 1.625 16.202 7.176 1.00 83.81 334 VAL A N 1
ATOM 2756 C CA . VAL A 1 334 ? 0.544 15.924 6.218 1.00 83.81 334 VAL A CA 1
ATOM 2757 C C . VAL A 1 334 ? 0.488 16.988 5.122 1.00 83.81 334 VAL A C 1
ATOM 2759 O O . VAL A 1 334 ? 0.331 16.637 3.952 1.00 83.81 334 VAL A O 1
ATOM 2762 N N . VAL A 1 335 ? 0.659 18.265 5.470 1.00 84.31 335 VAL A N 1
ATOM 2763 C CA . VAL A 1 335 ? 0.701 19.368 4.497 1.00 84.31 335 VAL A CA 1
ATOM 2764 C C . VAL A 1 335 ? 1.880 19.204 3.538 1.00 84.31 335 VAL A C 1
ATOM 2766 O O . VAL A 1 335 ? 1.670 19.196 2.326 1.00 84.31 335 VAL A O 1
ATOM 2769 N N . ILE A 1 336 ? 3.093 18.985 4.057 1.00 85.62 336 ILE A N 1
ATOM 2770 C CA . ILE A 1 336 ? 4.296 18.738 3.244 1.00 85.62 336 ILE A CA 1
ATOM 2771 C C . ILE A 1 336 ? 4.076 17.537 2.318 1.00 85.62 336 ILE A C 1
ATOM 2773 O O . ILE A 1 336 ? 4.367 17.605 1.127 1.00 85.62 336 ILE A O 1
ATOM 2777 N N . SER A 1 337 ? 3.486 16.457 2.834 1.00 84.00 337 SER A N 1
ATOM 2778 C CA . SER A 1 337 ? 3.163 15.270 2.045 1.00 84.00 337 SER A CA 1
ATOM 2779 C C . SER A 1 337 ? 2.225 15.561 0.871 1.00 84.00 337 SER A C 1
ATOM 2781 O O . SER A 1 337 ? 2.401 14.959 -0.188 1.00 84.00 337 SER A O 1
ATOM 2783 N N . TYR A 1 338 ? 1.235 16.443 1.024 1.00 82.06 338 TYR A N 1
ATOM 2784 C CA . TYR A 1 338 ? 0.366 16.825 -0.091 1.00 82.06 338 TYR A CA 1
ATOM 2785 C C . TYR A 1 338 ? 1.063 17.758 -1.082 1.00 82.06 338 TYR A C 1
ATOM 2787 O O . TYR A 1 338 ? 0.888 17.576 -2.285 1.00 82.06 338 TYR A O 1
ATOM 2795 N N . VAL A 1 339 ? 1.881 18.701 -0.601 1.00 84.19 339 VAL A N 1
ATOM 2796 C CA . VAL A 1 339 ? 2.684 19.590 -1.459 1.00 84.19 339 VAL A CA 1
ATOM 2797 C C . VAL A 1 339 ? 3.627 18.776 -2.343 1.00 84.19 339 VAL A C 1
ATOM 2799 O O . VAL A 1 339 ? 3.659 18.983 -3.554 1.00 84.19 339 VAL A O 1
ATOM 2802 N N . LEU A 1 340 ? 4.324 17.793 -1.769 1.00 84.00 340 LEU A N 1
ATOM 2803 C CA . LEU A 1 340 ? 5.193 16.889 -2.523 1.00 84.00 340 LEU A CA 1
ATOM 2804 C C . LEU A 1 340 ? 4.406 16.035 -3.528 1.00 84.00 340 LEU A C 1
ATOM 2806 O O . LEU A 1 340 ? 4.870 15.830 -4.645 1.00 84.00 340 LEU A O 1
ATOM 2810 N N . GLY A 1 341 ? 3.188 15.602 -3.185 1.00 80.19 341 GLY A N 1
ATOM 2811 C CA . GLY A 1 341 ? 2.307 14.903 -4.126 1.00 80.19 341 GLY A CA 1
ATOM 2812 C C . GLY A 1 341 ? 1.881 15.765 -5.324 1.00 80.19 341 GLY A C 1
ATOM 2813 O O . GLY A 1 341 ? 1.857 15.280 -6.454 1.00 80.19 341 GLY A O 1
ATOM 2814 N N . ILE A 1 342 ? 1.580 17.050 -5.101 1.00 80.25 342 ILE A N 1
ATOM 2815 C CA . ILE A 1 342 ? 1.273 18.009 -6.177 1.00 80.25 342 ILE A CA 1
ATOM 2816 C C . ILE A 1 342 ? 2.519 18.260 -7.032 1.00 80.25 342 ILE A C 1
ATOM 2818 O O . ILE A 1 342 ? 2.438 18.233 -8.258 1.00 80.25 342 ILE A O 1
ATOM 2822 N N . TYR A 1 343 ? 3.679 18.443 -6.400 1.00 83.88 343 TYR A N 1
ATOM 2823 C CA . TYR A 1 343 ? 4.951 18.588 -7.104 1.00 83.88 343 TYR A CA 1
ATOM 2824 C C . TYR A 1 343 ? 5.261 17.370 -7.986 1.00 83.88 343 TYR A C 1
ATOM 2826 O O . TYR A 1 343 ? 5.644 17.538 -9.141 1.00 83.88 343 TYR A O 1
ATOM 2834 N N . GLY A 1 344 ? 5.009 16.153 -7.497 1.00 81.19 344 GLY A N 1
ATOM 2835 C CA . GLY A 1 344 ? 5.126 14.930 -8.293 1.00 81.19 344 GLY A CA 1
ATOM 2836 C C . GLY A 1 344 ? 4.225 14.932 -9.533 1.00 81.19 344 GLY A C 1
ATOM 2837 O O . GLY A 1 344 ? 4.666 14.536 -10.608 1.00 81.19 344 GLY A O 1
ATOM 2838 N N . CYS A 1 345 ? 3.001 15.462 -9.432 1.00 79.00 345 CYS A N 1
ATOM 2839 C CA . CYS A 1 345 ? 2.123 15.629 -10.596 1.00 79.00 345 CYS A CA 1
ATOM 2840 C C . CYS A 1 345 ? 2.701 16.631 -11.608 1.00 79.00 345 CYS A C 1
ATOM 2842 O O . CYS A 1 345 ? 2.630 16.390 -12.807 1.00 79.00 345 CYS A O 1
ATOM 2844 N N . ILE A 1 346 ? 3.316 17.726 -11.146 1.00 80.94 346 ILE A N 1
ATOM 2845 C CA . ILE A 1 346 ? 3.992 18.694 -12.027 1.00 80.94 346 ILE A CA 1
ATOM 2846 C C . ILE A 1 346 ? 5.166 18.035 -12.762 1.00 80.94 346 ILE A C 1
ATOM 2848 O O . ILE A 1 346 ? 5.347 18.268 -13.955 1.00 80.94 346 ILE A O 1
ATOM 2852 N N . GLN A 1 347 ? 5.943 17.196 -12.076 1.00 81.69 347 GLN A N 1
ATOM 2853 C CA . GLN A 1 347 ? 7.049 16.466 -12.701 1.00 81.69 347 GLN A CA 1
ATOM 2854 C C . GLN A 1 347 ? 6.562 15.437 -13.726 1.00 81.69 347 GLN A C 1
ATOM 2856 O O . GLN A 1 347 ? 7.145 15.335 -14.801 1.00 81.69 347 GLN A O 1
ATOM 2861 N N . LEU A 1 348 ? 5.445 14.752 -13.459 1.00 79.25 348 LEU A N 1
ATOM 2862 C CA . LEU A 1 348 ? 4.805 13.870 -14.439 1.00 79.25 348 LEU A CA 1
ATOM 2863 C C . LEU A 1 348 ? 4.413 14.637 -15.713 1.00 79.25 348 LEU A C 1
ATOM 2865 O O . LEU A 1 348 ? 4.658 14.164 -16.817 1.00 79.25 348 LEU A O 1
ATOM 2869 N N . ILE A 1 349 ? 3.843 15.838 -15.568 1.00 77.69 349 ILE A N 1
ATOM 2870 C CA . ILE A 1 349 ? 3.486 16.690 -16.713 1.00 77.69 349 ILE A CA 1
ATOM 2871 C C . ILE A 1 349 ? 4.734 17.041 -17.521 1.00 77.69 349 ILE A C 1
ATOM 2873 O O . ILE A 1 349 ? 4.717 16.900 -18.739 1.00 77.69 349 ILE A O 1
ATOM 2877 N N . LYS A 1 350 ? 5.819 17.461 -16.859 1.00 79.81 350 LYS A N 1
ATOM 2878 C CA . LYS A 1 350 ? 7.088 17.768 -17.535 1.00 79.81 350 LYS A CA 1
ATOM 2879 C C . LYS A 1 350 ? 7.618 16.570 -18.321 1.00 79.81 350 LYS A C 1
ATOM 2881 O O . LYS A 1 350 ? 7.909 16.726 -19.499 1.00 79.81 350 LYS A O 1
ATOM 2886 N N . ALA A 1 351 ? 7.633 15.382 -17.718 1.00 77.62 351 ALA A N 1
ATOM 2887 C CA . ALA A 1 351 ? 8.078 14.159 -18.385 1.00 77.62 351 ALA A CA 1
ATOM 2888 C C . ALA A 1 351 ? 7.212 13.806 -19.611 1.00 77.62 351 ALA A C 1
ATOM 2890 O O . ALA A 1 351 ? 7.726 13.415 -20.660 1.00 77.62 351 ALA A O 1
ATOM 2891 N N . VAL A 1 352 ? 5.889 13.985 -19.517 1.00 77.25 352 VAL A N 1
ATOM 2892 C CA . VAL A 1 352 ? 4.971 13.786 -20.651 1.00 77.25 352 VAL A CA 1
ATOM 2893 C C . VAL A 1 352 ? 5.255 14.788 -21.775 1.00 77.25 352 VAL A C 1
ATOM 2895 O O . VAL A 1 352 ? 5.286 14.403 -22.941 1.00 77.25 352 VAL A O 1
ATOM 2898 N N . LEU A 1 353 ? 5.495 16.060 -21.444 1.00 77.62 353 LEU A N 1
ATOM 2899 C CA . LEU A 1 353 ? 5.843 17.088 -22.429 1.00 77.62 353 LEU A CA 1
ATOM 2900 C C . LEU A 1 353 ? 7.185 16.797 -23.109 1.00 77.62 353 LEU A C 1
ATOM 2902 O O . LEU A 1 353 ? 7.275 16.879 -24.328 1.00 77.62 353 LEU A O 1
ATOM 2906 N N . GLU A 1 354 ? 8.201 16.395 -22.348 1.00 76.38 354 GLU A N 1
ATOM 2907 C CA . GLU A 1 354 ? 9.492 15.963 -22.896 1.00 76.38 354 GLU A CA 1
ATOM 2908 C C . GLU A 1 354 ? 9.328 14.763 -23.838 1.00 76.38 354 GLU A C 1
ATOM 2910 O O . GLU A 1 354 ? 9.925 14.735 -24.911 1.00 76.38 354 GLU A O 1
ATOM 2915 N N . THR A 1 355 ? 8.442 13.820 -23.507 1.00 73.62 355 THR A N 1
ATOM 2916 C CA . THR A 1 355 ? 8.117 12.686 -24.387 1.00 73.62 355 THR A CA 1
ATOM 2917 C C . THR A 1 355 ? 7.478 13.153 -25.699 1.00 73.62 355 THR A C 1
ATOM 2919 O O . THR A 1 355 ? 7.842 12.670 -26.768 1.00 73.62 355 THR A O 1
ATOM 2922 N N . PHE A 1 356 ? 6.556 14.120 -25.654 1.00 75.00 356 PHE A N 1
ATOM 2923 C CA . PHE A 1 356 ? 5.970 14.700 -26.868 1.00 75.00 356 PHE A CA 1
ATOM 2924 C C . PHE A 1 356 ? 6.997 15.452 -27.720 1.00 75.00 356 PHE A C 1
ATOM 2926 O O . PHE A 1 356 ? 6.952 15.331 -28.947 1.00 75.00 356 PHE A O 1
ATOM 2933 N N . ASN A 1 357 ? 7.948 16.146 -27.083 1.00 72.06 357 ASN A N 1
ATOM 2934 C CA . ASN A 1 357 ? 9.061 16.788 -27.779 1.00 72.06 357 ASN A CA 1
ATOM 2935 C C . ASN A 1 357 ? 9.906 15.751 -28.538 1.00 72.06 357 ASN A C 1
ATOM 2937 O O . ASN A 1 357 ? 10.231 15.979 -29.699 1.00 72.06 357 ASN A O 1
ATOM 2941 N N . ILE A 1 358 ? 10.222 14.606 -27.915 1.00 70.81 358 ILE A N 1
ATOM 2942 C CA . ILE A 1 358 ? 10.974 13.504 -28.550 1.00 70.81 358 ILE A CA 1
ATOM 2943 C C . ILE A 1 358 ? 10.220 12.944 -29.767 1.00 70.81 358 ILE A C 1
ATOM 2945 O O . ILE A 1 358 ? 10.827 12.576 -30.769 1.00 70.81 358 ILE A O 1
ATOM 2949 N N . LEU A 1 359 ? 8.886 12.910 -29.714 1.00 71.56 359 LEU A N 1
ATOM 2950 C CA . LEU A 1 359 ? 8.042 12.438 -30.815 1.00 71.56 359 LEU A CA 1
ATOM 2951 C C . LEU A 1 359 ? 7.873 13.462 -31.955 1.00 71.56 359 LEU A C 1
ATOM 2953 O O . LEU A 1 359 ? 7.122 13.193 -32.893 1.00 71.56 359 LEU A O 1
ATOM 2957 N N . ASN A 1 360 ? 8.551 14.618 -31.900 1.00 71.25 360 ASN A N 1
ATOM 2958 C CA . ASN A 1 360 ? 8.449 15.713 -32.875 1.00 71.25 360 ASN A CA 1
ATOM 2959 C C . ASN A 1 360 ? 7.009 16.207 -33.117 1.00 71.25 360 ASN A C 1
ATOM 2961 O O . ASN A 1 360 ? 6.687 16.724 -34.190 1.00 71.25 360 ASN A O 1
ATOM 2965 N N . ILE A 1 361 ? 6.117 16.057 -32.136 1.00 71.88 361 ILE A N 1
ATOM 2966 C CA . ILE A 1 361 ? 4.742 16.548 -32.253 1.00 71.88 361 ILE A CA 1
ATOM 2967 C C . ILE A 1 361 ? 4.739 18.045 -31.902 1.00 71.88 361 ILE A C 1
ATOM 2969 O O . ILE A 1 361 ? 5.521 18.479 -31.069 1.00 71.88 361 ILE A O 1
ATOM 2973 N N . ASN A 1 362 ? 3.908 18.878 -32.546 1.00 71.00 362 ASN A N 1
ATOM 2974 C CA . ASN A 1 362 ? 3.930 20.334 -32.339 1.00 71.00 362 ASN A CA 1
ATOM 2975 C C . ASN A 1 362 ? 3.750 20.716 -30.853 1.00 71.00 362 ASN A C 1
ATOM 2977 O O . ASN A 1 362 ? 2.647 20.668 -30.296 1.00 71.00 362 ASN A O 1
ATOM 2981 N N . ASN A 1 363 ? 4.856 21.144 -30.244 1.00 67.06 363 ASN A N 1
ATOM 2982 C CA . ASN A 1 363 ? 4.975 21.328 -28.804 1.00 67.06 363 ASN A CA 1
ATOM 2983 C C . ASN A 1 363 ? 4.116 22.467 -28.268 1.00 67.06 363 ASN A C 1
ATOM 2985 O O . ASN A 1 363 ? 3.642 22.364 -27.143 1.00 67.06 363 ASN A O 1
ATOM 2989 N N . CYS A 1 364 ? 3.863 23.538 -29.025 1.00 73.50 364 CYS A N 1
ATOM 2990 C CA . CYS A 1 364 ? 3.153 24.697 -28.474 1.00 73.50 364 CYS A CA 1
ATOM 2991 C C . CYS A 1 364 ? 1.690 24.377 -28.150 1.00 73.50 364 CYS A C 1
ATOM 2993 O O . CYS A 1 364 ? 1.234 24.628 -27.036 1.00 73.50 364 CYS A O 1
ATOM 2995 N N . VAL A 1 365 ? 0.958 23.788 -29.099 1.00 67.75 365 VAL A N 1
ATOM 2996 C CA . VAL A 1 365 ? -0.470 23.483 -28.914 1.00 67.75 365 VAL A CA 1
ATOM 2997 C C . VAL A 1 365 ? -0.650 22.361 -27.895 1.00 67.75 365 VAL A C 1
ATOM 2999 O O . VAL A 1 365 ? -1.487 22.473 -27.003 1.00 67.75 365 VAL A O 1
ATOM 3002 N N . ILE A 1 366 ? 0.179 21.316 -27.964 1.00 70.94 366 ILE A N 1
ATOM 3003 C CA . ILE A 1 366 ? 0.117 20.198 -27.017 1.00 70.94 366 ILE A CA 1
ATOM 3004 C C . ILE A 1 366 ? 0.504 20.648 -25.616 1.00 70.94 366 ILE A C 1
ATOM 3006 O O . ILE A 1 366 ? -0.196 20.300 -24.674 1.00 70.94 366 ILE A O 1
ATOM 3010 N N . THR A 1 367 ? 1.532 21.485 -25.461 1.00 72.44 367 THR A N 1
ATOM 3011 C CA . THR A 1 367 ? 1.905 22.022 -24.147 1.00 72.44 367 THR A CA 1
ATOM 3012 C C . THR A 1 367 ? 0.771 22.839 -23.548 1.00 72.44 367 THR A C 1
ATOM 3014 O O . THR A 1 367 ? 0.415 22.614 -22.395 1.00 72.44 367 THR A O 1
ATOM 3017 N N . ILE A 1 368 ? 0.147 23.733 -24.322 1.00 77.56 368 ILE A N 1
ATOM 3018 C CA . ILE A 1 368 ? -0.976 24.545 -23.832 1.00 77.56 368 ILE A CA 1
ATOM 3019 C C . ILE A 1 368 ? -2.160 23.657 -23.429 1.00 77.56 368 ILE A C 1
ATOM 3021 O O . ILE A 1 368 ? -2.745 23.869 -22.368 1.00 77.56 368 ILE A O 1
ATOM 3025 N N . VAL A 1 369 ? -2.495 22.642 -24.229 1.00 78.12 369 VAL A N 1
ATOM 3026 C CA . VAL A 1 369 ? -3.612 21.727 -23.947 1.00 78.12 369 VAL A CA 1
ATOM 3027 C C . VAL A 1 369 ? -3.316 20.843 -22.733 1.00 78.12 369 VAL A C 1
ATOM 3029 O O . VAL A 1 369 ? -4.130 20.774 -21.815 1.00 78.12 369 VAL A O 1
ATOM 3032 N N . VAL A 1 370 ? -2.147 20.206 -22.688 1.00 78.69 370 VAL A N 1
ATOM 3033 C CA . VAL A 1 370 ? -1.711 19.314 -21.606 1.00 78.69 370 VAL A CA 1
ATOM 3034 C C . VAL A 1 370 ? -1.608 20.088 -20.294 1.00 78.69 370 VAL A C 1
ATOM 3036 O O . VAL A 1 370 ? -2.253 19.721 -19.312 1.00 78.69 370 VAL A O 1
ATOM 3039 N N . VAL A 1 371 ? -0.877 21.207 -20.277 1.00 80.06 371 VAL A N 1
ATOM 3040 C CA . VAL A 1 371 ? -0.763 22.061 -19.087 1.00 80.06 371 VAL A CA 1
ATOM 3041 C C . VAL A 1 371 ? -2.134 22.611 -18.705 1.00 80.06 371 VAL A C 1
ATOM 3043 O O . VAL A 1 371 ? -2.502 22.532 -17.537 1.00 80.06 371 VAL A O 1
ATOM 3046 N N . GLY A 1 372 ? -2.938 23.097 -19.652 1.00 81.19 372 GLY A N 1
ATOM 3047 C CA . GLY A 1 372 ? -4.282 23.612 -19.386 1.00 81.19 372 GLY A CA 1
ATOM 3048 C C . GLY A 1 372 ? -5.197 22.581 -18.718 1.00 81.19 372 GLY A C 1
ATOM 3049 O O . GLY A 1 372 ? -5.763 22.854 -17.655 1.00 81.19 372 GLY A O 1
ATOM 3050 N N . ILE A 1 373 ? -5.297 21.373 -19.281 1.00 81.94 373 ILE A N 1
ATOM 3051 C CA . ILE A 1 373 ? -6.103 20.270 -18.734 1.00 81.94 373 ILE A CA 1
ATOM 3052 C C . ILE A 1 373 ? -5.589 19.866 -17.354 1.00 81.94 373 ILE A C 1
ATOM 3054 O O . ILE A 1 373 ? -6.371 19.751 -16.410 1.00 81.94 373 ILE A O 1
ATOM 3058 N N . PHE A 1 374 ? -4.281 19.680 -17.194 1.00 78.44 374 PHE A N 1
ATOM 3059 C CA . PHE A 1 374 ? -3.733 19.225 -15.922 1.00 78.44 374 PHE A CA 1
ATOM 3060 C C . PHE A 1 374 ? -3.839 20.281 -14.817 1.00 78.44 374 PHE A C 1
ATOM 3062 O O . PHE A 1 374 ? -4.207 19.955 -13.684 1.00 78.44 374 PHE A O 1
ATOM 3069 N N . THR A 1 375 ? -3.601 21.554 -15.133 1.00 79.75 375 THR A N 1
ATOM 3070 C CA . THR A 1 375 ? -3.701 22.649 -14.156 1.00 79.75 375 THR A CA 1
ATOM 3071 C C . THR A 1 375 ? -5.150 22.847 -13.717 1.00 79.75 375 THR A C 1
ATOM 3073 O O . THR A 1 375 ? -5.431 22.900 -12.519 1.00 79.75 375 THR A O 1
ATOM 3076 N N . THR A 1 376 ? -6.094 22.880 -14.666 1.00 83.56 376 THR A N 1
ATOM 3077 C CA . THR A 1 376 ? -7.530 22.987 -14.353 1.00 83.56 376 THR A CA 1
ATOM 3078 C C . THR A 1 376 ? -8.011 21.799 -13.524 1.00 83.56 376 THR A C 1
ATOM 3080 O O . THR A 1 376 ? -8.671 21.996 -12.502 1.00 83.56 376 THR A O 1
ATOM 3083 N N . THR A 1 377 ? -7.608 20.580 -13.889 1.00 82.56 377 THR A N 1
ATOM 3084 C CA . THR A 1 377 ? -7.925 19.358 -13.139 1.00 82.56 377 THR A CA 1
ATOM 3085 C C . THR A 1 377 ? -7.394 19.442 -11.709 1.00 82.56 377 THR A C 1
ATOM 3087 O O . THR A 1 377 ? -8.169 19.303 -10.761 1.00 82.56 377 THR A O 1
ATOM 3090 N N . THR A 1 378 ? -6.114 19.777 -11.530 1.00 78.38 378 THR A N 1
ATOM 3091 C CA . THR A 1 378 ? -5.492 19.913 -10.203 1.00 78.38 378 THR A CA 1
ATOM 3092 C C . THR A 1 378 ? -6.226 20.944 -9.343 1.00 78.38 378 THR A C 1
ATOM 3094 O O . THR A 1 378 ? -6.574 20.655 -8.200 1.00 78.38 378 THR A O 1
ATOM 3097 N N . ILE A 1 379 ? -6.543 22.123 -9.894 1.00 83.06 379 ILE A N 1
ATOM 3098 C CA . ILE A 1 379 ? -7.282 23.179 -9.181 1.00 83.06 379 ILE A CA 1
ATOM 3099 C C . ILE A 1 379 ? -8.671 22.691 -8.746 1.00 83.06 379 ILE A C 1
ATOM 3101 O O . ILE A 1 379 ? -9.085 22.937 -7.609 1.00 83.06 379 ILE A O 1
ATOM 3105 N N . ILE A 1 380 ? -9.396 21.985 -9.620 1.00 85.06 380 ILE A N 1
ATOM 3106 C CA . ILE A 1 380 ? -10.711 21.414 -9.296 1.00 85.06 380 ILE A CA 1
ATOM 3107 C C . ILE A 1 380 ? -10.592 20.420 -8.133 1.00 85.06 380 ILE A C 1
ATOM 3109 O O . ILE A 1 380 ? -11.399 20.478 -7.201 1.00 85.06 380 ILE A O 1
ATOM 3113 N N . TYR A 1 381 ? -9.590 19.536 -8.142 1.00 80.44 381 TYR A N 1
ATOM 3114 C CA . TYR A 1 381 ? -9.396 18.564 -7.061 1.00 80.44 381 TYR A CA 1
ATOM 3115 C C . TYR A 1 381 ? -8.912 19.197 -5.760 1.00 80.44 381 TYR A C 1
ATOM 3117 O O . TYR A 1 381 ? -9.366 18.773 -4.702 1.00 80.44 381 TYR A O 1
ATOM 3125 N N . ILE A 1 382 ? -8.088 20.246 -5.807 1.00 81.25 382 ILE A N 1
ATOM 3126 C CA . ILE A 1 382 ? -7.729 21.027 -4.614 1.00 81.25 382 ILE A CA 1
ATOM 3127 C C . ILE A 1 382 ? -8.985 21.650 -3.995 1.00 81.25 382 ILE A C 1
ATOM 3129 O O . ILE A 1 382 ? -9.204 21.527 -2.789 1.00 81.25 382 ILE A O 1
ATOM 3133 N N . LYS A 1 383 ? -9.860 22.261 -4.808 1.00 83.62 383 LYS A N 1
ATOM 3134 C CA . LYS A 1 383 ? -11.131 22.821 -4.318 1.00 83.62 383 LYS A CA 1
ATOM 3135 C C . LYS A 1 383 ? -12.023 21.746 -3.694 1.00 83.62 383 LYS A C 1
ATOM 3137 O O . LYS A 1 383 ? -12.527 21.955 -2.591 1.00 83.62 383 LYS A O 1
ATOM 3142 N N . LYS A 1 384 ? -12.182 20.593 -4.354 1.00 81.31 384 LYS A N 1
ATOM 3143 C CA . LYS A 1 384 ? -12.945 19.454 -3.813 1.00 81.31 384 LYS A CA 1
ATOM 3144 C C . LYS A 1 384 ? -12.353 18.936 -2.506 1.00 81.31 384 LYS A C 1
ATOM 3146 O O . LYS A 1 384 ? -13.092 18.725 -1.554 1.00 81.31 384 LYS A O 1
ATOM 3151 N N . PHE A 1 385 ? -11.035 18.786 -2.434 1.00 80.31 385 PHE A N 1
ATOM 3152 C CA . PHE A 1 385 ? -10.339 18.344 -1.229 1.00 80.31 385 PHE A CA 1
ATOM 3153 C C . PHE A 1 385 ? -10.586 19.296 -0.052 1.00 80.31 385 PHE A C 1
ATOM 3155 O O . PHE A 1 385 ? -10.950 18.849 1.034 1.00 80.31 385 PHE A O 1
ATOM 3162 N N . LEU A 1 386 ? -10.481 20.612 -0.271 1.00 80.56 386 LEU A N 1
ATOM 3163 C CA . LEU A 1 386 ? -10.779 21.619 0.754 1.00 80.56 386 LEU A CA 1
ATOM 3164 C C . LEU A 1 386 ? -12.249 21.593 1.198 1.00 80.56 386 LEU A C 1
ATOM 3166 O O . LEU A 1 386 ? -12.531 21.764 2.383 1.00 80.56 386 LEU A O 1
ATOM 3170 N N . GLN A 1 387 ? -13.191 21.359 0.280 1.00 80.69 387 GLN A N 1
ATOM 3171 C CA . GLN A 1 387 ? -14.608 21.186 0.619 1.00 80.69 387 GLN A CA 1
ATOM 3172 C C . GLN A 1 387 ? -14.839 19.924 1.461 1.00 80.69 387 GLN A C 1
ATOM 3174 O O . GLN A 1 387 ? -15.489 19.998 2.505 1.00 80.69 387 GLN A O 1
ATOM 3179 N N . SER A 1 388 ? -14.251 18.793 1.063 1.00 77.56 388 SER A N 1
ATOM 3180 C CA . SER A 1 388 ? -14.297 17.541 1.822 1.00 77.56 388 SER A CA 1
ATOM 3181 C C . SER A 1 388 ? -13.698 17.711 3.220 1.00 77.56 388 SER A C 1
ATOM 3183 O O . SER A 1 388 ? -14.293 17.256 4.196 1.00 77.56 388 SER A O 1
ATOM 3185 N N . LEU A 1 389 ? -12.578 18.434 3.345 1.00 77.62 389 LEU A N 1
ATOM 3186 C CA . LEU A 1 389 ? -11.988 18.775 4.640 1.00 77.62 389 LEU A CA 1
ATOM 3187 C C . LEU A 1 389 ? -12.936 19.601 5.504 1.00 77.62 389 LEU A C 1
ATOM 3189 O O . LEU A 1 389 ? -13.149 19.247 6.653 1.00 77.62 389 LEU A O 1
ATOM 3193 N N . LYS A 1 390 ? -13.568 20.651 4.973 1.00 76.75 390 LYS A N 1
ATOM 3194 C CA . LYS A 1 390 ? -14.536 21.443 5.754 1.00 76.75 390 LYS A CA 1
ATOM 3195 C C . LYS A 1 390 ? -15.736 20.615 6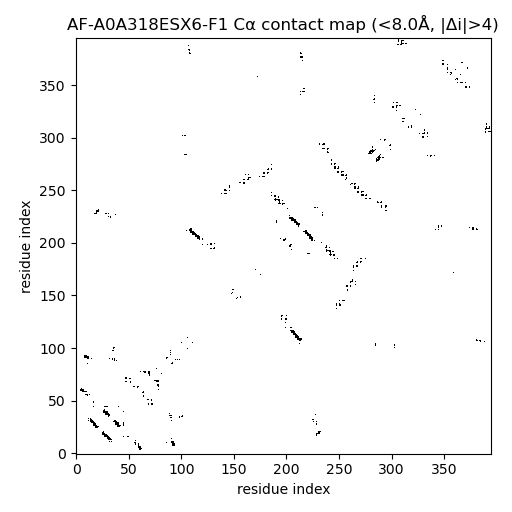.222 1.00 76.75 390 LYS A C 1
ATOM 3197 O O . LYS A 1 390 ? -16.269 20.875 7.299 1.00 76.75 390 LYS A O 1
ATOM 3202 N N . SER A 1 391 ? -16.131 19.606 5.441 1.00 71.31 391 SER A N 1
ATOM 3203 C CA . SER A 1 391 ? -17.244 18.703 5.757 1.00 71.31 391 SER A CA 1
ATOM 3204 C C . SER A 1 391 ? -16.914 17.605 6.775 1.00 71.31 391 SER A C 1
ATOM 3206 O O . SER A 1 391 ? -17.831 16.962 7.279 1.00 71.31 391 SER A O 1
ATOM 3208 N N . LEU A 1 392 ? -15.634 17.404 7.126 1.00 69.19 392 LEU A N 1
ATOM 3209 C CA . LEU A 1 392 ? -15.168 16.389 8.084 1.00 69.19 392 LEU A CA 1
ATOM 3210 C C . LEU A 1 392 ? -15.540 16.699 9.544 1.00 69.19 392 LEU A C 1
ATOM 3212 O O . LEU A 1 392 ? -14.819 16.298 10.455 1.00 69.19 392 LEU A O 1
ATOM 3216 N N . GLN A 1 393 ? -16.634 17.421 9.794 1.00 55.50 393 GLN A N 1
ATOM 3217 C CA . GLN A 1 393 ? -17.106 17.727 11.140 1.00 55.50 393 GLN A CA 1
ATOM 3218 C C . GLN A 1 393 ? -17.297 16.432 11.937 1.00 55.50 393 GLN A C 1
ATOM 3220 O O . GLN A 1 393 ? -18.309 15.744 11.826 1.00 55.50 393 GLN A O 1
ATOM 3225 N N . VAL A 1 394 ? -16.311 16.114 12.772 1.00 51.44 394 VAL A N 1
ATOM 3226 C CA . VAL A 1 394 ? -16.506 15.230 13.910 1.00 51.44 394 VAL A CA 1
ATOM 3227 C C . VAL A 1 394 ? -17.153 16.115 14.968 1.00 51.44 394 VAL A C 1
ATOM 3229 O O . VAL A 1 394 ? -16.455 16.887 15.625 1.00 51.44 394 VAL A O 1
ATOM 3232 N N . LYS A 1 395 ? -18.488 16.075 15.036 1.00 35.66 395 LYS A N 1
ATOM 3233 C CA . LYS A 1 395 ? -19.214 16.511 16.232 1.00 35.66 395 LYS A CA 1
ATOM 3234 C C . LYS A 1 395 ? -18.882 15.585 17.399 1.00 35.66 395 LYS A C 1
ATOM 3236 O O . LYS A 1 395 ? -18.717 14.361 17.165 1.00 35.66 395 LYS A O 1
#

Radius of gyration: 25.73 Å; Cα contacts (8 Å, |Δi|>4): 467; chains: 1; bounding box: 85×54×71 Å

Solvent-accessible surface area (backbone atoms only — not comparable to full-atom values): 21473 Å² total; per-residue (Å²): 134,82,74,83,74,59,62,53,79,58,54,49,85,62,60,49,74,46,76,33,81,52,96,93,42,78,47,31,37,39,37,25,70,94,57,63,34,77,43,83,40,53,72,68,57,42,54,44,47,69,69,45,48,66,52,56,74,76,53,43,52,46,66,63,49,28,53,51,35,23,60,72,45,71,71,74,43,51,42,66,62,54,49,50,51,38,57,75,59,52,41,37,64,85,54,84,68,78,67,73,75,76,54,72,65,67,57,47,32,46,78,76,48,76,44,77,31,44,68,59,46,67,77,41,47,69,56,42,49,51,50,43,53,52,51,52,51,49,46,54,53,43,49,54,50,45,52,48,42,61,74,75,38,44,66,59,51,54,50,36,58,68,68,29,62,82,55,80,91,71,65,48,74,67,53,53,51,50,53,52,51,45,52,53,49,48,52,52,49,19,55,46,27,25,50,33,44,26,51,72,72,69,50,47,46,45,27,44,36,38,27,20,42,43,70,70,45,80,41,80,48,74,44,52,56,67,56,89,68,50,48,59,68,59,49,42,52,23,46,46,24,22,49,51,40,25,51,43,48,28,42,52,23,50,53,51,21,70,76,66,51,40,44,69,32,52,45,45,28,53,50,24,50,51,48,38,50,56,32,52,40,71,45,76,89,22,43,26,31,53,40,51,18,58,75,74,68,47,78,57,48,68,59,52,24,48,48,50,50,22,45,43,76,75,47,60,83,66,50,85,78,73,62,54,73,65,55,53,53,47,33,52,50,54,51,52,29,50,53,52,52,53,49,51,50,53,50,51,51,51,54,53,50,53,51,41,52,75,67,70,46,73,55,69,65,49,48,52,50,53,51,50,53,52,53,52,42,35,52,53,35,52,52,49,30,54,51,53,36,65,65,56,71,80,124

Sequence (395 aa):
MLKDECMIPQIVDDIFLAKDCFRGKTKYFMASEKKSQYLKLNEFQYQIFSEFLPYLKEERNEKILNEKCYEISKGKITIKNVLNILYKYNLFEDSKNKSVSKVMIDFNSKKIVEISLENFQKAYSKIFNVMYYILLAILFATFLLTIYEVSFMHEDLINTFKKSVFNWDQINVISILYIIVEIFLSIILHELGHLLVANKNGFIWKSLNISFIWGISPVFFIRYKNFCINRSIDKIKVLSAGVIINILQICVYLQLCLLTQSWIFAIGIYVNLSCVINCMIPLGTSDGYHLLSVLFGFESARWKALTLISQMLNNPREMLKQNSKDDILFMIYVVIS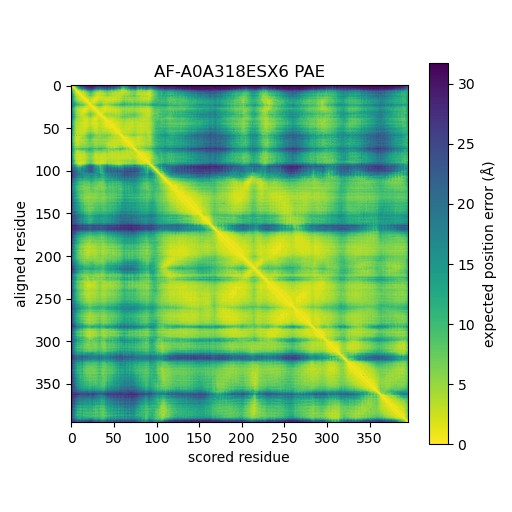YVLGIYGCIQLIKAVLETFNILNINNCVITIVVVGIFTTTTIIYIKKFLQSLKSLQVK